Protein AF-0000000073450612 (afdb_homodimer)

Secondary structure (DSSP, 8-state):
--S-EEEESSTTSHHHHHHHHHHTTTSEEEEEESSHHHHHHHHHHHHHTT-TTTEEEEE--TT-HHHHHHHHHHGGGT----EEEE------BB-TTTS-HHHHHHHHIIIIIIHHHHHHHHGGGTTTSTT-EEEEE--GGGT---TTBHHHHHHHHHHHHHHHHHHHHHGGGT-EEEEEEE-SB--HIIIIIIHHTB-PPPTT-TTHHHHHHHHHHHHHHGGGPBPHHHHHHHHHHHHHSS----SEEEESTTHHHHHHHHHHS-HHHHHHHHHHHHH-/--S-EEEESSTTSHHHHHHHHHHTTTSEEEEEESSHHHHHHHHHHHHHTT-TTTEEEEE--TT-HHHHHHHHHHGGGT----EEEE------BB-TTTS-HHHHHHHHIIIIIIHHHHHHHHGGGTTTSTT-EEEEE--GGGT---TTBHHHHHHHHHHHHHHHHHHHHHGGGT-EEEEEEE-SB--HIIIIIIHHTB-PPPTT-TTHHHHHHHHHHHHHHGGGPBPHHHHHHHHHHHHHSS----SEEEESTTHHHHHHHHHHS-HHHHHHHHHHHHH-

Structure (mmCIF, N/CA/C/O backbone):
data_AF-0000000073450612-model_v1
#
loop_
_entity.id
_entity.type
_entity.pdbx_description
1 polymer 'Short-chain dehydrogenase/reductase YusZ'
#
loop_
_atom_site.group_PDB
_atom_site.id
_atom_site.type_symbol
_atom_site.label_atom_id
_atom_site.label_alt_id
_atom_site.label_comp_id
_atom_site.label_asym_id
_atom_site.label_entity_id
_atom_site.label_seq_id
_atom_site.pdbx_PDB_ins_code
_atom_site.Cartn_x
_atom_site.Cartn_y
_atom_site.Cartn_z
_atom_site.occupancy
_atom_site.B_iso_or_equiv
_atom_site.auth_seq_id
_atom_site.auth_comp_id
_atom_site.auth_asym_id
_atom_site.auth_atom_id
_atom_site.pdbx_PDB_model_num
ATOM 1 N N . MET A 1 1 ? 2.314 -35.438 -19.234 1 46.28 1 MET A N 1
ATOM 2 C CA . MET A 1 1 ? 2.051 -34 -19.172 1 46.28 1 MET A CA 1
ATOM 3 C C . MET A 1 1 ? 1.409 -33.625 -17.844 1 46.28 1 MET A C 1
ATOM 5 O O . MET A 1 1 ? 0.471 -34.281 -17.391 1 46.28 1 MET A O 1
ATOM 9 N N . ASN A 1 2 ? 2.217 -32.844 -16.922 1 62.16 2 ASN A N 1
ATOM 10 C CA . ASN A 1 2 ? 1.631 -32.531 -15.625 1 62.16 2 ASN A CA 1
ATOM 11 C C . ASN A 1 2 ? 0.274 -31.859 -15.773 1 62.16 2 ASN A C 1
ATOM 13 O O . ASN A 1 2 ? 0.103 -30.984 -16.625 1 62.16 2 ASN A O 1
ATOM 17 N N . ASN A 1 3 ? -0.625 -32.438 -15.172 1 85.25 3 ASN A N 1
ATOM 18 C CA . ASN A 1 3 ? -2.025 -32.094 -15.375 1 85.25 3 ASN A CA 1
ATOM 19 C C . ASN A 1 3 ? -2.369 -30.75 -14.734 1 85.25 3 ASN A C 1
ATOM 21 O O . ASN A 1 3 ? -3.307 -30.062 -15.164 1 85.25 3 ASN A O 1
ATOM 25 N N . LYS A 1 4 ? -1.431 -30.344 -13.867 1 94.69 4 LYS A N 1
ATOM 26 C CA . LYS A 1 4 ? -1.708 -29.047 -13.242 1 94.69 4 LYS A CA 1
ATOM 27 C C . LYS A 1 4 ? -0.955 -27.922 -13.945 1 94.69 4 LYS A C 1
ATOM 29 O O . LYS A 1 4 ? 0.182 -28.109 -14.383 1 94.69 4 LYS A O 1
ATOM 34 N N . ILE A 1 5 ? -1.526 -26.766 -14.047 1 97.44 5 ILE A N 1
ATOM 35 C CA . ILE A 1 5 ? -0.94 -25.656 -14.805 1 97.44 5 ILE A CA 1
ATOM 36 C C . ILE A 1 5 ? -0.618 -24.5 -13.859 1 97.44 5 ILE A C 1
ATOM 38 O O . ILE A 1 5 ? -1.45 -24.109 -13.031 1 97.44 5 ILE A O 1
ATOM 42 N N . ALA A 1 6 ? 0.611 -23.984 -13.977 1 98.56 6 ALA A N 1
ATOM 43 C CA . ALA A 1 6 ? 1.047 -22.828 -13.203 1 98.56 6 ALA A CA 1
ATOM 44 C C . ALA A 1 6 ? 1.492 -21.688 -14.109 1 98.56 6 ALA A C 1
ATOM 46 O O . ALA A 1 6 ? 2.115 -21.922 -15.148 1 98.56 6 ALA A O 1
ATOM 47 N N . ILE A 1 7 ? 1.146 -20.484 -13.75 1 98.81 7 ILE A N 1
ATOM 48 C CA . ILE A 1 7 ? 1.618 -19.281 -14.422 1 98.81 7 ILE A CA 1
ATOM 49 C C . ILE A 1 7 ? 2.623 -18.547 -13.539 1 98.81 7 ILE A C 1
ATOM 51 O O . ILE A 1 7 ? 2.395 -18.375 -12.336 1 98.81 7 ILE A O 1
ATOM 55 N N . VAL A 1 8 ? 3.727 -18.156 -14.078 1 98.88 8 VAL A N 1
ATOM 56 C CA . VAL A 1 8 ? 4.707 -17.344 -13.383 1 98.88 8 VAL A CA 1
ATOM 57 C C . VAL A 1 8 ? 4.957 -16.062 -14.172 1 98.88 8 VAL A C 1
ATOM 59 O O . VAL A 1 8 ? 5.422 -16.094 -15.312 1 98.88 8 VAL A O 1
ATOM 62 N N . THR A 1 9 ? 4.637 -14.938 -13.586 1 98.81 9 THR A N 1
ATOM 63 C CA . THR A 1 9 ? 4.949 -13.68 -14.25 1 98.81 9 THR A CA 1
ATOM 64 C C . THR A 1 9 ? 6.383 -13.25 -13.945 1 98.81 9 THR A C 1
ATOM 66 O O . THR A 1 9 ? 6.898 -13.523 -12.859 1 98.81 9 THR A O 1
ATOM 69 N N . GLY A 1 10 ? 6.965 -12.516 -14.883 1 97.12 10 GLY A N 1
ATOM 70 C CA . GLY A 1 10 ? 8.344 -12.102 -14.688 1 97.12 10 GLY A CA 1
ATOM 71 C C . GLY A 1 10 ? 9.297 -13.273 -14.508 1 97.12 10 GLY A C 1
ATOM 72 O O . GLY A 1 10 ? 10.07 -13.305 -13.547 1 97.12 10 GLY A O 1
ATOM 73 N N . ALA A 1 11 ? 9.32 -14.211 -15.438 1 97.81 11 ALA A N 1
ATOM 74 C CA . ALA A 1 11 ? 9.984 -15.5 -15.242 1 97.81 11 ALA A CA 1
ATOM 75 C C . ALA A 1 11 ? 11.375 -15.5 -15.867 1 97.81 11 ALA A C 1
ATOM 77 O O . ALA A 1 11 ? 11.969 -16.562 -16.094 1 97.81 11 ALA A O 1
ATOM 78 N N . THR A 1 12 ? 11.953 -14.305 -16.125 1 95.31 12 THR A N 1
ATOM 79 C CA . THR A 1 12 ? 13.188 -14.289 -16.906 1 95.31 12 THR A CA 1
ATOM 80 C C . THR A 1 12 ? 14.398 -14.062 -16 1 95.31 12 THR A C 1
ATOM 82 O O . THR A 1 12 ? 15.539 -14.117 -16.453 1 95.31 12 THR A O 1
ATOM 85 N N . SER A 1 13 ? 14.18 -13.742 -14.758 1 92.19 13 SER A N 1
ATOM 86 C CA . SER A 1 13 ? 15.297 -13.531 -13.852 1 92.19 13 SER A CA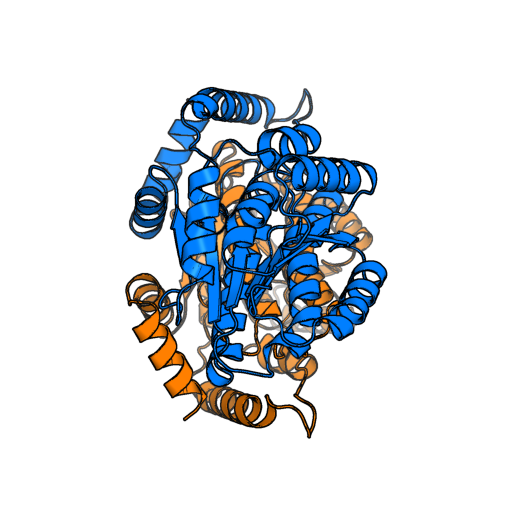 1
ATOM 87 C C . SER A 1 13 ? 14.875 -13.727 -12.398 1 92.19 13 SER A C 1
ATOM 89 O O . SER A 1 13 ? 13.695 -13.938 -12.109 1 92.19 13 SER A O 1
ATOM 91 N N . GLY A 1 14 ? 15.812 -13.891 -11.594 1 93.12 14 GLY A N 1
ATOM 92 C CA . GLY A 1 14 ? 15.586 -13.883 -10.164 1 93.12 14 GLY A CA 1
ATOM 93 C C . GLY A 1 14 ? 14.672 -15 -9.688 1 93.12 14 GLY A C 1
ATOM 94 O O . GLY A 1 14 ? 14.844 -16.156 -10.086 1 93.12 14 GLY A O 1
ATOM 95 N N . PHE A 1 15 ? 13.758 -14.633 -8.789 1 96 15 PHE A N 1
ATOM 96 C CA . PHE A 1 15 ? 12.844 -15.609 -8.203 1 96 15 PHE A CA 1
ATOM 97 C C . PHE A 1 15 ? 11.961 -16.234 -9.281 1 96 15 PHE A C 1
ATOM 99 O O . PHE A 1 15 ? 11.672 -17.422 -9.234 1 96 15 PHE A O 1
ATOM 106 N N . GLY A 1 16 ? 11.57 -15.383 -10.242 1 97.19 16 GLY A N 1
ATOM 107 C CA . GLY A 1 16 ? 10.664 -15.859 -11.281 1 97.19 16 GLY A CA 1
ATOM 108 C C . GLY A 1 16 ? 11.266 -16.953 -12.133 1 97.19 16 GLY A C 1
ATOM 109 O O . GLY A 1 16 ? 10.617 -17.969 -12.398 1 97.19 16 GLY A O 1
ATOM 110 N N . LEU A 1 17 ? 12.492 -16.734 -12.531 1 97 17 LEU A N 1
ATOM 111 C CA . LEU A 1 17 ? 13.18 -17.719 -13.344 1 97 17 LEU A CA 1
ATOM 112 C C . LEU A 1 17 ? 13.359 -19.031 -12.578 1 97 17 LEU A C 1
ATOM 114 O O . LEU A 1 17 ? 12.992 -20.094 -13.07 1 97 17 LEU A O 1
ATOM 118 N N . LEU A 1 18 ? 13.852 -18.938 -11.367 1 97.31 18 LEU A N 1
ATOM 119 C CA . LEU A 1 18 ? 14.117 -20.109 -10.547 1 97.31 18 LEU A CA 1
ATOM 120 C C . LEU A 1 18 ? 12.828 -20.859 -10.227 1 97.31 18 LEU A C 1
ATOM 122 O O . LEU A 1 18 ? 12.789 -22.094 -10.258 1 97.31 18 LEU A O 1
ATOM 126 N N . THR A 1 19 ? 11.789 -20.125 -9.961 1 98.5 19 THR A N 1
ATOM 127 C CA . THR A 1 19 ? 10.492 -20.719 -9.656 1 98.5 19 THR A CA 1
ATOM 128 C C . THR A 1 19 ? 9.93 -21.453 -10.875 1 98.5 19 THR A C 1
ATOM 130 O O . THR A 1 19 ? 9.469 -22.594 -10.758 1 98.5 19 THR A O 1
ATOM 133 N N . ALA A 1 20 ? 9.984 -20.781 -12.023 1 98.5 20 ALA A N 1
ATOM 134 C CA . ALA A 1 20 ? 9.461 -21.406 -13.242 1 98.5 20 ALA A CA 1
ATOM 135 C C . ALA A 1 20 ? 10.172 -22.719 -13.531 1 98.5 20 ALA A C 1
ATOM 137 O O . ALA A 1 20 ? 9.523 -23.734 -13.812 1 98.5 20 ALA A O 1
ATOM 138 N N . LEU A 1 21 ? 11.461 -22.75 -13.406 1 97.88 21 LEU A N 1
ATOM 139 C CA . LEU A 1 21 ? 12.25 -23.938 -13.703 1 97.88 21 LEU A CA 1
ATOM 140 C C . LEU A 1 21 ? 11.969 -25.047 -12.695 1 97.88 21 LEU A C 1
ATOM 142 O O . LEU A 1 21 ? 11.836 -26.219 -13.078 1 97.88 21 LEU A O 1
ATOM 146 N N . LYS A 1 22 ? 11.828 -24.703 -11.469 1 97.44 22 LYS A N 1
ATOM 147 C CA . LYS A 1 22 ? 11.602 -25.703 -10.43 1 97.44 22 LYS A CA 1
ATOM 148 C C . LYS A 1 22 ? 10.188 -26.266 -10.492 1 97.44 22 LYS A C 1
ATOM 150 O O . LYS A 1 22 ? 9.969 -27.453 -10.258 1 97.44 22 LYS A O 1
ATOM 155 N N . LEU A 1 23 ? 9.234 -25.422 -10.766 1 97.81 23 LEU A N 1
ATOM 156 C CA . LEU A 1 23 ? 7.832 -25.828 -10.836 1 97.81 23 LEU A CA 1
ATOM 157 C C . LEU A 1 23 ? 7.602 -26.797 -11.992 1 97.81 23 LEU A C 1
ATOM 159 O O . LEU A 1 23 ? 6.621 -27.547 -12 1 97.81 23 LEU A O 1
ATOM 163 N N . ALA A 1 24 ? 8.469 -26.781 -12.945 1 97.12 24 ALA A N 1
ATOM 164 C CA . ALA A 1 24 ? 8.312 -27.594 -14.156 1 97.12 24 ALA A CA 1
ATOM 165 C C . ALA A 1 24 ? 8.344 -29.078 -13.828 1 97.12 24 ALA A C 1
ATOM 167 O O . ALA A 1 24 ? 7.902 -29.906 -14.633 1 97.12 24 ALA A O 1
ATOM 168 N N . SER A 1 25 ? 8.789 -29.438 -12.672 1 95.44 25 SER A N 1
ATOM 169 C CA . SER A 1 25 ? 8.844 -30.828 -12.266 1 95.44 25 SER A CA 1
ATOM 170 C C . SER A 1 25 ? 7.473 -31.328 -11.812 1 95.44 25 SER A C 1
ATOM 172 O O . SER A 1 25 ? 7.211 -32.531 -11.812 1 95.44 25 SER A O 1
ATOM 174 N N . THR A 1 26 ? 6.566 -30.438 -11.453 1 95.81 26 THR A N 1
ATOM 175 C CA . THR A 1 26 ? 5.293 -30.859 -10.875 1 95.81 26 THR A CA 1
ATOM 176 C C . THR A 1 26 ? 4.125 -30.25 -11.641 1 95.81 26 THR A C 1
ATOM 178 O O . THR A 1 26 ? 2.982 -30.688 -11.5 1 95.81 26 THR A O 1
ATOM 181 N N . HIS A 1 27 ? 4.398 -29.188 -12.422 1 97.25 27 HIS A N 1
ATOM 182 C CA . HIS A 1 27 ? 3.363 -28.469 -13.172 1 97.25 27 HIS A CA 1
ATOM 183 C C . HIS A 1 27 ? 3.787 -28.234 -14.617 1 97.25 27 HIS A C 1
ATOM 185 O O . HIS A 1 27 ? 4.98 -28.234 -14.922 1 97.25 27 HIS A O 1
ATOM 191 N N . PHE A 1 28 ? 2.787 -28.172 -15.484 1 97.75 28 PHE A N 1
ATOM 192 C CA . PHE A 1 28 ? 3.049 -27.453 -16.719 1 97.75 28 PHE A CA 1
ATOM 193 C C . PHE A 1 28 ? 3.098 -25.938 -16.469 1 97.75 28 PHE A C 1
ATOM 195 O O . PHE A 1 28 ? 2.137 -25.359 -15.961 1 97.75 28 PHE A O 1
ATOM 202 N N . VAL A 1 29 ? 4.203 -25.312 -16.859 1 98.5 29 VAL A N 1
ATOM 203 C CA . VAL A 1 29 ? 4.426 -23.938 -16.453 1 98.5 29 VAL A CA 1
ATOM 204 C C . VAL A 1 29 ? 4.289 -23.016 -17.656 1 98.5 29 VAL A C 1
ATOM 206 O O . VAL A 1 29 ? 4.859 -23.281 -18.719 1 98.5 29 VAL A O 1
ATOM 209 N N . ILE A 1 30 ? 3.475 -22.031 -17.531 1 98.56 30 ILE A N 1
ATOM 210 C CA . ILE A 1 30 ? 3.475 -20.891 -18.453 1 98.56 30 ILE A CA 1
ATOM 211 C C . ILE A 1 30 ? 4.336 -19.766 -17.891 1 98.56 30 ILE A C 1
ATOM 213 O O . ILE A 1 30 ? 3.893 -19.031 -17.016 1 98.56 30 ILE A O 1
ATOM 217 N N . ALA A 1 31 ? 5.547 -19.656 -18.359 1 98.69 31 ALA A N 1
ATOM 218 C CA . ALA A 1 31 ? 6.508 -18.656 -17.922 1 98.69 31 ALA A CA 1
ATOM 219 C C . ALA A 1 31 ? 6.414 -17.406 -18.797 1 98.69 31 ALA A C 1
ATOM 221 O O . ALA A 1 31 ? 6.562 -17.469 -20.016 1 98.69 31 ALA A O 1
ATOM 222 N N . THR A 1 32 ? 6.203 -16.25 -18.156 1 98.62 32 THR A N 1
ATOM 223 C CA . THR A 1 32 ? 5.961 -15.055 -18.969 1 98.62 32 THR A CA 1
ATOM 224 C C . THR A 1 32 ? 7.188 -14.148 -18.984 1 98.62 32 THR A C 1
ATOM 226 O O . THR A 1 32 ? 7.934 -14.094 -18 1 98.62 32 THR A O 1
ATOM 229 N N . ALA A 1 33 ? 7.379 -13.516 -20.047 1 97.06 33 ALA A N 1
ATOM 230 C CA . ALA A 1 33 ? 8.484 -12.586 -20.297 1 97.06 33 ALA A CA 1
ATOM 231 C C . ALA A 1 33 ? 7.992 -11.328 -21 1 97.06 33 ALA A C 1
ATOM 233 O O . ALA A 1 33 ? 7.184 -11.391 -21.938 1 97.06 33 ALA A O 1
ATOM 234 N N . ARG A 1 34 ? 8.508 -10.242 -20.594 1 92.69 34 ARG A N 1
ATOM 235 C CA . ARG A 1 34 ? 8.109 -8.953 -21.141 1 92.69 34 ARG A CA 1
ATOM 236 C C . ARG A 1 34 ? 8.883 -8.641 -22.422 1 92.69 34 ARG A C 1
ATOM 238 O O . ARG A 1 34 ? 8.305 -8.156 -23.406 1 92.69 34 ARG A O 1
ATOM 245 N N . HIS A 1 35 ? 10.117 -8.977 -22.344 1 90.88 35 HIS A N 1
ATOM 246 C CA . HIS A 1 35 ? 11 -8.602 -23.438 1 90.88 35 HIS A CA 1
ATOM 247 C C . HIS A 1 35 ? 11.359 -9.812 -24.297 1 90.88 35 HIS A C 1
ATOM 249 O O . HIS A 1 35 ? 11.727 -10.867 -23.766 1 90.88 35 HIS A O 1
ATOM 255 N N . PRO A 1 36 ? 11.352 -9.641 -25.594 1 91.12 36 PRO A N 1
ATOM 256 C CA . PRO A 1 36 ? 11.633 -10.766 -26.484 1 91.12 36 PRO A CA 1
ATOM 257 C C . PRO A 1 36 ? 13.031 -11.352 -26.281 1 91.12 36 PRO A C 1
ATOM 259 O O . PRO A 1 36 ? 13.203 -12.57 -26.328 1 91.12 36 PRO A O 1
ATOM 262 N N . GLU A 1 37 ? 14 -10.461 -26.078 1 93.06 37 GLU A N 1
ATOM 263 C CA . GLU A 1 37 ? 15.359 -10.945 -25.891 1 93.06 37 GLU A CA 1
ATOM 264 C C . GLU A 1 37 ? 15.477 -11.836 -24.656 1 93.06 37 GLU A C 1
ATOM 266 O O . GLU A 1 37 ? 16.172 -12.859 -24.688 1 93.06 37 GLU A O 1
ATOM 271 N N . LYS A 1 38 ? 14.867 -11.453 -23.625 1 93.06 38 LYS A N 1
ATOM 272 C CA . LYS A 1 38 ? 14.898 -12.234 -22.406 1 93.06 38 LYS A CA 1
ATOM 273 C C . LYS A 1 38 ? 14.086 -13.523 -22.547 1 93.06 38 LYS A C 1
ATOM 275 O O . LYS A 1 38 ? 14.438 -14.547 -21.969 1 93.06 38 LYS A O 1
ATOM 280 N N . ALA A 1 39 ? 13.039 -13.43 -23.344 1 95.81 39 ALA A N 1
ATOM 281 C CA . ALA A 1 39 ? 12.242 -14.617 -23.625 1 95.81 39 ALA A CA 1
ATOM 282 C C . ALA A 1 39 ? 13.086 -15.68 -24.328 1 95.81 39 ALA A C 1
ATOM 284 O O . ALA A 1 39 ? 12.992 -16.875 -24 1 95.81 39 ALA A O 1
ATOM 285 N N . GLU A 1 40 ? 13.875 -15.242 -25.25 1 96.25 40 GLU A N 1
ATOM 286 C CA . GLU A 1 40 ? 14.727 -16.172 -25.969 1 96.25 40 GLU A CA 1
ATOM 287 C C . GLU A 1 40 ? 15.758 -16.812 -25.062 1 96.25 40 GLU A C 1
ATOM 289 O O . GLU A 1 40 ? 16.031 -18.016 -25.156 1 96.25 40 GLU A O 1
ATOM 294 N N . ALA A 1 41 ? 16.328 -15.992 -24.188 1 95.19 41 ALA A N 1
ATOM 295 C CA . ALA A 1 41 ? 17.266 -16.531 -23.219 1 95.19 41 ALA A CA 1
ATOM 296 C C . ALA A 1 41 ? 16.609 -17.594 -22.344 1 95.19 41 ALA A C 1
ATOM 298 O O . ALA A 1 41 ? 17.234 -18.609 -22 1 95.19 41 ALA A O 1
ATOM 299 N N . LEU A 1 42 ? 15.398 -17.359 -21.969 1 96.56 42 LEU A N 1
ATOM 300 C CA . LEU A 1 42 ? 14.633 -18.328 -21.172 1 96.56 42 LEU A CA 1
ATOM 301 C C . LEU A 1 42 ? 14.383 -19.609 -21.969 1 96.56 42 LEU A C 1
ATOM 303 O O . LEU A 1 42 ? 14.547 -20.703 -21.438 1 96.56 42 LEU A O 1
ATOM 307 N N . ARG A 1 43 ? 14.031 -19.516 -23.219 1 97.25 43 ARG A N 1
ATOM 308 C CA . ARG A 1 43 ? 13.812 -20.688 -24.062 1 97.25 43 ARG A CA 1
ATOM 309 C C . ARG A 1 43 ? 15.078 -21.516 -24.188 1 97.25 43 ARG A C 1
ATOM 311 O O . ARG A 1 43 ? 15.023 -22.75 -24.172 1 97.25 43 ARG A O 1
ATOM 318 N N . ASN A 1 44 ? 16.172 -20.812 -24.328 1 96.81 44 ASN A N 1
ATOM 319 C CA . ASN A 1 44 ? 17.453 -21.516 -24.422 1 96.81 44 ASN A CA 1
ATOM 320 C C . ASN A 1 44 ? 17.75 -22.297 -23.156 1 96.81 44 ASN A C 1
ATOM 322 O O . ASN A 1 44 ? 18.219 -23.438 -23.219 1 96.81 44 ASN A O 1
ATOM 326 N N . ARG A 1 45 ? 17.469 -21.656 -22.047 1 96.25 45 ARG A N 1
ATOM 327 C CA . ARG A 1 45 ? 17.688 -22.312 -20.781 1 96.25 45 ARG A CA 1
ATOM 328 C C . ARG A 1 45 ? 16.797 -23.547 -20.641 1 96.25 45 ARG A C 1
ATOM 330 O O . ARG A 1 45 ? 17.25 -24.594 -20.141 1 96.25 45 ARG A O 1
ATOM 337 N N . ILE A 1 46 ? 15.594 -23.484 -21.031 1 97.19 46 ILE A N 1
ATOM 338 C CA . ILE A 1 46 ? 14.617 -24.578 -21.016 1 97.19 46 ILE A CA 1
ATOM 339 C C . ILE A 1 46 ? 15.109 -25.719 -21.891 1 97.19 46 ILE A C 1
ATOM 341 O O . ILE A 1 46 ? 15.039 -26.891 -21.5 1 97.19 46 ILE A O 1
ATOM 345 N N . ALA A 1 47 ? 15.617 -25.375 -23.031 1 97.19 47 ALA A N 1
ATOM 346 C CA . ALA A 1 47 ? 16.141 -26.375 -23.969 1 97.19 47 ALA A CA 1
ATOM 347 C C . ALA A 1 47 ? 17.359 -27.078 -23.391 1 97.19 47 ALA A C 1
ATOM 349 O O . ALA A 1 47 ? 17.5 -28.297 -23.516 1 97.19 47 ALA A O 1
ATOM 350 N N . GLU A 1 48 ? 18.219 -26.25 -22.812 1 97.31 48 GLU A N 1
ATOM 351 C CA . GLU A 1 48 ? 19.406 -26.812 -22.203 1 97.31 48 GLU A CA 1
ATOM 352 C C . GLU A 1 48 ? 19.062 -27.844 -21.141 1 97.31 48 GLU A C 1
ATOM 354 O O . GLU A 1 48 ? 19.781 -28.828 -20.953 1 97.31 48 GLU A O 1
ATOM 359 N N . LEU A 1 49 ? 17.938 -27.625 -20.453 1 96.62 49 LEU A N 1
ATOM 360 C CA . LEU A 1 49 ? 17.516 -28.5 -19.359 1 96.62 49 LEU A CA 1
ATOM 361 C C . LEU A 1 49 ? 16.609 -29.609 -19.875 1 96.62 49 LEU A C 1
ATOM 363 O O . LEU A 1 49 ? 16.188 -30.484 -19.109 1 96.62 49 LEU A O 1
ATOM 367 N N . SER A 1 50 ? 16.219 -29.625 -21.156 1 96.88 50 SER A N 1
ATOM 368 C CA . SER A 1 50 ? 15.383 -30.609 -21.828 1 96.88 50 SER A CA 1
ATOM 369 C C . SER A 1 50 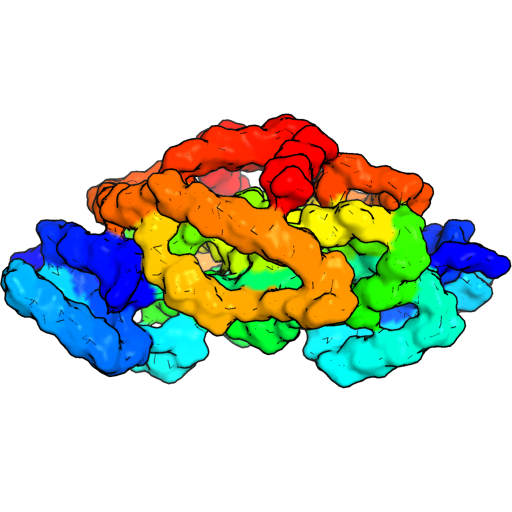? 14.023 -30.719 -21.141 1 96.88 50 SER A C 1
ATOM 371 O O . SER A 1 50 ? 13.547 -31.828 -20.875 1 96.88 50 SER A O 1
ATOM 373 N N . ILE A 1 51 ? 13.422 -29.562 -20.812 1 96.12 51 ILE A N 1
ATOM 374 C CA . ILE A 1 51 ? 12.125 -29.562 -20.141 1 96.12 51 ILE A CA 1
ATOM 375 C C . ILE A 1 51 ? 11.109 -28.797 -20.984 1 96.12 51 ILE A C 1
ATOM 377 O O . ILE A 1 51 ? 10.203 -28.156 -20.438 1 96.12 51 ILE A O 1
ATOM 381 N N . GLU A 1 52 ? 11.25 -28.734 -22.266 1 94.81 52 GLU A N 1
ATOM 382 C CA . GLU A 1 52 ? 10.375 -28.016 -23.188 1 94.81 52 GLU A CA 1
ATOM 383 C C . GLU A 1 52 ? 8.945 -28.531 -23.125 1 94.81 52 GLU A C 1
ATOM 385 O O . GLU A 1 52 ? 8 -27.812 -23.453 1 94.81 52 GLU A O 1
ATOM 390 N N . SER A 1 53 ? 8.828 -29.734 -22.703 1 95.38 53 SER A N 1
ATOM 391 C CA . SER A 1 53 ? 7.504 -30.344 -22.625 1 95.38 53 SER A CA 1
ATOM 392 C C . SER A 1 53 ? 6.742 -29.875 -21.391 1 95.38 53 SER A C 1
ATOM 394 O O . SER A 1 53 ? 5.527 -30.047 -21.297 1 95.38 53 SER A O 1
ATOM 396 N N . SER A 1 54 ? 7.484 -29.219 -20.469 1 96.75 54 SER A N 1
ATOM 397 C CA . SER A 1 54 ? 6.871 -28.875 -19.203 1 96.75 54 SER A CA 1
ATOM 398 C C . SER A 1 54 ? 6.758 -27.359 -19.031 1 96.75 54 SER A C 1
ATOM 400 O O . SER A 1 54 ? 6.16 -26.875 -18.062 1 96.75 54 SER A O 1
ATOM 402 N N . ILE A 1 55 ? 7.312 -26.578 -19.953 1 97.62 55 ILE A N 1
ATOM 403 C CA . ILE A 1 55 ? 7.297 -25.125 -19.797 1 97.62 55 ILE A CA 1
ATOM 404 C C . ILE A 1 55 ? 7.035 -24.469 -21.141 1 97.62 55 ILE A C 1
ATOM 406 O O . ILE A 1 55 ? 7.688 -24.797 -22.141 1 97.62 55 ILE A O 1
ATOM 410 N N . ALA A 1 56 ? 6.109 -23.594 -21.203 1 97.19 56 ALA A N 1
ATOM 411 C CA . ALA A 1 56 ? 5.879 -22.703 -22.328 1 97.19 56 ALA A CA 1
ATOM 412 C C . ALA A 1 56 ? 6.227 -21.266 -21.984 1 97.19 56 ALA A C 1
ATOM 414 O O . ALA A 1 56 ? 5.957 -20.812 -20.859 1 97.19 56 ALA A O 1
ATOM 415 N N . VAL A 1 57 ? 6.832 -20.562 -22.922 1 98.12 57 VAL A N 1
ATOM 416 C CA . VAL A 1 57 ? 7.156 -19.156 -22.719 1 98.12 57 VAL A CA 1
ATOM 417 C C . VAL A 1 57 ? 6.105 -18.281 -23.406 1 98.12 57 VAL A C 1
ATOM 419 O O . VAL A 1 57 ? 5.809 -18.469 -24.578 1 98.12 57 VAL A O 1
ATOM 422 N N . ALA A 1 58 ? 5.484 -17.391 -22.656 1 98 58 ALA A N 1
ATOM 423 C CA . ALA A 1 58 ? 4.465 -16.5 -23.188 1 98 58 ALA A CA 1
ATOM 424 C C . ALA A 1 58 ? 4.871 -15.039 -23 1 98 58 ALA A C 1
ATOM 426 O O . ALA A 1 58 ? 5.562 -14.695 -22.031 1 98 58 ALA A O 1
ATOM 427 N N . GLU A 1 59 ? 4.469 -14.18 -23.906 1 97.56 59 GLU A N 1
ATOM 428 C CA . GLU A 1 59 ? 4.711 -12.75 -23.797 1 97.56 59 GLU A CA 1
ATOM 429 C C . GLU A 1 59 ? 3.691 -12.086 -22.859 1 97.56 59 GLU A C 1
ATOM 431 O O . GLU A 1 59 ? 2.484 -12.289 -23.016 1 97.56 59 GLU A O 1
ATOM 436 N N . LEU A 1 60 ? 4.219 -11.312 -21.922 1 98.62 60 LEU A N 1
ATOM 437 C CA . LEU A 1 60 ? 3.326 -10.578 -21.047 1 98.62 60 LEU A CA 1
ATOM 438 C C . LEU A 1 60 ? 4.031 -9.359 -20.438 1 98.62 60 LEU A C 1
ATOM 440 O O . LEU A 1 60 ? 5.066 -9.5 -19.781 1 98.62 60 LEU A O 1
ATOM 444 N N . ASP A 1 61 ? 3.543 -8.219 -20.75 1 98.56 61 ASP A N 1
ATOM 445 C CA . ASP A 1 61 ? 3.84 -6.988 -20.031 1 98.56 61 ASP A CA 1
ATOM 446 C C . ASP A 1 61 ? 2.713 -6.641 -19.062 1 98.56 61 ASP A C 1
ATOM 448 O O . ASP A 1 61 ? 1.64 -6.199 -19.484 1 98.56 61 ASP A O 1
ATOM 452 N N . VAL A 1 62 ? 3.016 -6.785 -17.781 1 98.69 62 VAL A N 1
ATOM 453 C CA . VAL A 1 62 ? 1.957 -6.668 -16.781 1 98.69 62 VAL A CA 1
ATOM 454 C C . VAL A 1 62 ? 1.494 -5.215 -16.688 1 98.69 62 VAL A C 1
ATOM 456 O O . VAL A 1 62 ? 0.479 -4.922 -16.047 1 98.69 62 VAL A O 1
ATOM 459 N N . THR A 1 63 ? 2.197 -4.25 -17.297 1 98.19 63 THR A N 1
ATOM 460 C CA . THR A 1 63 ? 1.822 -2.842 -17.234 1 98.19 63 THR A CA 1
ATOM 461 C C . THR A 1 63 ? 1.02 -2.441 -18.469 1 98.19 63 THR A C 1
ATOM 463 O O . THR A 1 63 ? 0.638 -1.277 -18.609 1 98.19 63 THR A O 1
ATOM 466 N N . ASN A 1 64 ? 0.855 -3.367 -19.359 1 98.5 64 ASN A N 1
ATOM 467 C CA . ASN A 1 64 ? 0.2 -3.074 -20.641 1 98.5 64 ASN A CA 1
ATOM 468 C C . ASN A 1 64 ? -1.129 -3.814 -20.766 1 98.5 64 ASN A C 1
ATOM 470 O O . ASN A 1 64 ? -1.152 -5.043 -20.859 1 98.5 64 ASN A O 1
ATOM 474 N N . GLU A 1 65 ? -2.184 -3.076 -20.859 1 97.38 65 GLU A N 1
ATOM 475 C CA . GLU A 1 65 ? -3.533 -3.635 -20.859 1 97.38 65 GLU A CA 1
ATOM 476 C C . GLU A 1 65 ? -3.74 -4.566 -22.047 1 97.38 65 GLU A C 1
ATOM 478 O O . GLU A 1 65 ? -4.367 -5.621 -21.922 1 97.38 65 GLU A O 1
ATOM 483 N N . GLN A 1 66 ? -3.291 -4.203 -23.172 1 97.88 66 GLN A N 1
ATOM 484 C CA . GLN A 1 66 ? -3.438 -5.039 -24.359 1 97.88 66 GLN A CA 1
ATOM 485 C C . GLN A 1 66 ? -2.652 -6.34 -24.203 1 97.88 66 GLN A C 1
ATOM 487 O O . GLN A 1 66 ? -3.119 -7.402 -24.625 1 97.88 66 GLN A O 1
ATOM 492 N N . SER A 1 67 ? -1.444 -6.227 -23.688 1 98.5 67 SER A N 1
ATOM 493 C CA . SER A 1 67 ? -0.637 -7.414 -23.438 1 98.5 67 SER A CA 1
ATOM 494 C C . SER A 1 67 ? -1.354 -8.383 -22.5 1 98.5 67 SER A C 1
ATOM 496 O O . SER A 1 67 ? -1.376 -9.594 -22.75 1 98.5 67 SER A O 1
ATOM 498 N N . ILE A 1 68 ? -2.01 -7.883 -21.5 1 98.62 68 ILE A N 1
ATOM 499 C CA . ILE A 1 68 ? -2.713 -8.688 -20.5 1 98.62 68 ILE A CA 1
ATOM 500 C C . ILE A 1 68 ? -3.941 -9.336 -21.141 1 98.62 68 ILE A C 1
ATOM 502 O O . ILE A 1 68 ? -4.219 -10.516 -20.906 1 98.62 68 ILE A O 1
ATOM 506 N N . SER A 1 69 ? -4.625 -8.578 -21.922 1 97.81 69 SER A N 1
ATOM 507 C CA . SER A 1 69 ? -5.797 -9.109 -22.625 1 97.81 69 SER A CA 1
ATOM 508 C C . SER A 1 69 ? -5.414 -10.242 -23.562 1 97.81 69 SER A C 1
ATOM 510 O O . SER A 1 69 ? -6.07 -11.281 -23.594 1 97.81 69 SER A O 1
ATOM 512 N N . SER A 1 70 ? -4.387 -10.023 -24.359 1 98.19 70 SER A N 1
ATOM 513 C CA . SER A 1 70 ? -3.902 -11.055 -25.266 1 98.19 70 SER A CA 1
ATOM 514 C C . SER A 1 70 ? -3.471 -12.305 -24.516 1 98.19 70 SER A C 1
ATOM 516 O O . SER A 1 70 ? -3.748 -13.43 -24.953 1 98.19 70 SER A O 1
ATOM 518 N N . PHE A 1 71 ? -2.82 -12.102 -23.422 1 98.44 71 PHE A N 1
ATOM 519 C CA . PHE A 1 71 ? -2.381 -13.219 -22.578 1 98.44 71 PHE A CA 1
ATOM 520 C C . PHE A 1 71 ? -3.576 -14.008 -22.062 1 98.44 71 PHE A C 1
ATOM 522 O O . PHE A 1 71 ? -3.574 -15.242 -22.109 1 98.44 71 PHE A O 1
ATOM 529 N N . SER A 1 72 ? -4.562 -13.281 -21.547 1 97.94 72 SER A N 1
ATOM 530 C CA . SER A 1 72 ? -5.781 -13.93 -21.062 1 97.94 72 SER A CA 1
ATOM 531 C C . SER A 1 72 ? -6.426 -14.781 -22.156 1 97.94 72 SER A C 1
ATOM 533 O O . SER A 1 72 ? -6.875 -15.898 -21.891 1 97.94 72 SER A O 1
ATOM 535 N N . GLU A 1 73 ? -6.465 -14.281 -23.344 1 97.56 73 GLU A N 1
ATOM 536 C CA . GLU A 1 73 ? -7.035 -15.016 -24.469 1 97.56 73 GLU A CA 1
ATOM 537 C C . GLU A 1 73 ? -6.23 -16.281 -24.766 1 97.56 73 GLU A C 1
ATOM 539 O O . GLU A 1 73 ? -6.805 -17.328 -25.094 1 97.56 73 GLU A O 1
ATOM 544 N N . GLU A 1 74 ? -4.98 -16.172 -24.672 1 97.12 74 GLU A N 1
ATOM 545 C CA . GLU A 1 74 ? -4.102 -17.312 -24.922 1 97.12 74 GLU A CA 1
ATOM 546 C C . GLU A 1 74 ? -4.336 -18.438 -23.906 1 97.12 74 GLU A C 1
ATOM 548 O O . GLU A 1 74 ? -4.117 -19.609 -24.219 1 97.12 74 GLU A O 1
ATOM 553 N N . LEU A 1 75 ? -4.82 -18.094 -22.719 1 96.94 75 LEU A N 1
ATOM 554 C CA . LEU A 1 75 ? -5.008 -19.078 -21.641 1 96.94 75 LEU A CA 1
ATOM 555 C C . LEU A 1 75 ? -6.156 -20.031 -21.969 1 96.94 75 LEU A C 1
ATOM 557 O O . LEU A 1 75 ? -6.258 -21.109 -21.391 1 96.94 75 LEU A O 1
ATOM 561 N N . LYS A 1 76 ? -7.031 -19.609 -22.906 1 95.25 76 LYS A N 1
ATOM 562 C CA . LYS A 1 76 ? -8.172 -20.438 -23.297 1 95.25 76 LYS A CA 1
ATOM 563 C C . LYS A 1 76 ? -7.719 -21.812 -23.75 1 95.25 76 LYS A C 1
ATOM 565 O O . LYS A 1 76 ? -8.406 -22.812 -23.516 1 95.25 76 LYS A O 1
ATOM 570 N N . GLN A 1 77 ? -6.605 -21.891 -24.328 1 94.75 77 GLN A N 1
ATOM 571 C CA . GLN A 1 77 ? -6.125 -23.141 -24.891 1 94.75 77 GLN A CA 1
ATOM 572 C C . GLN A 1 77 ? -5.691 -24.109 -23.781 1 94.75 77 GLN A C 1
ATOM 574 O O . GLN A 1 77 ? -5.625 -25.328 -24 1 94.75 77 GLN A O 1
ATOM 579 N N . TYR A 1 78 ? -5.312 -23.594 -22.641 1 92.81 78 TYR A N 1
ATOM 580 C CA . TYR A 1 78 ? -4.828 -24.438 -21.547 1 92.81 78 TYR A CA 1
ATOM 581 C C . TYR A 1 78 ? -5.977 -24.875 -20.641 1 92.81 78 TYR A C 1
ATOM 583 O O . TYR A 1 78 ? -5.887 -25.891 -19.969 1 92.81 78 TYR A O 1
ATOM 591 N N . GLY A 1 79 ? -7.086 -24 -20.578 1 88.75 79 GLY A N 1
ATOM 592 C CA . GLY A 1 79 ? -8.227 -24.312 -19.734 1 88.75 79 GLY A CA 1
ATOM 593 C C . GLY A 1 79 ? -8.031 -23.891 -18.281 1 88.75 79 GLY A C 1
ATOM 594 O O . GLY A 1 79 ? -7.695 -22.734 -18.016 1 88.75 79 GLY A O 1
ATOM 595 N N . GLN A 1 80 ? -8.023 -24.922 -17.422 1 93.38 80 GLN A N 1
ATOM 596 C CA . GLN A 1 80 ? -8.008 -24.641 -15.984 1 93.38 80 GLN A CA 1
ATOM 597 C C . GLN A 1 80 ? -6.594 -24.312 -15.508 1 93.38 80 GLN A C 1
ATOM 599 O O . GLN A 1 80 ? -5.641 -25.016 -15.844 1 93.38 80 GLN A O 1
ATOM 604 N N . ILE A 1 81 ? -6.492 -23.219 -14.758 1 96.94 81 ILE A N 1
ATOM 605 C CA . ILE A 1 81 ? -5.23 -22.812 -14.156 1 96.94 81 ILE A CA 1
ATOM 606 C C . ILE A 1 81 ? -5.23 -23.156 -12.664 1 96.94 81 ILE A C 1
ATOM 608 O O . ILE A 1 81 ? -6.168 -22.812 -11.945 1 96.94 81 ILE A O 1
ATOM 612 N N . ASP A 1 82 ? -4.176 -23.75 -12.188 1 97.5 82 ASP A N 1
ATOM 613 C CA . ASP A 1 82 ? -4.133 -24.234 -10.812 1 97.5 82 ASP A CA 1
ATOM 614 C C . ASP A 1 82 ? -3.377 -23.266 -9.906 1 97.5 82 ASP A C 1
ATOM 616 O O . ASP A 1 82 ? -3.688 -23.156 -8.719 1 97.5 82 ASP A O 1
ATOM 620 N N . VAL A 1 83 ? -2.338 -22.625 -10.477 1 98.44 83 VAL A N 1
ATOM 621 C CA . VAL A 1 83 ? -1.501 -21.75 -9.656 1 98.44 83 VAL A CA 1
ATOM 622 C C . VAL A 1 83 ? -1.114 -20.516 -10.453 1 98.44 83 VAL A C 1
ATOM 624 O O . VAL A 1 83 ? -0.721 -20.609 -11.617 1 98.44 83 VAL A O 1
ATOM 627 N N . LEU A 1 84 ? -1.303 -19.375 -9.914 1 98.81 84 LEU A N 1
ATOM 628 C CA . LEU A 1 84 ? -0.787 -18.109 -10.43 1 98.81 84 LEU A CA 1
ATOM 629 C C . LEU A 1 84 ? 0.252 -17.516 -9.477 1 98.81 84 LEU A C 1
ATOM 631 O O . LEU A 1 84 ? -0.046 -17.25 -8.312 1 98.81 84 LEU A O 1
ATOM 635 N N . ILE A 1 85 ? 1.458 -17.406 -9.938 1 98.94 85 ILE A N 1
ATOM 636 C CA . ILE A 1 85 ? 2.521 -16.734 -9.203 1 98.94 85 ILE A CA 1
ATOM 637 C C . ILE A 1 85 ? 2.746 -15.336 -9.773 1 98.94 85 ILE A C 1
ATOM 639 O O . ILE A 1 85 ? 3.377 -15.18 -10.82 1 98.94 85 ILE A O 1
ATOM 643 N N . ASN A 1 86 ? 2.217 -14.367 -9.094 1 98.88 86 ASN A N 1
ATOM 644 C CA . ASN A 1 86 ? 2.527 -12.984 -9.438 1 98.88 86 ASN A CA 1
ATOM 645 C C . ASN A 1 86 ? 3.895 -12.57 -8.898 1 98.88 86 ASN A C 1
ATOM 647 O O . ASN A 1 86 ? 4.008 -12.117 -7.762 1 98.88 86 ASN A O 1
ATOM 651 N N . ASN A 1 87 ? 4.867 -12.594 -9.758 1 98.25 87 ASN A N 1
ATOM 652 C CA . ASN A 1 87 ? 6.254 -12.367 -9.367 1 98.25 87 ASN A CA 1
ATOM 653 C C . ASN A 1 87 ? 6.82 -11.109 -10.016 1 98.25 87 ASN A C 1
ATOM 655 O O . ASN A 1 87 ? 7.762 -10.508 -9.492 1 98.25 87 ASN A O 1
ATOM 659 N N . ALA A 1 88 ? 6.238 -10.727 -11.195 1 97.44 88 ALA A N 1
ATOM 660 C CA . ALA A 1 88 ? 6.742 -9.539 -11.875 1 97.44 88 ALA A CA 1
ATOM 661 C C . ALA A 1 88 ? 6.785 -8.344 -10.93 1 97.44 88 ALA A C 1
ATOM 663 O O . ALA A 1 88 ? 5.824 -8.086 -10.203 1 97.44 88 ALA A O 1
ATOM 664 N N . GLY A 1 89 ? 7.871 -7.691 -10.922 1 95.62 89 GLY A N 1
ATOM 665 C CA . GLY A 1 89 ? 8.047 -6.543 -10.047 1 95.62 89 GLY A CA 1
ATOM 666 C C . GLY A 1 89 ? 9.266 -5.707 -10.391 1 95.62 89 GLY A C 1
ATOM 667 O O . GLY A 1 89 ? 10.086 -6.117 -11.219 1 95.62 89 GLY A O 1
ATOM 668 N N . THR A 1 90 ? 9.297 -4.555 -9.867 1 95.38 90 THR A N 1
ATOM 669 C CA . THR A 1 90 ? 10.422 -3.631 -10.016 1 95.38 90 THR A CA 1
ATOM 670 C C . THR A 1 90 ? 10.602 -2.805 -8.742 1 95.38 90 THR A C 1
ATOM 672 O O . THR A 1 90 ? 9.781 -2.861 -7.832 1 95.38 90 THR A O 1
ATOM 675 N N . ALA A 1 91 ? 11.781 -2.186 -8.648 1 95.38 91 ALA A N 1
ATOM 676 C CA . ALA A 1 91 ? 12.078 -1.358 -7.48 1 95.38 91 ALA A CA 1
ATOM 677 C C . ALA A 1 91 ? 12.656 -0.01 -7.898 1 95.38 91 ALA A C 1
ATOM 679 O O . ALA A 1 91 ? 13.617 0.049 -8.672 1 95.38 91 ALA A O 1
ATOM 680 N N . TYR A 1 92 ? 12.016 1.049 -7.469 1 95.31 92 TYR A N 1
ATOM 681 C CA . TYR A 1 92 ? 12.516 2.412 -7.598 1 95.31 92 TYR A CA 1
ATOM 682 C C . TYR A 1 92 ? 13 2.945 -6.258 1 95.31 92 TYR A C 1
ATOM 684 O O . TYR A 1 92 ? 12.273 2.91 -5.266 1 95.31 92 TYR A O 1
ATOM 692 N N . GLY A 1 93 ? 14.289 3.418 -6.219 1 93.56 93 GLY A N 1
ATOM 693 C CA . GLY A 1 93 ? 14.883 3.938 -4.996 1 93.56 93 GLY A CA 1
ATOM 694 C C . GLY A 1 93 ? 15.094 5.438 -5.023 1 93.56 93 GLY A C 1
ATOM 695 O O . GLY A 1 93 ? 15.344 6.016 -6.082 1 93.56 93 GLY A O 1
ATOM 696 N N . GLY A 1 94 ? 15.047 6.055 -3.898 1 94.94 94 GLY A N 1
ATOM 697 C CA . GLY A 1 94 ? 15.242 7.48 -3.691 1 94.94 94 GLY A CA 1
ATOM 698 C C . GLY A 1 94 ? 14.5 8.016 -2.484 1 94.94 94 GLY A C 1
ATOM 699 O O . GLY A 1 94 ? 13.539 7.398 -2.014 1 94.94 94 GLY A O 1
ATOM 700 N N . PHE A 1 95 ? 14.992 9.117 -1.996 1 96.62 95 PHE A N 1
ATOM 701 C CA . PHE A 1 95 ? 14.281 9.758 -0.896 1 96.62 95 PHE A CA 1
ATOM 702 C C . PHE A 1 95 ? 12.961 10.344 -1.373 1 96.62 95 PHE A C 1
ATOM 704 O O . PHE A 1 95 ? 12.875 10.875 -2.482 1 96.62 95 PHE A O 1
ATOM 711 N N . ALA A 1 96 ? 11.961 10.297 -0.542 1 97.31 96 ALA A N 1
ATOM 712 C CA . ALA A 1 96 ? 10.594 10.672 -0.905 1 97.31 96 ALA A CA 1
ATOM 713 C C . ALA A 1 96 ? 10.555 12.078 -1.492 1 97.31 96 ALA A C 1
ATOM 715 O O . ALA A 1 96 ? 9.875 12.32 -2.494 1 97.31 96 ALA A O 1
ATOM 716 N N . GLU A 1 97 ? 11.281 12.977 -0.897 1 96 97 GLU A N 1
ATOM 717 C CA . GLU A 1 97 ? 11.273 14.375 -1.333 1 96 97 GLU A CA 1
ATOM 718 C C . GLU A 1 97 ? 11.875 14.516 -2.73 1 96 97 GLU A C 1
ATOM 720 O O . GLU A 1 97 ? 11.492 15.414 -3.484 1 96 97 GLU A O 1
ATOM 725 N N . GLU A 1 98 ? 12.703 13.57 -3.119 1 95.88 98 GLU A N 1
ATOM 726 C CA . GLU A 1 98 ? 13.5 13.773 -4.324 1 95.88 98 GLU A CA 1
ATOM 727 C C . GLU A 1 98 ? 13.117 12.789 -5.422 1 95.88 98 GLU A C 1
ATOM 729 O O . GLU A 1 98 ? 13.445 12.992 -6.59 1 95.88 98 GLU A O 1
ATOM 734 N N . LEU A 1 99 ? 12.5 11.734 -5.051 1 96.38 99 LEU A N 1
ATOM 735 C CA . LEU A 1 99 ? 12.008 10.781 -6.047 1 96.38 99 LEU A CA 1
ATOM 736 C C . LEU A 1 99 ? 10.797 11.344 -6.785 1 96.38 99 LEU A C 1
ATOM 738 O O . LEU A 1 99 ? 9.852 11.828 -6.156 1 96.38 99 LEU A O 1
ATOM 742 N N . SER A 1 100 ? 10.773 11.32 -8.086 1 96.81 100 SER A N 1
ATOM 743 C CA . SER A 1 100 ? 9.711 11.938 -8.867 1 96.81 100 SER A CA 1
ATOM 744 C C . SER A 1 100 ? 8.391 11.18 -8.703 1 96.81 100 SER A C 1
ATOM 746 O O . SER A 1 100 ? 8.391 9.977 -8.438 1 96.81 100 SER A O 1
ATOM 748 N N . LEU A 1 101 ? 7.297 11.875 -8.859 1 97.81 101 LEU A N 1
ATOM 749 C CA . LEU A 1 101 ? 5.996 11.219 -8.836 1 97.81 101 LEU A CA 1
ATOM 750 C C . LEU A 1 101 ? 5.867 10.219 -9.977 1 97.81 101 LEU A C 1
ATOM 752 O O . LEU A 1 101 ? 5.199 9.188 -9.836 1 97.81 101 LEU A O 1
ATOM 756 N N . GLY A 1 102 ? 6.516 10.578 -11.086 1 97.88 102 GLY A N 1
ATOM 757 C CA . GLY A 1 102 ? 6.559 9.633 -12.195 1 97.88 102 GLY A CA 1
ATOM 758 C C . GLY A 1 102 ? 7.168 8.297 -11.82 1 97.88 102 GLY A C 1
ATOM 759 O O . GLY A 1 102 ? 6.656 7.242 -12.203 1 97.88 102 GLY A O 1
ATOM 760 N N . ASP A 1 103 ? 8.234 8.312 -11.039 1 97.62 103 ASP A N 1
ATOM 761 C CA . ASP A 1 103 ? 8.867 7.078 -10.586 1 97.62 103 ASP A CA 1
ATOM 762 C C . ASP A 1 103 ? 7.957 6.305 -9.633 1 97.62 103 ASP A C 1
ATOM 764 O O . ASP A 1 103 ? 7.898 5.078 -9.688 1 97.62 103 ASP A O 1
ATOM 768 N N . TYR A 1 104 ? 7.246 7.047 -8.781 1 98.44 104 TYR A N 1
ATOM 769 C CA . TYR A 1 104 ? 6.246 6.395 -7.949 1 98.44 104 TYR A CA 1
ATOM 770 C C . TYR A 1 104 ? 5.215 5.664 -8.805 1 98.44 104 TYR A C 1
ATOM 772 O O . TYR A 1 104 ? 4.898 4.5 -8.547 1 98.44 104 TYR A O 1
ATOM 780 N N . ARG A 1 105 ? 4.719 6.355 -9.766 1 98.44 105 ARG A N 1
ATOM 781 C CA . ARG A 1 105 ? 3.68 5.773 -10.609 1 98.44 105 ARG A CA 1
ATOM 782 C C . ARG A 1 105 ? 4.199 4.539 -11.344 1 98.44 105 ARG A C 1
ATOM 784 O O . ARG A 1 105 ? 3.494 3.531 -11.445 1 98.44 105 ARG A O 1
ATOM 791 N N . LYS A 1 106 ? 5.422 4.582 -11.852 1 97.88 106 LYS A N 1
ATOM 792 C CA . LYS A 1 106 ? 6.016 3.424 -12.516 1 97.88 106 LYS A CA 1
ATOM 793 C C . LYS A 1 106 ? 6.141 2.242 -11.562 1 97.88 106 LYS A C 1
ATOM 795 O O . LYS A 1 106 ? 5.887 1.097 -11.938 1 97.88 106 LYS A O 1
ATOM 800 N N . GLN A 1 107 ? 6.574 2.523 -10.328 1 98.31 107 GLN A N 1
ATOM 801 C CA . GLN A 1 107 ? 6.648 1.504 -9.289 1 98.31 107 GLN A CA 1
ATOM 802 C C . GLN A 1 107 ? 5.309 0.795 -9.117 1 98.31 107 GLN A C 1
ATOM 804 O O . GLN A 1 107 ? 5.246 -0.437 -9.117 1 98.31 107 GLN A O 1
ATOM 809 N N . TYR A 1 108 ? 4.246 1.571 -9.055 1 98.81 108 TYR A N 1
ATOM 810 C CA . TYR A 1 108 ? 2.922 1.027 -8.781 1 98.81 108 TYR A CA 1
ATOM 811 C C . TYR A 1 108 ? 2.348 0.345 -10.016 1 98.81 108 TYR A C 1
ATOM 813 O O . TYR A 1 108 ? 1.606 -0.634 -9.906 1 98.81 108 TYR A O 1
ATOM 821 N N . ASP A 1 109 ? 2.684 0.869 -11.203 1 98.56 109 ASP A N 1
ATOM 822 C CA . ASP A 1 109 ? 2.193 0.273 -12.445 1 98.56 109 ASP A CA 1
ATOM 823 C C . ASP A 1 109 ? 2.564 -1.206 -12.523 1 98.56 109 ASP A C 1
ATOM 825 O O . ASP A 1 109 ? 1.749 -2.033 -12.938 1 98.56 109 ASP A O 1
ATOM 829 N N . THR A 1 110 ? 3.709 -1.479 -12.094 1 98.19 110 THR A N 1
ATOM 830 C CA . THR A 1 110 ? 4.191 -2.854 -12.172 1 98.19 110 THR A CA 1
ATOM 831 C C . THR A 1 110 ? 3.783 -3.643 -10.938 1 98.19 110 THR A C 1
ATOM 833 O O . THR A 1 110 ? 3.092 -4.66 -11.039 1 98.19 110 THR A O 1
ATOM 836 N N . ASN A 1 111 ? 4.105 -3.15 -9.773 1 98.62 111 ASN A N 1
ATOM 837 C CA . ASN A 1 111 ? 4.051 -3.947 -8.547 1 98.62 111 ASN A CA 1
ATOM 838 C C . ASN A 1 111 ? 2.613 -4.125 -8.062 1 98.62 111 ASN A C 1
ATOM 840 O O . ASN A 1 111 ? 2.301 -5.105 -7.387 1 98.62 111 ASN A O 1
ATOM 844 N N . VAL A 1 112 ? 1.786 -3.117 -8.367 1 98.94 112 VAL A N 1
ATOM 845 C CA . VAL A 1 112 ? 0.449 -3.152 -7.789 1 98.94 112 VAL A CA 1
ATOM 846 C C . VAL A 1 112 ? -0.592 -3.33 -8.891 1 98.94 112 VAL A C 1
ATOM 848 O O . VAL A 1 112 ? -1.235 -4.379 -8.984 1 98.94 112 VAL A O 1
ATOM 851 N N . PHE A 1 113 ? -0.647 -2.365 -9.805 1 98.88 113 PHE A N 1
ATOM 852 C CA . PHE A 1 113 ? -1.695 -2.408 -10.82 1 98.88 113 PHE A CA 1
ATOM 853 C C . PHE A 1 113 ? -1.49 -3.586 -11.758 1 98.88 113 PHE A C 1
ATOM 855 O O . PHE A 1 113 ? -2.457 -4.223 -12.188 1 98.88 113 PHE A O 1
ATOM 862 N N . GLY A 1 114 ? -0.211 -3.848 -12.133 1 98.88 114 GLY A N 1
ATOM 863 C CA . GLY A 1 114 ? 0.073 -5.023 -12.938 1 98.88 114 GLY A CA 1
ATOM 864 C C . GLY A 1 114 ? -0.356 -6.32 -12.273 1 98.88 114 GLY A C 1
ATOM 865 O O . GLY A 1 114 ? -0.973 -7.176 -12.914 1 98.88 114 GLY A O 1
ATOM 866 N N . LEU A 1 115 ? -0.051 -6.48 -11.008 1 98.88 115 LEU A N 1
ATOM 867 C CA . LEU A 1 115 ? -0.429 -7.656 -10.227 1 98.88 115 LEU A CA 1
ATOM 868 C C . LEU A 1 115 ? -1.946 -7.805 -10.172 1 98.88 115 LEU A C 1
ATOM 870 O O . LEU A 1 115 ? -2.475 -8.898 -10.398 1 98.88 115 LEU A O 1
ATOM 874 N N . VAL A 1 116 ? -2.666 -6.715 -9.922 1 98.88 116 VAL A N 1
ATOM 875 C CA . VAL A 1 116 ? -4.125 -6.719 -9.859 1 98.88 116 VAL A CA 1
ATOM 876 C C . VAL A 1 116 ? -4.695 -7.121 -11.219 1 98.88 116 VAL A C 1
ATOM 878 O O . VAL A 1 116 ? -5.574 -7.984 -11.297 1 98.88 116 VAL A O 1
ATOM 881 N N . ALA A 1 117 ? -4.176 -6.535 -12.266 1 98.81 117 ALA A N 1
ATOM 882 C CA . ALA A 1 117 ? -4.703 -6.742 -13.609 1 98.81 117 ALA A CA 1
ATOM 883 C C . ALA A 1 117 ? -4.508 -8.188 -14.055 1 98.81 117 ALA A C 1
ATOM 885 O O . ALA A 1 117 ? -5.422 -8.797 -14.617 1 98.81 117 ALA A O 1
ATOM 886 N N . VAL A 1 118 ? -3.354 -8.734 -13.805 1 98.88 118 VAL A N 1
ATOM 887 C CA . VAL A 1 118 ? -3.08 -10.109 -14.195 1 98.88 118 VAL A CA 1
ATOM 888 C C . VAL A 1 118 ? -3.965 -11.055 -13.383 1 98.88 118 VAL A C 1
ATOM 890 O O . VAL A 1 118 ? -4.531 -12.008 -13.93 1 98.88 118 VAL A O 1
ATOM 893 N N . THR A 1 119 ? -4.082 -10.805 -12.062 1 98.81 119 THR A N 1
ATOM 894 C CA . THR A 1 119 ? -4.949 -11.617 -11.211 1 98.81 119 THR A CA 1
ATOM 895 C C . THR A 1 119 ? -6.367 -11.664 -11.773 1 98.81 119 THR A C 1
ATOM 897 O O . THR A 1 119 ? -6.949 -12.742 -11.914 1 98.81 119 THR A O 1
ATOM 900 N N . LYS A 1 120 ? -6.867 -10.5 -12.141 1 97.88 120 LYS A N 1
ATOM 901 C CA . LYS A 1 120 ? -8.219 -10.398 -12.695 1 97.88 120 LYS A CA 1
ATOM 902 C C . LYS A 1 120 ? -8.344 -11.188 -13.992 1 97.88 120 LYS A C 1
ATOM 904 O O . LYS A 1 120 ? -9.352 -11.859 -14.227 1 97.88 120 LYS A O 1
ATOM 909 N N . ALA A 1 121 ? -7.363 -11.125 -14.812 1 97.94 121 ALA A N 1
ATOM 910 C CA . ALA A 1 121 ? -7.387 -11.75 -16.141 1 97.94 121 ALA A CA 1
ATOM 911 C C . ALA A 1 121 ? -7.336 -13.273 -16.031 1 97.94 121 ALA A C 1
ATOM 913 O O . ALA A 1 121 ? -7.859 -13.977 -16.891 1 97.94 121 ALA A O 1
ATOM 914 N N . VAL A 1 122 ? -6.734 -13.812 -14.961 1 98 122 VAL A N 1
ATOM 915 C CA . VAL A 1 122 ? -6.492 -15.242 -14.844 1 98 122 VAL A CA 1
ATOM 916 C C . VAL A 1 122 ? -7.605 -15.891 -14.023 1 98 122 VAL A C 1
ATOM 918 O O . VAL A 1 122 ? -7.91 -17.062 -14.195 1 98 122 VAL A O 1
ATOM 921 N N . LEU A 1 123 ? -8.281 -15.133 -13.18 1 97.25 123 LEU A N 1
ATOM 922 C CA . LEU A 1 123 ? -9.227 -15.625 -12.18 1 97.25 123 LEU A CA 1
ATOM 923 C C . LEU A 1 123 ? -10.328 -16.453 -12.836 1 97.25 123 LEU A C 1
ATOM 925 O O . LEU A 1 123 ? -10.711 -17.5 -12.32 1 97.25 123 LEU A O 1
ATOM 929 N N . PRO A 1 124 ? -10.844 -16.031 -14.023 1 94.19 124 PRO A N 1
ATOM 930 C CA . PRO A 1 124 ? -11.906 -16.828 -14.641 1 94.19 124 PRO A CA 1
ATOM 931 C C . PRO A 1 124 ? -11.469 -18.266 -14.938 1 94.19 124 PRO A C 1
ATOM 933 O O . PRO A 1 124 ? -12.297 -19.172 -14.961 1 94.19 124 PRO A O 1
ATOM 936 N N . TYR A 1 125 ? -10.211 -18.516 -15.094 1 95.75 125 TYR A N 1
ATOM 937 C CA . TYR A 1 125 ? -9.672 -19.828 -15.406 1 95.75 125 TYR A CA 1
ATOM 938 C C . TYR A 1 125 ? -9.352 -20.609 -14.133 1 95.75 125 TYR A C 1
ATOM 940 O O . TYR A 1 125 ? -8.984 -21.781 -14.188 1 95.75 125 TYR A O 1
ATOM 948 N N . MET A 1 126 ? -9.508 -19.922 -12.969 1 96.44 126 MET A N 1
ATOM 949 C CA . MET A 1 126 ? -9.18 -20.547 -11.695 1 96.44 126 MET A CA 1
ATOM 950 C C . MET A 1 126 ? -10.445 -20.938 -10.93 1 96.44 126 MET A C 1
ATOM 952 O O . MET A 1 126 ? -10.398 -21.781 -10.031 1 96.44 126 MET A O 1
ATOM 956 N N . LYS A 1 127 ? -11.539 -20.344 -11.18 1 90 127 LYS A N 1
ATOM 957 C CA . LYS A 1 127 ? -12.773 -20.531 -10.43 1 90 127 LYS A CA 1
ATOM 958 C C . LYS A 1 127 ? -13.516 -21.766 -10.891 1 90 127 LYS A C 1
ATOM 960 O O . LYS A 1 127 ? -14.531 -22.156 -10.305 1 90 127 LYS A O 1
ATOM 965 N N . LYS A 1 128 ? -13.008 -22.469 -11.805 1 78.81 128 LYS A N 1
ATOM 966 C CA . LYS A 1 128 ? -13.695 -23.641 -12.359 1 78.81 128 LYS A CA 1
ATOM 967 C C . LYS A 1 128 ? -13.508 -24.859 -11.461 1 78.81 128 LYS A C 1
ATOM 969 O O . LYS A 1 128 ? -14.219 -25.859 -11.609 1 78.81 128 LYS A O 1
ATOM 974 N N . HIS A 1 129 ? -12.625 -24.812 -10.516 1 79.12 129 HIS A N 1
ATOM 975 C CA . HIS A 1 129 ? -12.438 -25.891 -9.555 1 79.12 129 HIS A CA 1
ATOM 976 C C . HIS A 1 129 ? -11.891 -25.375 -8.234 1 79.12 129 HIS A C 1
ATOM 978 O O . HIS A 1 129 ? -11.32 -24.281 -8.18 1 79.12 129 HIS A O 1
ATOM 984 N N . SER A 1 130 ? -12.039 -26.172 -7.246 1 85.44 130 SER A N 1
ATOM 985 C CA . SER A 1 130 ? -11.5 -25.828 -5.938 1 85.44 130 SER A CA 1
ATOM 986 C C . SER A 1 130 ? -10.031 -26.219 -5.828 1 85.44 130 SER A C 1
ATOM 988 O O . SER A 1 130 ? -9.555 -27.094 -6.559 1 85.44 130 SER A O 1
ATOM 990 N N . GLY A 1 131 ? -9.273 -25.375 -5.105 1 92.88 131 GLY A N 1
ATOM 991 C CA . GLY A 1 131 ? -7.91 -25.766 -4.793 1 92.88 131 GLY A CA 1
ATOM 992 C C . GLY A 1 131 ? -6.871 -24.891 -5.48 1 92.88 131 GLY A C 1
ATOM 993 O O . GLY A 1 131 ? -5.672 -25.047 -5.234 1 92.88 131 GLY A O 1
ATOM 994 N N . ALA A 1 132 ? -7.34 -24 -6.406 1 97 132 ALA A N 1
ATOM 995 C CA . ALA A 1 132 ? -6.398 -23.109 -7.074 1 97 132 ALA A CA 1
ATOM 996 C C . ALA A 1 132 ? -5.715 -22.188 -6.074 1 97 132 ALA A C 1
ATOM 998 O O . ALA A 1 132 ? -6.207 -22 -4.961 1 97 132 ALA A O 1
ATOM 999 N N . LYS A 1 133 ? -4.5 -21.703 -6.438 1 98.19 133 LYS A N 1
ATOM 1000 C CA . LYS A 1 133 ? -3.721 -20.844 -5.547 1 98.19 133 LYS A CA 1
ATOM 1001 C C . LYS A 1 133 ? -3.174 -19.625 -6.285 1 98.19 133 LYS A C 1
ATOM 1003 O O . LYS A 1 133 ? -2.754 -19.734 -7.438 1 98.19 133 LYS A O 1
ATOM 1008 N N . ILE A 1 134 ? -3.283 -18.562 -5.652 1 98.75 134 ILE A N 1
ATOM 1009 C CA . ILE A 1 134 ? -2.594 -17.344 -6.078 1 98.75 134 ILE A CA 1
ATOM 1010 C C . ILE A 1 134 ? -1.495 -17 -5.078 1 98.75 134 ILE A C 1
ATOM 1012 O O . ILE A 1 134 ? -1.762 -16.844 -3.883 1 98.75 134 ILE A O 1
ATOM 1016 N N . ILE A 1 135 ? -0.277 -16.938 -5.539 1 98.94 135 ILE A N 1
ATOM 1017 C CA . ILE A 1 135 ? 0.864 -16.562 -4.711 1 98.94 135 ILE A CA 1
ATOM 1018 C C . ILE A 1 135 ? 1.434 -15.234 -5.195 1 98.94 135 ILE A C 1
ATOM 1020 O O . ILE A 1 135 ? 1.949 -15.141 -6.312 1 98.94 135 ILE A O 1
ATOM 1024 N N . ASN A 1 136 ? 1.281 -14.203 -4.418 1 98.88 136 ASN A N 1
ATOM 1025 C CA . ASN A 1 136 ? 1.822 -12.875 -4.715 1 98.88 136 ASN A CA 1
ATOM 1026 C C . ASN A 1 136 ? 3.186 -12.672 -4.059 1 98.88 136 ASN A C 1
ATOM 1028 O O . ASN A 1 136 ? 3.354 -12.938 -2.867 1 98.88 136 ASN A O 1
ATOM 1032 N N . LEU A 1 137 ? 4.148 -12.227 -4.809 1 98.38 137 LEU A N 1
ATOM 1033 C CA . LEU A 1 137 ? 5.473 -11.953 -4.258 1 98.38 137 LEU A CA 1
ATOM 1034 C C . LEU A 1 137 ? 5.539 -10.539 -3.688 1 98.38 137 LEU A C 1
ATOM 1036 O O . LEU A 1 137 ? 5.527 -9.562 -4.438 1 98.38 137 LEU A O 1
ATOM 1040 N N . SER A 1 138 ? 5.562 -10.469 -2.432 1 97.94 138 SER A N 1
ATOM 1041 C CA . SER A 1 138 ? 5.809 -9.227 -1.709 1 97.94 138 SER A CA 1
ATOM 1042 C C . SER A 1 138 ? 7.27 -9.109 -1.288 1 97.94 138 SER A C 1
ATOM 1044 O O . SER A 1 138 ? 8.172 -9.352 -2.092 1 97.94 138 SER A O 1
ATOM 1046 N N . SER A 1 139 ? 7.566 -8.695 -0.122 1 96.44 139 SER A N 1
ATOM 1047 C CA . SER A 1 139 ? 8.883 -8.461 0.469 1 96.44 139 SER A CA 1
ATOM 1048 C C . SER A 1 139 ? 8.773 -8.18 1.964 1 96.44 139 SER A C 1
ATOM 1050 O O . SER A 1 139 ? 7.68 -7.918 2.475 1 96.44 139 SER A O 1
ATOM 1052 N N . ILE A 1 140 ? 9.898 -8.344 2.639 1 96.31 140 ILE A N 1
ATOM 1053 C CA . ILE A 1 140 ? 9.938 -7.82 3.998 1 96.31 140 ILE A CA 1
ATOM 1054 C C . ILE A 1 140 ? 9.531 -6.348 3.992 1 96.31 140 ILE A C 1
ATOM 1056 O O . ILE A 1 140 ? 8.93 -5.855 4.953 1 96.31 140 ILE A O 1
ATOM 1060 N N . SER A 1 141 ? 9.727 -5.66 2.891 1 96.44 141 SER A N 1
ATOM 1061 C CA . SER A 1 141 ? 9.383 -4.25 2.736 1 96.44 141 SER A CA 1
ATOM 1062 C C . SER A 1 141 ? 7.875 -4.055 2.65 1 96.44 141 SER A C 1
ATOM 1064 O O . SER A 1 141 ? 7.387 -2.922 2.691 1 96.44 141 SER A O 1
ATOM 1066 N N . GLY A 1 142 ? 7.121 -5.105 2.531 1 98.19 142 GLY A N 1
ATOM 1067 C CA . GLY A 1 142 ? 5.672 -5.031 2.631 1 98.19 142 GLY A CA 1
ATOM 1068 C C . GLY A 1 142 ? 5.176 -4.949 4.062 1 98.19 142 GLY A C 1
ATOM 1069 O O . GLY A 1 142 ? 3.984 -4.742 4.301 1 98.19 142 GLY A O 1
ATOM 1070 N N . ARG A 1 143 ? 6.156 -5.102 5.02 1 97.5 143 ARG A N 1
ATOM 1071 C CA . ARG A 1 143 ? 5.832 -5.102 6.441 1 97.5 143 ARG A CA 1
ATOM 1072 C C . ARG A 1 143 ? 6.625 -4.031 7.184 1 97.5 143 ARG A C 1
ATOM 1074 O O . ARG A 1 143 ? 6.16 -3.492 8.188 1 97.5 143 ARG A O 1
ATOM 1081 N N . ILE A 1 144 ? 7.836 -3.832 6.691 1 97.44 144 ILE A N 1
ATOM 1082 C CA . ILE A 1 144 ? 8.766 -2.871 7.27 1 97.44 144 ILE A CA 1
ATOM 1083 C C . ILE A 1 144 ? 9.305 -1.948 6.18 1 97.44 144 ILE A C 1
ATOM 1085 O O . ILE A 1 144 ? 9.766 -2.414 5.137 1 97.44 144 ILE A O 1
ATOM 1089 N N . ALA A 1 145 ? 9.211 -0.678 6.418 1 97.12 145 ALA A N 1
ATOM 1090 C CA . ALA A 1 145 ? 9.734 0.253 5.422 1 97.12 145 ALA A CA 1
ATOM 1091 C C . ALA A 1 145 ? 11.062 0.854 5.871 1 97.12 145 ALA A C 1
ATOM 1093 O O . ALA A 1 145 ? 11.344 0.914 7.07 1 97.12 145 ALA A O 1
ATOM 1094 N N . PHE A 1 146 ? 11.844 1.299 4.914 1 94.38 146 PHE A N 1
ATOM 1095 C CA . PHE A 1 146 ? 13.172 1.853 5.164 1 94.38 146 PHE A CA 1
ATOM 1096 C C . PHE A 1 146 ? 13.367 3.148 4.391 1 94.38 146 PHE A C 1
ATOM 1098 O O . PHE A 1 146 ? 12.695 3.389 3.387 1 94.38 146 PHE A O 1
ATOM 1105 N N . PRO A 1 147 ? 14.305 3.977 4.82 1 95.56 147 PRO A N 1
ATOM 1106 C CA . PRO A 1 147 ? 14.586 5.207 4.074 1 95.56 147 PRO A CA 1
ATOM 1107 C C . PRO A 1 147 ? 15.125 4.938 2.672 1 95.56 147 PRO A C 1
ATOM 1109 O O . PRO A 1 147 ? 15.859 3.969 2.465 1 95.56 147 PRO A O 1
ATOM 1112 N N . ALA A 1 148 ? 14.742 5.789 1.737 1 94.25 148 ALA A N 1
ATOM 1113 C CA . ALA A 1 148 ? 15.188 5.762 0.346 1 94.25 148 ALA A CA 1
ATOM 1114 C C . ALA A 1 148 ? 14.453 4.684 -0.444 1 94.25 148 ALA A C 1
ATOM 1116 O O . ALA A 1 148 ? 14.742 4.457 -1.621 1 94.25 148 ALA A O 1
ATOM 1117 N N . PHE A 1 149 ? 13.453 4.039 0.208 1 94.31 149 PHE A N 1
ATOM 1118 C CA . PHE A 1 149 ? 12.703 2.969 -0.441 1 94.31 149 PHE A CA 1
ATOM 1119 C C . PHE A 1 149 ? 11.203 3.211 -0.326 1 94.31 149 PHE A C 1
ATOM 1121 O O . PHE A 1 149 ? 10.414 2.264 -0.325 1 94.31 149 PHE A O 1
ATOM 1128 N N . SER A 1 150 ? 10.844 4.41 -0.209 1 98.06 150 SER A N 1
ATOM 1129 C C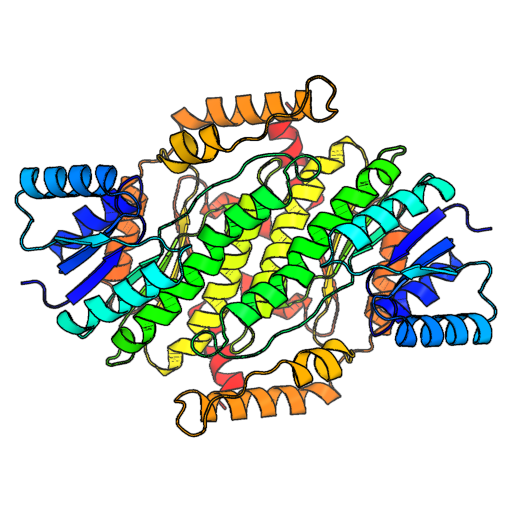A . SER A 1 150 ? 9.453 4.711 0.1 1 98.06 150 SER A CA 1
ATOM 1130 C C . SER A 1 150 ? 8.516 4.199 -0.993 1 98.06 150 SER A C 1
ATOM 1132 O O . SER A 1 150 ? 7.445 3.668 -0.701 1 98.06 150 SER A O 1
ATOM 1134 N N . ALA A 1 151 ? 8.945 4.355 -2.311 1 98.19 151 ALA A N 1
ATOM 1135 C CA . ALA A 1 151 ? 8.094 3.895 -3.402 1 98.19 151 ALA A CA 1
ATOM 1136 C C . ALA A 1 151 ? 7.945 2.375 -3.381 1 98.19 151 ALA A C 1
ATOM 1138 O O . ALA A 1 151 ? 6.832 1.853 -3.492 1 98.19 151 ALA A O 1
ATOM 1139 N N . TYR A 1 152 ? 9.047 1.669 -3.205 1 97.38 152 TYR A N 1
ATOM 1140 C CA . TYR A 1 152 ? 9.055 0.211 -3.191 1 97.38 152 TYR A CA 1
ATOM 1141 C C . TYR A 1 152 ? 8.289 -0.324 -1.983 1 97.38 152 TYR A C 1
ATOM 1143 O O . TYR A 1 152 ? 7.391 -1.156 -2.127 1 97.38 152 TYR A O 1
ATOM 1151 N N . ALA A 1 153 ? 8.648 0.191 -0.782 1 98.19 153 ALA A N 1
ATOM 1152 C CA . ALA A 1 153 ? 7.992 -0.262 0.442 1 98.19 153 ALA A CA 1
ATOM 1153 C C . ALA A 1 153 ? 6.492 0.014 0.396 1 98.19 153 ALA A C 1
ATOM 1155 O O . ALA A 1 153 ? 5.684 -0.846 0.754 1 98.19 153 ALA A O 1
ATOM 1156 N N . SER A 1 154 ? 6.133 1.209 -0.024 1 98.88 154 SER A N 1
ATOM 1157 C CA . SER A 1 154 ? 4.727 1.568 -0.155 1 98.88 154 SER A CA 1
ATOM 1158 C C . SER A 1 154 ? 3.994 0.608 -1.087 1 98.88 154 SER A C 1
ATOM 1160 O O . SER A 1 154 ? 2.898 0.141 -0.769 1 98.88 154 SER A O 1
ATOM 1162 N N . SER A 1 155 ? 4.555 0.264 -2.215 1 98.75 155 SER A N 1
ATOM 1163 C CA . SER A 1 155 ? 3.936 -0.637 -3.182 1 98.75 155 SER A CA 1
ATOM 1164 C C . SER A 1 155 ? 3.789 -2.045 -2.611 1 98.75 155 SER A C 1
ATOM 1166 O O . SER A 1 155 ? 2.787 -2.719 -2.855 1 98.75 155 SER A O 1
ATOM 1168 N N . LYS A 1 156 ? 4.805 -2.49 -1.908 1 98.81 156 LYS A N 1
ATOM 1169 C CA . LYS A 1 156 ? 4.742 -3.842 -1.359 1 98.81 156 LYS A CA 1
ATOM 1170 C C . LYS A 1 156 ? 3.775 -3.912 -0.18 1 98.81 156 LYS A C 1
ATOM 1172 O O . LYS A 1 156 ? 3.117 -4.934 0.031 1 98.81 156 LYS A O 1
ATOM 1177 N N . HIS A 1 157 ? 3.613 -2.814 0.567 1 98.88 157 HIS A N 1
ATOM 1178 C CA . HIS A 1 157 ? 2.516 -2.734 1.524 1 98.88 157 HIS A CA 1
ATOM 1179 C C . HIS A 1 157 ? 1.165 -2.85 0.826 1 98.88 157 HIS A C 1
ATOM 1181 O O . HIS A 1 157 ? 0.261 -3.527 1.321 1 98.88 157 HIS A O 1
ATOM 1187 N N . ALA A 1 158 ? 1.055 -2.143 -0.28 1 98.94 158 ALA A N 1
ATOM 1188 C CA . ALA A 1 158 ? -0.185 -2.201 -1.051 1 98.94 158 ALA A CA 1
ATOM 1189 C C . ALA A 1 158 ? -0.512 -3.635 -1.457 1 98.94 158 ALA A C 1
ATOM 1191 O O . ALA A 1 158 ? -1.669 -4.059 -1.391 1 98.94 158 ALA A O 1
ATOM 1192 N N . VAL A 1 159 ? 0.497 -4.406 -1.863 1 98.94 159 VAL A N 1
ATOM 1193 C CA . VAL A 1 159 ? 0.328 -5.801 -2.26 1 98.94 159 VAL A CA 1
ATOM 1194 C C . VAL A 1 159 ? -0.201 -6.613 -1.079 1 98.94 159 VAL A C 1
ATOM 1196 O O . VAL A 1 159 ? -1.071 -7.473 -1.248 1 98.94 159 VAL A O 1
ATOM 1199 N N . GLU A 1 160 ? 0.291 -6.328 0.139 1 98.88 160 GLU A N 1
ATOM 1200 C CA . GLU A 1 160 ? -0.182 -7.012 1.34 1 98.88 160 GLU A CA 1
ATOM 1201 C C . GLU A 1 160 ? -1.674 -6.781 1.557 1 98.88 160 GLU A C 1
ATOM 1203 O O . GLU A 1 160 ? -2.428 -7.727 1.787 1 98.88 160 GLU A O 1
ATOM 1208 N N . GLY A 1 161 ? -2.062 -5.504 1.504 1 98.81 161 GLY A N 1
ATOM 1209 C CA . GLY A 1 161 ? -3.463 -5.172 1.704 1 98.81 161 GLY A CA 1
ATOM 1210 C C . GLY A 1 161 ? -4.375 -5.777 0.655 1 98.81 161 GLY A C 1
ATOM 1211 O O . GLY A 1 161 ? -5.426 -6.336 0.986 1 98.81 161 GLY A O 1
ATOM 1212 N N . PHE A 1 162 ? -3.951 -5.746 -0.602 1 98.94 162 PHE A N 1
ATOM 1213 C CA . PHE A 1 162 ? -4.723 -6.332 -1.692 1 98.94 162 PHE A CA 1
ATOM 1214 C C . PHE A 1 162 ? -4.891 -7.832 -1.489 1 98.94 162 PHE A C 1
ATOM 1216 O O . PHE A 1 162 ? -5.996 -8.359 -1.622 1 98.94 162 PHE A O 1
ATOM 1223 N N . SER A 1 163 ? -3.799 -8.477 -1.152 1 98.94 163 SER A N 1
ATOM 1224 C CA . SER A 1 163 ? -3.783 -9.93 -1.035 1 98.94 163 SER A CA 1
ATOM 1225 C C . SER A 1 163 ? -4.699 -10.406 0.087 1 98.94 163 SER A C 1
ATOM 1227 O O . SER A 1 163 ? -5.355 -11.445 -0.036 1 98.94 163 SER A O 1
ATOM 1229 N N . GLU A 1 164 ? -4.711 -9.656 1.191 1 98.75 164 GLU A N 1
ATOM 1230 C CA . GLU A 1 164 ? -5.59 -10.039 2.293 1 98.75 164 GLU A CA 1
ATOM 1231 C C . GLU A 1 164 ? -7.059 -9.938 1.891 1 98.75 164 GLU A C 1
ATOM 1233 O O . GLU A 1 164 ? -7.848 -10.844 2.172 1 98.75 164 GLU A O 1
ATOM 1238 N N . SER A 1 165 ? -7.441 -8.82 1.24 1 98.5 165 SER A N 1
ATOM 1239 C CA . SER A 1 165 ? -8.812 -8.688 0.751 1 98.5 165 SER A CA 1
ATOM 1240 C C . SER A 1 165 ? -9.148 -9.805 -0.237 1 98.5 165 SER A C 1
ATOM 1242 O O . SER A 1 165 ? -10.211 -10.422 -0.137 1 98.5 165 SER A O 1
ATOM 1244 N N . LEU A 1 166 ? -8.227 -10.062 -1.131 1 98.69 166 LEU A N 1
ATOM 1245 C CA . LEU A 1 166 ? -8.438 -11.062 -2.168 1 98.69 166 LEU A CA 1
ATOM 1246 C C . LEU A 1 166 ? -8.641 -12.445 -1.554 1 98.69 166 LEU A C 1
ATOM 1248 O O . LEU A 1 166 ? -9.523 -13.195 -1.974 1 98.69 166 LEU A O 1
ATOM 1252 N N . ARG A 1 167 ? -7.816 -12.797 -0.576 1 98.56 167 ARG A N 1
ATOM 1253 C CA .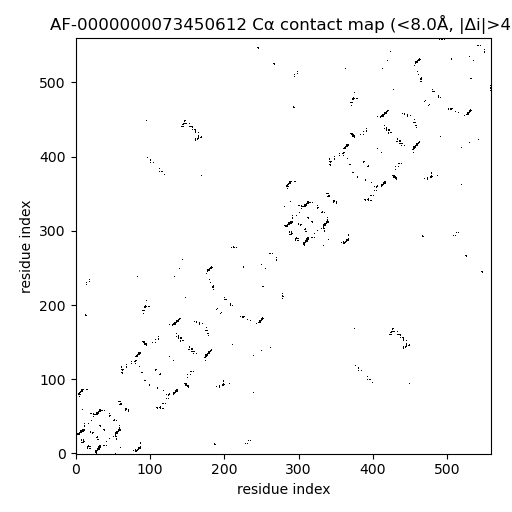 ARG A 1 167 ? -7.918 -14.07 0.125 1 98.56 167 ARG A CA 1
ATOM 1254 C C . ARG A 1 167 ? -9.312 -14.258 0.724 1 98.56 167 ARG A C 1
ATOM 1256 O O . ARG A 1 167 ? -9.93 -15.312 0.556 1 98.56 167 ARG A O 1
ATOM 1263 N N . LEU A 1 168 ? -9.75 -13.242 1.367 1 97.81 168 LEU A N 1
ATOM 1264 C CA . LEU A 1 168 ? -11.055 -13.32 2.018 1 97.81 168 LEU A CA 1
ATOM 1265 C C . LEU A 1 168 ? -12.172 -13.391 0.984 1 97.81 168 LEU A C 1
ATOM 1267 O O . LEU A 1 168 ? -13.195 -14.039 1.214 1 97.81 168 LEU A O 1
ATOM 1271 N N . GLU A 1 169 ? -12.008 -12.773 -0.164 1 96.94 169 GLU A N 1
ATOM 1272 C CA . GLU A 1 169 ? -13.016 -12.758 -1.217 1 96.94 169 GLU A CA 1
ATOM 1273 C C . GLU A 1 169 ? -13.117 -14.117 -1.905 1 96.94 169 GLU A C 1
ATOM 1275 O O . GLU A 1 169 ? -14.203 -14.539 -2.301 1 96.94 169 GLU A O 1
ATOM 1280 N N . LEU A 1 170 ? -11.992 -14.812 -2.023 1 96.75 170 LEU A N 1
ATOM 1281 C CA . LEU A 1 170 ? -11.953 -15.992 -2.891 1 96.75 170 LEU A CA 1
ATOM 1282 C C . LEU A 1 170 ? -12.109 -17.266 -2.078 1 96.75 170 LEU A C 1
ATOM 1284 O O . LEU A 1 170 ? -12.375 -18.344 -2.639 1 96.75 170 LEU A O 1
ATOM 1288 N N . ARG A 1 171 ? -12.023 -17.125 -0.774 1 93.75 171 ARG A N 1
ATOM 1289 C CA . ARG A 1 171 ? -12.078 -18.297 0.099 1 93.75 171 ARG A CA 1
ATOM 1290 C C . ARG A 1 171 ? -13.367 -19.078 -0.124 1 93.75 171 ARG A C 1
ATOM 1292 O O . ARG A 1 171 ? -13.344 -20.312 -0.19 1 93.75 171 ARG A O 1
ATOM 1299 N N . PRO A 1 172 ? -14.469 -18.422 -0.333 1 90.44 172 PRO A N 1
ATOM 1300 C CA . PRO A 1 172 ? -15.711 -19.172 -0.547 1 90.44 172 PRO A CA 1
ATOM 1301 C C . PRO A 1 172 ? -15.695 -19.984 -1.837 1 90.44 172 PRO A C 1
ATOM 1303 O O . PRO A 1 172 ? -16.5 -20.906 -1.997 1 90.44 172 PRO A O 1
ATOM 1306 N N . PHE A 1 173 ? -14.82 -19.625 -2.746 1 91.94 173 PHE A N 1
ATOM 1307 C CA . PHE A 1 173 ? -14.75 -20.344 -4.02 1 91.94 173 PHE A CA 1
ATOM 1308 C C . PHE A 1 173 ? -13.664 -21.406 -3.982 1 91.94 173 PHE A C 1
ATOM 1310 O O . PHE A 1 173 ? -13.359 -22.031 -5.004 1 91.94 173 PHE A O 1
ATOM 1317 N N . GLY A 1 174 ? -13.031 -21.562 -2.801 1 94.06 174 GLY A N 1
ATOM 1318 C CA . GLY A 1 174 ? -12.008 -22.578 -2.635 1 94.06 174 GLY A CA 1
ATOM 1319 C C . GLY A 1 174 ? -10.672 -22.188 -3.223 1 94.06 174 GLY A C 1
ATOM 1320 O O . GLY A 1 174 ? -9.82 -23.047 -3.475 1 94.06 174 GLY A O 1
ATOM 1321 N N . ILE A 1 175 ? -10.484 -20.969 -3.553 1 96.81 175 ILE A N 1
ATOM 1322 C CA . ILE A 1 175 ? -9.211 -20.469 -4.062 1 96.81 175 ILE A CA 1
ATOM 1323 C C . ILE A 1 175 ? -8.391 -19.875 -2.922 1 96.81 175 ILE A C 1
ATOM 1325 O O . ILE A 1 175 ? -8.906 -19.078 -2.125 1 96.81 175 ILE A O 1
ATOM 1329 N N . ASN A 1 176 ? -7.129 -20.297 -2.812 1 97.44 176 ASN A N 1
ATOM 1330 C CA . ASN A 1 176 ? -6.227 -19.812 -1.776 1 97.44 176 ASN A CA 1
ATOM 1331 C C . ASN A 1 176 ? -5.344 -18.672 -2.291 1 97.44 176 ASN A C 1
ATOM 1333 O O . ASN A 1 176 ? -4.906 -18.703 -3.443 1 97.44 176 ASN A O 1
ATOM 1337 N N . VAL A 1 177 ? -5.137 -17.688 -1.454 1 98.62 177 VAL A N 1
ATOM 1338 C CA . VAL A 1 177 ? -4.207 -16.609 -1.755 1 98.62 177 VAL A CA 1
ATOM 1339 C C . VAL A 1 177 ? -3.139 -16.531 -0.667 1 98.62 177 VAL A C 1
ATOM 1341 O O . VAL A 1 177 ? -3.445 -16.625 0.523 1 98.62 177 VAL A O 1
ATOM 1344 N N . ALA A 1 178 ? -1.891 -16.406 -1.07 1 98.69 178 ALA A N 1
ATOM 1345 C CA . ALA A 1 178 ? -0.792 -16.219 -0.127 1 98.69 178 ALA A CA 1
ATOM 1346 C C . ALA A 1 178 ? 0.177 -15.141 -0.623 1 98.69 178 ALA A C 1
ATOM 1348 O O . ALA A 1 178 ? 0.194 -14.82 -1.812 1 98.69 178 ALA A O 1
ATOM 1349 N N . VAL A 1 179 ? 0.863 -14.617 0.327 1 98.75 179 VAL A N 1
ATOM 1350 C CA . VAL A 1 179 ? 1.938 -13.672 0.039 1 98.75 179 VAL A CA 1
ATOM 1351 C C . VAL A 1 179 ? 3.268 -14.234 0.539 1 98.75 179 VAL A C 1
ATOM 1353 O O . VAL A 1 179 ? 3.363 -14.703 1.678 1 98.75 179 VAL A O 1
ATOM 1356 N N . VAL A 1 180 ? 4.254 -14.281 -0.326 1 98.75 180 VAL A N 1
ATOM 1357 C CA . VAL A 1 180 ? 5.617 -14.617 0.075 1 98.75 180 VAL A CA 1
ATOM 1358 C C . VAL A 1 180 ? 6.406 -13.336 0.337 1 98.75 180 VAL A C 1
ATOM 1360 O O . VAL A 1 180 ? 6.387 -12.414 -0.477 1 98.75 180 VAL A O 1
ATOM 1363 N N . GLN A 1 181 ? 7.043 -13.281 1.476 1 98.31 181 GLN A N 1
ATOM 1364 C CA . GLN A 1 181 ? 7.742 -12.078 1.922 1 98.31 181 GLN A CA 1
ATOM 1365 C C . GLN A 1 181 ? 9.234 -12.336 2.094 1 98.31 181 GLN A C 1
ATOM 1367 O O . GLN A 1 181 ? 9.719 -12.508 3.215 1 98.31 181 GLN A O 1
ATOM 1372 N N . PRO A 1 182 ? 9.969 -12.242 0.984 1 97 182 PRO A N 1
ATOM 1373 C CA . PRO A 1 182 ? 11.414 -12.469 1.083 1 97 182 PRO A CA 1
ATOM 1374 C C . PRO A 1 182 ? 12.148 -11.297 1.739 1 97 182 PRO A C 1
ATOM 1376 O O . PRO A 1 182 ? 11.75 -10.148 1.582 1 97 182 PRO A O 1
ATOM 1379 N N . GLY A 1 183 ? 13.188 -11.609 2.412 1 92.69 183 GLY A N 1
ATOM 1380 C CA . GLY A 1 183 ? 14.156 -10.609 2.838 1 92.69 183 GLY A CA 1
ATOM 1381 C C . GLY A 1 183 ? 15.164 -10.258 1.762 1 92.69 183 GLY A C 1
ATOM 1382 O O . GLY A 1 183 ? 14.812 -10.172 0.583 1 92.69 183 GLY A O 1
ATOM 1383 N N . SER A 1 184 ? 16.359 -10 2.229 1 82.06 184 SER A N 1
ATOM 1384 C CA . SER A 1 184 ? 17.406 -9.641 1.279 1 82.06 184 SER A CA 1
ATOM 1385 C C . SER A 1 184 ? 18.047 -10.883 0.661 1 82.06 184 SER A C 1
ATOM 1387 O O . SER A 1 184 ? 18.656 -11.695 1.362 1 82.06 184 SER A O 1
ATOM 1389 N N . TYR A 1 185 ? 17.781 -11.031 -0.554 1 78.06 185 TYR A N 1
ATOM 1390 C CA . TYR A 1 185 ? 18.344 -12.117 -1.345 1 78.06 185 TYR A CA 1
ATOM 1391 C C . TYR A 1 185 ? 19.094 -11.586 -2.551 1 78.06 185 TYR A C 1
ATOM 1393 O O . TYR A 1 185 ? 18.844 -10.469 -3.01 1 78.06 185 TYR A O 1
ATOM 1401 N N . GLN A 1 186 ? 20.031 -12.273 -2.918 1 72 186 GLN A N 1
ATOM 1402 C CA . GLN A 1 186 ? 20.75 -11.922 -4.133 1 72 186 GLN A CA 1
ATOM 1403 C C . GLN A 1 186 ? 19.891 -12.141 -5.371 1 72 186 GLN A C 1
ATOM 1405 O O . GLN A 1 186 ? 19.75 -13.266 -5.848 1 72 186 GLN A O 1
ATOM 1410 N N . THR A 1 187 ? 19.234 -11.039 -5.734 1 74.56 187 THR A N 1
ATOM 1411 C CA . THR A 1 187 ? 18.406 -11.133 -6.926 1 74.56 187 THR A CA 1
ATOM 1412 C C . THR A 1 187 ? 18.75 -10.039 -7.926 1 74.56 187 THR A C 1
ATOM 1414 O O . THR A 1 187 ? 19.406 -9.055 -7.574 1 74.56 187 THR A O 1
ATOM 1417 N N . ALA A 1 188 ? 18.266 -10.25 -9.07 1 70.94 188 ALA A N 1
ATOM 1418 C CA . ALA A 1 188 ? 18.469 -9.289 -10.148 1 70.94 188 ALA A CA 1
ATOM 1419 C C . ALA A 1 188 ? 17.797 -7.957 -9.828 1 70.94 188 ALA A C 1
ATOM 1421 O O . ALA A 1 188 ? 18.234 -6.902 -10.305 1 70.94 188 ALA A O 1
ATOM 1422 N N . ILE A 1 189 ? 16.766 -7.988 -8.984 1 72.62 189 ILE A N 1
ATOM 1423 C CA . ILE A 1 189 ? 16.016 -6.773 -8.719 1 72.62 189 ILE A CA 1
ATOM 1424 C C . ILE A 1 189 ? 16.922 -5.73 -8.07 1 72.62 189 ILE A C 1
ATOM 1426 O O . ILE A 1 189 ? 16.844 -4.543 -8.398 1 72.62 189 ILE A O 1
ATOM 1430 N N . TRP A 1 190 ? 17.766 -6.121 -7.262 1 70.69 190 TRP A N 1
ATOM 1431 C CA . TRP A 1 190 ? 18.656 -5.188 -6.57 1 70.69 190 TRP A CA 1
ATOM 1432 C C . TRP A 1 190 ? 19.812 -4.77 -7.469 1 70.69 190 TRP A C 1
ATOM 1434 O O . TRP A 1 190 ? 20.281 -3.635 -7.391 1 70.69 190 TRP A O 1
ATOM 1444 N N . GLU A 1 191 ? 20.125 -5.773 -8.328 1 71.56 191 GLU A N 1
ATOM 1445 C CA . GLU A 1 191 ? 21.281 -5.52 -9.172 1 71.56 191 GLU A CA 1
ATOM 1446 C C . GLU A 1 191 ? 20.875 -4.793 -10.453 1 71.56 191 GLU A C 1
ATOM 1448 O O . GLU A 1 191 ? 21.656 -4.008 -11 1 71.56 191 GLU A O 1
ATOM 1453 N N . THR A 1 192 ? 19.688 -5.109 -10.867 1 70.94 192 THR A N 1
ATOM 1454 C CA . THR A 1 192 ? 19.312 -4.551 -12.164 1 70.94 192 THR A CA 1
ATOM 1455 C C . THR A 1 192 ? 18.281 -3.439 -11.992 1 70.94 192 THR A C 1
ATOM 1457 O O . THR A 1 192 ? 18.594 -2.26 -12.164 1 70.94 192 THR A O 1
ATOM 1460 N N . SER A 1 193 ? 17.219 -3.814 -11.406 1 73.25 193 SER A N 1
ATOM 1461 C CA . SER A 1 193 ? 16.125 -2.842 -11.359 1 73.25 193 SER A CA 1
ATOM 1462 C C . SER A 1 193 ? 16.453 -1.695 -10.414 1 73.25 193 SER A C 1
ATOM 1464 O O . SER A 1 193 ? 16.422 -0.528 -10.805 1 73.25 193 SER A O 1
ATOM 1466 N N . PHE A 1 194 ? 16.875 -2.109 -9.25 1 74 194 PHE A N 1
ATOM 1467 C CA . PHE A 1 194 ? 17.125 -1.083 -8.242 1 74 194 PHE A CA 1
ATOM 1468 C C . PHE A 1 194 ? 18.328 -0.222 -8.633 1 74 194 PHE A C 1
ATOM 1470 O O . PHE A 1 194 ? 18.25 1.008 -8.617 1 74 194 PHE A O 1
ATOM 1477 N N . ALA A 1 195 ? 19.375 -0.853 -9.039 1 75.56 195 ALA A N 1
ATOM 1478 C CA . ALA A 1 195 ? 20.578 -0.12 -9.414 1 75.56 195 ALA A CA 1
ATOM 1479 C C . ALA A 1 195 ? 20.297 0.848 -10.562 1 75.56 195 ALA A C 1
ATOM 1481 O O . ALA A 1 195 ? 20.812 1.97 -10.57 1 75.56 195 ALA A O 1
ATOM 1482 N N . ALA A 1 196 ? 19.422 0.393 -11.383 1 81.06 196 ALA A N 1
ATOM 1483 C CA . ALA A 1 196 ? 19.141 1.193 -12.578 1 81.06 196 ALA A CA 1
ATOM 1484 C C . ALA A 1 196 ? 18.125 2.291 -12.281 1 81.06 196 ALA A C 1
ATOM 1486 O O . ALA A 1 196 ? 18.031 3.273 -13.016 1 81.06 196 ALA A O 1
ATOM 1487 N N . GLN A 1 197 ? 17.453 2.154 -11.195 1 88.94 197 GLN A N 1
ATOM 1488 C CA . GLN A 1 197 ? 16.328 3.053 -10.961 1 88.94 197 GLN A CA 1
ATOM 1489 C C . GLN A 1 197 ? 16.469 3.793 -9.633 1 88.94 197 GLN A C 1
ATOM 1491 O O . GLN A 1 197 ? 15.484 4.215 -9.031 1 88.94 197 GLN A O 1
ATOM 1496 N N . VAL A 1 198 ? 17.688 3.85 -9.18 1 89.12 198 VAL A N 1
ATOM 1497 C CA . VAL A 1 198 ? 17.969 4.625 -7.973 1 89.12 198 VAL A CA 1
ATOM 1498 C C . VAL A 1 198 ? 18.156 6.094 -8.336 1 89.12 198 VAL A C 1
ATOM 1500 O O . VAL A 1 198 ? 18.922 6.418 -9.25 1 89.12 198 VAL A O 1
ATOM 1503 N N . THR A 1 199 ? 17.438 6.945 -7.66 1 91.25 199 THR A N 1
ATOM 1504 C CA . THR A 1 199 ? 17.656 8.383 -7.762 1 91.25 199 THR A CA 1
ATOM 1505 C C . THR A 1 199 ? 18.578 8.875 -6.641 1 91.25 199 THR A C 1
ATOM 1507 O O . THR A 1 199 ? 18.125 9.07 -5.508 1 91.25 199 THR A O 1
ATOM 1510 N N . ALA A 1 200 ? 19.797 9.078 -6.977 1 89.94 200 ALA A N 1
ATOM 1511 C CA . ALA A 1 200 ? 20.75 9.609 -6.004 1 89.94 200 ALA A CA 1
ATOM 1512 C C . ALA A 1 200 ? 20.484 11.086 -5.723 1 89.94 200 ALA A C 1
ATOM 1514 O O . ALA A 1 200 ? 20.062 11.828 -6.613 1 89.94 200 ALA A O 1
ATOM 1515 N N . PRO A 1 201 ? 20.734 11.453 -4.516 1 92.56 201 PRO A N 1
ATOM 1516 C CA . PRO A 1 201 ? 20.578 12.883 -4.215 1 92.56 201 PRO A CA 1
ATOM 1517 C C . PRO A 1 201 ? 21.531 13.758 -5.008 1 92.56 201 PRO A C 1
ATOM 1519 O O . PRO A 1 201 ? 22.641 13.328 -5.34 1 92.56 201 PRO A O 1
ATOM 1522 N N . ASP A 1 202 ? 21 14.945 -5.215 1 87.56 202 ASP A N 1
ATOM 1523 C CA . ASP A 1 202 ? 21.875 15.922 -5.852 1 87.56 202 ASP A CA 1
ATOM 1524 C C . ASP A 1 202 ? 23.047 16.281 -4.945 1 87.56 202 ASP A C 1
ATOM 1526 O O . ASP A 1 202 ? 23.031 15.977 -3.752 1 87.56 202 ASP A O 1
ATOM 1530 N N . ALA A 1 203 ? 24.094 16.969 -5.551 1 88.12 203 ALA A N 1
ATOM 1531 C CA . ALA A 1 203 ? 25.312 17.344 -4.816 1 88.12 203 ALA A CA 1
ATOM 1532 C C . ALA A 1 203 ? 24.969 18.25 -3.635 1 88.12 203 ALA A C 1
ATOM 1534 O O . ALA A 1 203 ? 25.625 18.172 -2.586 1 88.12 203 ALA A O 1
ATOM 1535 N N . GLU A 1 204 ? 23.891 18.984 -3.789 1 91.75 204 GLU A N 1
ATOM 1536 C CA . GLU A 1 204 ? 23.562 19.953 -2.746 1 91.75 204 GLU A CA 1
ATOM 1537 C C . GLU A 1 204 ? 22.422 19.438 -1.859 1 91.75 204 GLU A C 1
ATOM 1539 O O . GLU A 1 204 ? 21.953 20.156 -0.979 1 91.75 204 GLU A O 1
ATOM 1544 N N . SER A 1 205 ? 22.109 18.234 -2.07 1 93.19 205 SER A N 1
ATOM 1545 C CA . SER A 1 205 ? 20.984 17.672 -1.327 1 93.19 205 SER A CA 1
ATOM 1546 C C . SER A 1 205 ? 21.344 17.453 0.139 1 93.19 205 SER A C 1
ATOM 1548 O O . SER A 1 205 ? 22.453 17.016 0.452 1 93.19 205 SER A O 1
ATOM 1550 N N . GLN A 1 206 ? 20.406 17.703 0.967 1 91.94 206 GLN A N 1
ATOM 1551 C CA . GLN A 1 206 ? 20.594 17.469 2.395 1 91.94 206 GLN A CA 1
ATOM 1552 C C . GLN A 1 206 ? 20.594 15.969 2.699 1 91.94 206 GLN A C 1
ATOM 1554 O O . GLN A 1 206 ? 20.969 15.562 3.803 1 91.94 206 GLN A O 1
ATOM 1559 N N . TYR A 1 207 ? 20.234 15.156 1.702 1 94.19 207 TYR A N 1
ATOM 1560 C CA . TYR A 1 207 ? 20.141 13.719 1.909 1 94.19 207 TYR A CA 1
ATOM 1561 C C . TYR A 1 207 ? 21.422 13.016 1.481 1 94.19 207 TYR A C 1
ATOM 1563 O O . TYR A 1 207 ? 21.531 11.789 1.565 1 94.19 207 TYR A O 1
ATOM 1571 N N . LYS A 1 208 ? 22.375 13.742 1.001 1 93.88 208 LYS A N 1
ATOM 1572 C CA . LYS A 1 208 ? 23.562 13.172 0.376 1 93.88 208 LYS A CA 1
ATOM 1573 C C . LYS A 1 208 ? 24.281 12.211 1.327 1 93.88 208 LYS A C 1
ATOM 1575 O O . LYS A 1 208 ? 24.516 11.055 0.983 1 93.88 208 LYS A O 1
ATOM 1580 N N . THR A 1 209 ? 24.562 12.703 2.506 1 92.31 209 THR A N 1
ATOM 1581 C CA . THR A 1 209 ? 25.281 11.883 3.475 1 92.31 209 THR A CA 1
ATOM 1582 C C . THR A 1 209 ? 24.453 10.672 3.879 1 92.31 209 THR A C 1
ATOM 1584 O O . THR A 1 209 ? 24.984 9.562 4.012 1 92.31 209 THR A O 1
ATOM 1587 N N . TYR A 1 210 ? 23.234 10.93 4.098 1 92.94 210 TYR A N 1
ATOM 1588 C CA . TYR A 1 210 ? 22.312 9.852 4.445 1 92.94 210 TYR A CA 1
ATOM 1589 C C . TYR A 1 210 ? 22.312 8.773 3.365 1 92.94 210 TYR A C 1
ATOM 1591 O O . TYR A 1 210 ? 22.375 7.578 3.668 1 92.94 210 TYR A O 1
ATOM 1599 N N . PHE A 1 211 ? 22.25 9.188 2.158 1 91.88 211 PHE A N 1
ATOM 1600 C CA . PHE A 1 211 ? 22.25 8.281 1.015 1 91.88 211 PHE A CA 1
ATOM 1601 C C . PHE A 1 211 ? 23.531 7.477 0.952 1 91.88 211 PHE A C 1
ATOM 1603 O O . PHE A 1 211 ? 23.516 6.27 0.691 1 91.88 211 PHE A O 1
ATOM 1610 N N . GLU A 1 212 ? 24.625 8.094 1.185 1 92.06 212 GLU A N 1
ATOM 1611 C CA . GLU A 1 212 ? 25.922 7.434 1.157 1 92.06 212 GLU A CA 1
ATOM 1612 C C . GLU A 1 212 ? 26 6.344 2.223 1 92.06 212 GLU A C 1
ATOM 1614 O O . GLU A 1 212 ? 26.531 5.258 1.967 1 92.06 212 GLU A O 1
ATOM 1619 N N . ARG A 1 213 ? 25.5 6.652 3.318 1 91.75 213 ARG A N 1
ATOM 1620 C CA . ARG A 1 213 ? 25.547 5.691 4.414 1 91.75 213 ARG A CA 1
ATOM 1621 C C . ARG A 1 213 ? 24.641 4.492 4.129 1 91.75 213 ARG A C 1
ATOM 1623 O O . ARG A 1 213 ? 25.031 3.35 4.387 1 91.75 213 ARG A O 1
ATOM 1630 N N . ILE A 1 214 ? 23.469 4.77 3.629 1 89.5 214 ILE A N 1
ATOM 1631 C CA . ILE A 1 214 ? 22.547 3.703 3.275 1 89.5 214 ILE A CA 1
ATOM 1632 C C . ILE A 1 214 ? 23.156 2.824 2.186 1 89.5 214 ILE A C 1
ATOM 1634 O O . ILE A 1 214 ? 23.078 1.595 2.26 1 89.5 214 ILE A O 1
ATOM 1638 N N . SER A 1 215 ? 23.75 3.469 1.202 1 87.75 215 SER A N 1
ATOM 1639 C CA . SER A 1 215 ? 24.375 2.74 0.105 1 87.75 215 SER A CA 1
ATOM 1640 C C . SER A 1 215 ? 25.5 1.845 0.61 1 87.75 215 SER A C 1
ATOM 1642 O O . SER A 1 215 ? 25.641 0.702 0.168 1 87.75 215 SER A O 1
ATOM 1644 N N . ALA A 1 216 ? 26.25 2.379 1.516 1 88.25 216 ALA A N 1
ATOM 1645 C CA . ALA A 1 216 ? 27.344 1.61 2.102 1 88.25 216 ALA A CA 1
ATOM 1646 C C . ALA A 1 216 ? 26.812 0.414 2.889 1 88.25 216 ALA A C 1
ATOM 1648 O O . ALA A 1 216 ? 27.391 -0.677 2.832 1 88.25 216 ALA A O 1
ATOM 1649 N N . TYR A 1 217 ? 25.781 0.674 3.553 1 86.94 217 TYR A N 1
ATOM 1650 C CA . TYR A 1 217 ? 25.156 -0.398 4.328 1 86.94 217 TYR A CA 1
ATOM 1651 C C . TYR A 1 217 ? 24.672 -1.515 3.418 1 86.94 217 TYR A C 1
ATOM 1653 O O . TYR A 1 217 ? 24.891 -2.695 3.693 1 86.94 217 TYR A O 1
ATOM 1661 N N . ILE A 1 218 ? 23.953 -1.167 2.357 1 83.94 218 ILE A N 1
ATOM 1662 C CA . ILE A 1 218 ? 23.406 -2.135 1.407 1 83.94 218 ILE A CA 1
ATOM 1663 C C . ILE A 1 218 ? 24.547 -2.926 0.772 1 83.94 218 ILE A C 1
ATOM 1665 O O . ILE A 1 218 ? 24.469 -4.152 0.657 1 83.94 218 ILE A O 1
ATOM 1669 N N . ALA A 1 219 ? 25.578 -2.254 0.412 1 84.38 219 ALA A N 1
ATOM 1670 C CA . ALA A 1 219 ? 26.734 -2.902 -0.204 1 84.38 219 ALA A CA 1
ATOM 1671 C C . ALA A 1 219 ? 27.391 -3.891 0.757 1 84.38 219 ALA A C 1
ATOM 1673 O O . ALA A 1 219 ? 27.766 -4.996 0.359 1 84.38 219 ALA A O 1
ATOM 1674 N N . ALA A 1 220 ? 27.438 -3.523 1.949 1 84.19 220 ALA A N 1
ATOM 1675 C CA . ALA A 1 220 ? 28.078 -4.359 2.957 1 84.19 220 ALA A CA 1
ATOM 1676 C C . ALA A 1 220 ? 27.219 -5.582 3.283 1 84.19 220 ALA A C 1
ATOM 1678 O O . ALA A 1 220 ? 27.75 -6.637 3.648 1 84.19 220 ALA A O 1
ATOM 1679 N N . SER A 1 221 ? 25.984 -5.434 3.102 1 83 221 SER A N 1
ATOM 1680 C CA . SER A 1 221 ? 25.062 -6.488 3.494 1 83 221 SER A CA 1
ATOM 1681 C C . SER A 1 221 ? 24.922 -7.535 2.393 1 83 221 SER A C 1
ATOM 1683 O O . SER A 1 221 ? 24.391 -8.625 2.629 1 83 221 SER A O 1
ATOM 1685 N N . ARG A 1 222 ? 25.344 -7.27 1.22 1 81.62 222 ARG A N 1
ATOM 1686 C CA . ARG A 1 222 ? 25.188 -8.148 0.065 1 81.62 222 ARG A CA 1
ATOM 1687 C C . ARG A 1 222 ? 25.781 -9.523 0.335 1 81.62 222 ARG A C 1
ATOM 1689 O O . ARG A 1 222 ? 25.266 -10.539 -0.152 1 81.62 222 ARG A O 1
ATOM 1696 N N . LYS A 1 223 ? 26.906 -9.617 1.148 1 80.5 223 LYS A N 1
ATOM 1697 C CA . LYS A 1 223 ? 27.594 -10.867 1.447 1 80.5 223 LYS A CA 1
ATOM 1698 C C . LYS A 1 223 ? 26.719 -11.797 2.277 1 80.5 223 LYS A C 1
ATOM 1700 O O . LYS A 1 223 ? 26.953 -13 2.34 1 80.5 223 LYS A O 1
ATOM 1705 N N . HIS A 1 224 ? 25.625 -11.148 2.816 1 80.56 224 HIS A N 1
ATOM 1706 C CA . HIS A 1 224 ? 24.781 -11.922 3.717 1 80.56 224 HIS A CA 1
ATOM 1707 C C . HIS A 1 224 ? 23.438 -12.273 3.059 1 80.56 224 HIS A C 1
ATOM 1709 O O . HIS A 1 224 ? 22.562 -12.859 3.695 1 80.56 224 HIS A O 1
ATOM 1715 N N . TYR A 1 225 ? 23.422 -11.898 1.778 1 85.38 225 TYR A N 1
ATOM 1716 C CA . TYR A 1 225 ? 22.172 -12.188 1.076 1 85.38 225 TYR A CA 1
ATOM 1717 C C . TYR A 1 225 ? 21.969 -13.688 0.945 1 85.38 225 TYR A C 1
ATOM 1719 O O . TYR A 1 225 ? 22.922 -14.445 0.759 1 85.38 225 TYR A O 1
ATOM 1727 N N . GLY A 1 226 ? 20.719 -14.109 1.119 1 87.44 226 GLY A N 1
ATOM 1728 C CA . GLY A 1 226 ? 20.391 -15.523 1.038 1 87.44 226 GLY A CA 1
ATOM 1729 C C . GLY A 1 226 ? 20.422 -16.062 -0.38 1 87.44 226 GLY A C 1
ATOM 1730 O O . GLY A 1 226 ? 20.656 -15.312 -1.33 1 87.44 226 GLY A O 1
ATOM 1731 N N . ASN A 1 227 ? 20.266 -17.375 -0.453 1 91.62 227 ASN A N 1
ATOM 1732 C CA . ASN A 1 227 ? 20.156 -18.047 -1.739 1 91.62 227 ASN A CA 1
ATOM 1733 C C . ASN A 1 227 ? 18.766 -17.938 -2.324 1 91.62 227 ASN A C 1
ATOM 1735 O O . ASN A 1 227 ? 17.797 -18.453 -1.752 1 91.62 227 ASN A O 1
ATOM 1739 N N . PRO A 1 228 ? 18.594 -17.312 -3.477 1 93.5 228 PRO A N 1
ATOM 1740 C CA . PRO A 1 228 ? 17.266 -17.125 -4.074 1 93.5 228 PRO A CA 1
ATOM 1741 C C . PRO A 1 228 ? 16.531 -18.438 -4.312 1 93.5 228 PRO A C 1
ATOM 1743 O O . PRO A 1 228 ? 15.305 -18.453 -4.387 1 93.5 228 PRO A O 1
ATOM 1746 N N . ASP A 1 229 ? 17.266 -19.516 -4.348 1 95.62 229 ASP A N 1
ATOM 1747 C CA . ASP A 1 229 ? 16.641 -20.828 -4.523 1 95.62 229 ASP A CA 1
ATOM 1748 C C . ASP A 1 229 ? 15.711 -21.156 -3.365 1 95.62 229 ASP A C 1
ATOM 1750 O O . ASP A 1 229 ? 14.711 -21.859 -3.547 1 95.62 229 ASP A O 1
ATOM 1754 N N . ASP A 1 230 ? 16.031 -20.609 -2.223 1 96.81 230 ASP A N 1
ATOM 1755 C CA . ASP A 1 230 ? 15.188 -20.844 -1.053 1 96.81 230 ASP A CA 1
ATOM 1756 C C . ASP A 1 230 ? 13.781 -20.312 -1.278 1 96.81 230 ASP A C 1
ATOM 1758 O O . ASP A 1 230 ? 12.797 -20.953 -0.901 1 96.81 230 ASP A O 1
ATOM 1762 N N . VAL A 1 231 ? 13.688 -19.188 -1.896 1 97.62 231 VAL A N 1
ATOM 1763 C CA . VAL A 1 231 ? 12.391 -18.562 -2.162 1 97.62 231 VAL A CA 1
ATOM 1764 C C . VAL A 1 231 ? 11.633 -19.375 -3.203 1 97.62 231 VAL A C 1
ATOM 1766 O O . VAL A 1 231 ? 10.438 -19.656 -3.039 1 97.62 231 VAL A O 1
ATOM 1769 N N . ALA A 1 232 ? 12.328 -19.797 -4.238 1 98.12 232 ALA A N 1
ATOM 1770 C CA . ALA A 1 232 ? 11.703 -20.609 -5.277 1 98.12 232 ALA A CA 1
ATOM 1771 C C . ALA A 1 232 ? 11.18 -21.922 -4.695 1 98.12 232 ALA A C 1
ATOM 1773 O O . ALA A 1 232 ? 10.078 -22.359 -5.039 1 98.12 232 ALA A O 1
ATOM 1774 N N . GLU A 1 233 ? 11.938 -22.5 -3.811 1 98.31 233 GLU A N 1
ATOM 1775 C CA . GLU A 1 233 ? 11.539 -23.75 -3.172 1 98.31 233 GLU A CA 1
ATOM 1776 C C . GLU A 1 233 ? 10.281 -23.562 -2.328 1 98.31 233 GLU A C 1
ATOM 1778 O O . GLU A 1 233 ? 9.391 -24.406 -2.332 1 98.31 233 GLU A O 1
ATOM 1783 N N . LEU A 1 234 ? 10.266 -22.484 -1.605 1 98.5 234 LEU A N 1
ATOM 1784 C CA . LEU A 1 234 ? 9.078 -22.203 -0.808 1 98.5 234 LEU A CA 1
ATOM 1785 C C . LEU A 1 234 ? 7.844 -22.047 -1.696 1 98.5 234 LEU A C 1
ATOM 1787 O O . LEU A 1 234 ? 6.789 -22.609 -1.401 1 98.5 234 LEU A O 1
ATOM 1791 N N . ILE A 1 235 ? 7.977 -21.312 -2.777 1 98.69 235 ILE A N 1
ATOM 1792 C CA . ILE A 1 235 ? 6.855 -21.094 -3.686 1 98.69 235 ILE A CA 1
ATOM 1793 C C . ILE A 1 235 ? 6.371 -22.422 -4.242 1 98.69 235 ILE A C 1
ATOM 1795 O O . ILE A 1 235 ? 5.168 -22.688 -4.293 1 98.69 235 ILE A O 1
ATOM 1799 N N . CYS A 1 236 ? 7.293 -23.328 -4.625 1 98.44 236 CYS A N 1
ATOM 1800 C CA . CYS A 1 236 ? 6.934 -24.625 -5.16 1 98.44 236 CYS A CA 1
ATOM 1801 C C . CYS A 1 236 ? 6.219 -25.469 -4.109 1 98.44 236 CYS A C 1
ATOM 1803 O O . CYS A 1 236 ? 5.25 -26.172 -4.422 1 98.44 236 CYS A O 1
ATOM 1805 N N . ARG A 1 237 ? 6.711 -25.406 -2.889 1 98.38 237 ARG A N 1
ATOM 1806 C CA . ARG A 1 237 ? 6.059 -26.125 -1.804 1 98.38 237 ARG A CA 1
ATOM 1807 C C . ARG A 1 237 ? 4.633 -25.641 -1.592 1 98.38 237 ARG A C 1
ATOM 1809 O O . ARG A 1 237 ? 3.717 -26.438 -1.402 1 98.38 237 ARG A O 1
ATOM 1816 N N . LEU A 1 238 ? 4.441 -24.344 -1.607 1 98.44 238 LEU A N 1
ATOM 1817 C CA . LEU A 1 238 ? 3.111 -23.766 -1.442 1 98.44 238 LEU A CA 1
ATOM 1818 C C . LEU A 1 238 ? 2.199 -24.172 -2.598 1 98.44 238 LEU A C 1
ATOM 1820 O O . LEU A 1 238 ? 1.026 -24.484 -2.389 1 98.44 238 LEU A O 1
ATOM 1824 N N . ALA A 1 239 ? 2.75 -24.141 -3.82 1 97.69 239 ALA A N 1
ATOM 1825 C CA . ALA A 1 239 ? 1.991 -24.5 -5.012 1 97.69 239 ALA A CA 1
ATOM 1826 C C . ALA A 1 239 ? 1.507 -25.953 -4.93 1 97.69 239 ALA A C 1
ATOM 1828 O O . ALA A 1 239 ? 0.445 -26.281 -5.461 1 97.69 239 ALA A O 1
ATOM 1829 N N . ALA A 1 240 ? 2.229 -26.797 -4.254 1 95.62 240 ALA A N 1
ATOM 1830 C CA . ALA A 1 240 ? 1.941 -28.219 -4.203 1 95.62 240 ALA A CA 1
ATOM 1831 C C . ALA A 1 240 ? 0.985 -28.547 -3.062 1 95.62 240 ALA A C 1
ATOM 1833 O O . ALA A 1 240 ? 0.392 -29.625 -3.033 1 95.62 240 ALA A O 1
ATOM 1834 N N . LYS A 1 241 ? 0.841 -27.688 -2.123 1 95.69 241 LYS A N 1
ATOM 1835 C CA . LYS A 1 241 ? -0.018 -27.938 -0.97 1 95.69 241 LYS A CA 1
ATOM 1836 C C . LYS A 1 241 ? -1.485 -28.016 -1.383 1 95.69 241 LYS A C 1
ATOM 1838 O O . LYS A 1 241 ? -1.901 -27.344 -2.33 1 95.69 241 LYS A O 1
ATOM 1843 N N . LYS A 1 242 ? -2.219 -28.797 -0.699 1 93 242 LYS A N 1
ATOM 1844 C CA . LYS A 1 242 ? -3.654 -28.875 -0.949 1 93 242 LYS A CA 1
ATOM 1845 C C . LYS A 1 242 ? -4.355 -27.578 -0.527 1 93 242 LYS A C 1
ATOM 1847 O O . LYS A 1 242 ? -5.23 -27.078 -1.24 1 93 242 LYS A O 1
ATOM 1852 N N . ARG A 1 243 ? -3.92 -27.062 0.619 1 93.56 243 ARG A N 1
ATOM 1853 C CA . ARG A 1 243 ? -4.48 -25.828 1.162 1 93.56 243 ARG A CA 1
ATOM 1854 C C . ARG A 1 243 ? -3.393 -24.953 1.778 1 93.56 243 ARG A C 1
ATOM 1856 O O . ARG A 1 243 ? -2.453 -25.469 2.391 1 93.56 243 ARG A O 1
ATOM 1863 N N . LEU A 1 244 ? -3.508 -23.672 1.589 1 96.88 244 LEU A N 1
ATOM 1864 C CA . LEU A 1 244 ? -2.615 -22.734 2.252 1 96.88 244 LEU A CA 1
ATOM 1865 C C . LEU A 1 244 ? -3.232 -22.219 3.547 1 96.88 244 LEU A C 1
ATOM 1867 O O . LEU A 1 244 ? -4.207 -21.469 3.518 1 96.88 244 LEU A O 1
ATOM 1871 N N . ASN A 1 245 ? -2.646 -22.484 4.66 1 94.25 245 ASN A N 1
ATOM 1872 C CA . ASN A 1 245 ? -3.242 -22.188 5.961 1 94.25 245 ASN A CA 1
ATOM 1873 C C . ASN A 1 245 ? -2.932 -20.766 6.418 1 94.25 245 ASN A C 1
ATOM 1875 O O . ASN A 1 245 ? -3.594 -20.234 7.312 1 94.25 245 ASN A O 1
ATOM 1879 N N . ARG A 1 246 ? -1.933 -20.188 5.84 1 97.06 246 ARG A N 1
ATOM 1880 C CA . ARG A 1 246 ? -1.55 -18.828 6.184 1 97.06 246 ARG A CA 1
ATOM 1881 C C . ARG A 1 246 ? -1.666 -17.906 4.977 1 97.06 246 ARG A C 1
ATOM 1883 O O . ARG A 1 246 ? -1.669 -18.375 3.834 1 97.06 246 ARG A O 1
ATOM 1890 N N . LEU A 1 247 ? -1.766 -16.656 5.297 1 98.31 247 LEU A N 1
ATOM 1891 C CA . LEU A 1 247 ? -1.734 -15.664 4.234 1 98.31 247 LEU A CA 1
ATOM 1892 C C . LEU A 1 247 ? -0.301 -15.258 3.91 1 98.31 247 LEU A C 1
ATOM 1894 O O . LEU A 1 247 ? 0.053 -15.086 2.742 1 98.31 247 LEU A O 1
ATOM 1898 N N . ARG A 1 248 ? 0.516 -15.102 4.918 1 98.25 248 ARG A N 1
ATOM 1899 C CA . ARG A 1 248 ? 1.847 -14.523 4.773 1 98.25 248 ARG A CA 1
ATOM 1900 C C . ARG A 1 248 ? 2.93 -15.555 5.086 1 98.25 248 ARG A C 1
ATOM 1902 O O . ARG A 1 248 ? 2.854 -16.25 6.094 1 98.25 248 ARG A O 1
ATOM 1909 N N . TYR A 1 249 ? 3.924 -15.609 4.242 1 98.5 249 TYR A N 1
ATOM 1910 C CA . TYR A 1 249 ? 5.047 -16.531 4.395 1 98.5 249 TYR A CA 1
ATOM 1911 C C . TYR A 1 249 ? 6.375 -15.781 4.312 1 98.5 249 TYR A C 1
ATOM 1913 O O . TYR A 1 249 ? 6.973 -15.68 3.236 1 98.5 249 TYR A O 1
ATOM 1921 N N . PRO A 1 250 ? 6.84 -15.25 5.461 1 97.81 250 PRO A N 1
ATOM 1922 C CA . PRO A 1 250 ? 8.164 -14.625 5.48 1 97.81 250 PRO A CA 1
ATOM 1923 C C . PRO A 1 250 ? 9.297 -15.625 5.285 1 97.81 250 PRO A C 1
ATOM 1925 O O . PRO A 1 250 ? 9.219 -16.75 5.777 1 97.81 250 PRO A O 1
ATOM 1928 N N . ILE A 1 251 ? 10.297 -15.227 4.562 1 97.5 251 ILE A N 1
ATOM 1929 C CA . ILE A 1 251 ? 11.406 -16.141 4.316 1 97.5 251 ILE A CA 1
ATOM 1930 C C . ILE A 1 251 ? 12.711 -15.344 4.23 1 97.5 251 ILE A C 1
ATOM 1932 O O . ILE A 1 251 ? 12.742 -14.234 3.693 1 97.5 251 ILE A O 1
ATOM 1936 N N . GLY A 1 252 ? 13.742 -15.922 4.715 1 94.75 252 GLY A N 1
ATOM 1937 C CA . GLY A 1 252 ? 15.07 -15.32 4.758 1 94.75 252 GLY A CA 1
ATOM 1938 C C . GLY A 1 252 ? 15.633 -15.234 6.164 1 94.75 252 GLY A C 1
ATOM 1939 O O . GLY A 1 252 ? 14.891 -15.234 7.141 1 94.75 252 GLY A O 1
ATOM 1940 N N . ARG A 1 253 ? 16.969 -15.062 6.262 1 90.69 253 ARG A N 1
ATOM 1941 C CA . ARG A 1 253 ? 17.641 -14.969 7.555 1 90.69 253 ARG A CA 1
ATOM 1942 C C . ARG A 1 253 ? 17.203 -13.719 8.312 1 90.69 253 ARG A C 1
ATOM 1944 O O . ARG A 1 253 ? 17.328 -12.609 7.797 1 90.69 253 ARG A O 1
ATOM 1951 N N . GLY A 1 254 ? 16.594 -13.906 9.414 1 92.06 254 GLY A N 1
ATOM 1952 C CA . GLY A 1 254 ? 16.266 -12.812 10.312 1 92.06 254 GLY A CA 1
ATOM 1953 C C . GLY A 1 254 ? 14.961 -12.125 9.953 1 92.06 254 GLY A C 1
ATOM 1954 O O . GLY A 1 254 ? 14.539 -11.188 10.633 1 92.06 254 GLY A O 1
ATOM 1955 N N . VAL A 1 255 ? 14.312 -12.555 8.906 1 94.75 255 VAL A N 1
ATOM 1956 C CA . VAL A 1 255 ? 13.125 -11.867 8.414 1 94.75 255 VAL A CA 1
ATOM 1957 C C . VAL A 1 255 ? 11.992 -11.984 9.43 1 94.75 255 VAL A C 1
ATOM 1959 O O . VAL A 1 255 ? 11.398 -10.977 9.82 1 94.75 255 VAL A O 1
ATOM 1962 N N . ARG A 1 256 ? 11.742 -13.203 9.914 1 95.62 256 ARG A N 1
ATOM 1963 C CA . ARG A 1 256 ? 10.672 -13.422 10.875 1 95.62 256 ARG A CA 1
ATOM 1964 C C . ARG A 1 256 ? 10.922 -12.641 12.164 1 95.62 256 ARG A C 1
ATOM 1966 O O . ARG A 1 256 ? 10.008 -12.023 12.711 1 95.62 256 ARG A O 1
ATOM 1973 N N . LEU A 1 257 ? 12.156 -12.688 12.594 1 95.44 257 LEU A N 1
ATOM 1974 C CA . LEU A 1 257 ? 12.516 -11.969 13.812 1 95.44 257 LEU A CA 1
ATOM 1975 C C . LEU A 1 257 ? 12.375 -10.469 13.625 1 95.44 257 LEU A C 1
ATOM 1977 O O . LEU A 1 257 ? 11.875 -9.773 14.516 1 95.44 257 LEU A O 1
ATOM 1981 N N . SER A 1 258 ? 12.844 -9.953 12.484 1 95.75 258 SER A N 1
ATOM 1982 C CA . SER A 1 258 ? 12.742 -8.523 12.211 1 95.75 258 SER A CA 1
ATOM 1983 C C . SER A 1 258 ? 11.289 -8.062 12.203 1 95.75 258 SER A C 1
ATOM 1985 O O . SER A 1 258 ? 10.969 -7.012 12.758 1 95.75 258 SER A O 1
ATOM 1987 N N . ILE A 1 259 ? 10.43 -8.859 11.578 1 96.5 259 ILE A N 1
ATOM 1988 C CA . ILE A 1 259 ? 9.016 -8.516 11.523 1 96.5 259 ILE A CA 1
ATOM 1989 C C . ILE A 1 259 ? 8.422 -8.539 12.93 1 96.5 259 ILE A C 1
ATOM 1991 O O . ILE A 1 259 ? 7.66 -7.645 13.305 1 96.5 259 ILE A O 1
ATOM 1995 N N . LEU A 1 260 ? 8.797 -9.57 13.734 1 95.44 260 LEU A N 1
ATOM 1996 C CA . LEU A 1 260 ? 8.305 -9.68 15.102 1 95.44 260 LEU A CA 1
ATOM 1997 C C . LEU A 1 260 ? 8.742 -8.477 15.938 1 95.44 260 LEU A C 1
ATOM 1999 O O . LEU A 1 260 ? 7.926 -7.879 16.641 1 95.44 260 LEU A O 1
ATOM 2003 N N . LEU A 1 261 ? 10.016 -8.117 15.859 1 96 261 LEU A N 1
ATOM 2004 C CA . LEU A 1 261 ? 10.539 -6.992 16.625 1 96 261 LEU A CA 1
ATOM 2005 C C . LEU A 1 261 ? 9.875 -5.688 16.203 1 96 261 LEU A C 1
ATOM 2007 O O . LEU A 1 261 ? 9.57 -4.844 17.047 1 96 261 LEU A O 1
ATOM 2011 N N . HIS A 1 262 ? 9.656 -5.562 14.883 1 96.81 262 HIS A N 1
ATOM 2012 C CA . HIS A 1 262 ? 8.984 -4.379 14.367 1 96.81 262 HIS A CA 1
ATOM 2013 C C . HIS A 1 262 ? 7.582 -4.238 14.953 1 96.81 262 HIS A C 1
ATOM 2015 O O . HIS A 1 262 ? 7.117 -3.123 15.195 1 96.81 262 HIS A O 1
ATOM 2021 N N . GLN A 1 263 ? 6.934 -5.355 15.219 1 93.12 263 GLN A N 1
ATOM 2022 C CA . GLN A 1 263 ? 5.555 -5.371 15.695 1 93.12 263 GLN A CA 1
ATOM 2023 C C . GLN A 1 263 ? 5.492 -5.121 17.203 1 93.12 263 GLN A C 1
ATOM 2025 O O . GLN A 1 263 ? 4.52 -4.551 17.703 1 93.12 263 GLN A O 1
ATOM 2030 N N . ILE A 1 264 ? 6.539 -5.516 17.938 1 93.12 264 ILE A N 1
ATOM 2031 C CA . ILE A 1 264 ? 6.359 -5.559 19.391 1 93.12 264 ILE A CA 1
ATOM 2032 C C . ILE A 1 264 ? 7.129 -4.41 20.031 1 93.12 264 ILE A C 1
ATOM 2034 O O . ILE A 1 264 ? 6.762 -3.943 21.125 1 93.12 264 ILE A O 1
ATOM 2038 N N . LEU A 1 265 ? 8.234 -3.988 19.438 1 95.38 265 LEU A N 1
ATOM 2039 C CA . LEU A 1 265 ? 9.039 -2.934 20.047 1 95.38 265 LEU A CA 1
ATOM 2040 C C . LEU A 1 265 ? 8.32 -1.59 19.969 1 95.38 265 LEU A C 1
ATOM 2042 O O . LEU A 1 265 ? 7.691 -1.273 18.953 1 95.38 265 LEU A O 1
ATOM 2046 N N . PRO A 1 266 ? 8.438 -0.832 21.078 1 95.88 266 PRO A N 1
ATOM 2047 C CA . PRO A 1 266 ? 7.992 0.555 20.938 1 95.88 266 PRO A CA 1
ATOM 2048 C C . PRO A 1 266 ? 8.648 1.267 19.75 1 95.88 266 PRO A C 1
ATOM 2050 O O . PRO A 1 266 ? 9.844 1.063 19.5 1 95.88 266 PRO A O 1
ATOM 2053 N N . TRP A 1 267 ? 7.887 2.049 19.047 1 96.88 267 TRP A N 1
ATOM 2054 C CA . TRP A 1 267 ? 8.367 2.697 17.844 1 96.88 267 TRP A CA 1
ATOM 2055 C C . TRP A 1 267 ? 9.672 3.439 18.094 1 96.88 267 TRP A C 1
ATOM 2057 O O . TRP A 1 267 ? 10.602 3.379 17.281 1 96.88 267 TRP A O 1
ATOM 2067 N N . ARG A 1 268 ? 9.781 4.164 19.234 1 94.88 268 ARG A N 1
ATOM 2068 C CA . ARG A 1 268 ? 10.969 4.965 19.531 1 94.88 268 ARG A CA 1
ATOM 2069 C C . ARG A 1 268 ? 12.219 4.098 19.531 1 94.88 268 ARG A C 1
ATOM 2071 O O . ARG A 1 268 ? 13.281 4.535 19.094 1 94.88 268 ARG A O 1
ATOM 2078 N N . ILE A 1 269 ? 12.031 2.861 20.062 1 96.69 269 ILE A N 1
ATOM 2079 C CA . ILE A 1 269 ? 13.164 1.946 20.141 1 96.69 269 ILE A CA 1
ATOM 2080 C C . ILE A 1 269 ? 13.508 1.442 18.734 1 96.69 269 ILE A C 1
ATOM 2082 O O . ILE A 1 269 ? 14.68 1.438 18.344 1 96.69 269 ILE A O 1
ATOM 2086 N N . TRP A 1 270 ? 12.477 1.074 17.969 1 96.69 270 TRP A N 1
ATOM 2087 C CA . TRP A 1 270 ? 12.68 0.602 16.609 1 96.69 270 TRP A CA 1
ATOM 2088 C C . TRP A 1 270 ? 13.312 1.687 15.75 1 96.69 270 TRP A C 1
ATOM 2090 O O . TRP A 1 270 ? 14.305 1.438 15.055 1 96.69 270 TRP A O 1
ATOM 2100 N N . GLU A 1 271 ? 12.766 2.875 15.852 1 96.56 271 GLU A N 1
ATOM 2101 C CA . GLU A 1 271 ? 13.234 4.016 15.07 1 96.56 271 GLU A CA 1
ATOM 2102 C C . GLU A 1 271 ? 14.695 4.332 15.367 1 96.56 271 GLU A C 1
ATOM 2104 O O . GLU A 1 271 ? 15.492 4.547 14.453 1 96.56 271 GLU A O 1
ATOM 2109 N N . ARG A 1 272 ? 15.055 4.348 16.609 1 94.62 272 ARG A N 1
ATOM 2110 C CA . ARG A 1 272 ? 16.438 4.621 17.016 1 94.62 272 ARG A CA 1
ATOM 2111 C C . ARG A 1 272 ? 17.375 3.543 16.5 1 94.62 272 ARG A C 1
ATOM 2113 O O . ARG A 1 272 ? 18.484 3.85 16.031 1 94.62 272 ARG A O 1
ATOM 2120 N N . ALA A 1 273 ? 16.969 2.316 16.641 1 94.88 273 ALA A N 1
ATOM 2121 C CA . ALA A 1 273 ? 17.797 1.202 16.188 1 94.88 273 ALA A CA 1
ATOM 2122 C C . ALA A 1 273 ? 18.047 1.283 14.688 1 94.88 273 ALA A C 1
ATOM 2124 O O . ALA A 1 273 ? 19.172 1.092 14.227 1 94.88 273 ALA A O 1
ATOM 2125 N N . VAL A 1 274 ? 17 1.594 13.922 1 93.5 274 VAL A N 1
ATOM 2126 C CA . VAL A 1 274 ? 17.125 1.658 12.469 1 93.5 274 VAL A CA 1
ATOM 2127 C C . VAL A 1 274 ? 18.031 2.822 12.07 1 93.5 274 VAL A C 1
ATOM 2129 O O . VAL A 1 274 ? 18.938 2.654 11.258 1 93.5 274 VAL A O 1
ATOM 2132 N N . ILE A 1 275 ? 17.781 3.973 12.648 1 92.5 275 ILE A N 1
ATOM 2133 C CA . ILE A 1 275 ? 18.547 5.168 12.305 1 92.5 275 ILE A CA 1
ATOM 2134 C C . ILE A 1 275 ? 20 4.984 12.711 1 92.5 275 ILE A C 1
ATOM 2136 O O . ILE A 1 275 ? 20.906 5.352 11.961 1 92.5 275 ILE A O 1
ATOM 2140 N N . LYS A 1 276 ? 20.219 4.383 13.852 1 91.44 276 LYS A N 1
ATOM 2141 C CA . LYS A 1 276 ? 21.578 4.141 14.305 1 91.44 276 LYS A CA 1
ATOM 2142 C C . LYS A 1 276 ? 22.312 3.191 13.359 1 91.44 276 LYS A C 1
ATOM 2144 O O . LYS A 1 276 ? 23.5 3.387 13.055 1 91.44 276 LYS A O 1
ATOM 2149 N N . LYS A 1 277 ? 21.625 2.242 12.938 1 87.62 277 LYS A N 1
ATOM 2150 C CA . LYS A 1 277 ? 22.219 1.248 12.039 1 87.62 277 LYS A CA 1
ATOM 2151 C C . LYS A 1 277 ? 22.547 1.859 10.688 1 87.62 277 LYS A C 1
ATOM 2153 O O . LYS A 1 277 ? 23.562 1.517 10.078 1 87.62 277 LYS A O 1
ATOM 2158 N N . LEU A 1 278 ? 21.719 2.803 10.219 1 85.75 278 LEU A N 1
ATOM 2159 C CA . LEU A 1 278 ? 21.875 3.33 8.867 1 85.75 278 LEU A CA 1
ATOM 2160 C C . LEU A 1 278 ? 22.75 4.574 8.867 1 85.75 278 LEU A C 1
ATOM 2162 O O . LEU A 1 278 ? 23.359 4.91 7.852 1 85.75 278 LEU A O 1
ATOM 2166 N N . LEU A 1 279 ? 22.797 5.344 9.953 1 79.19 279 LEU A N 1
ATOM 2167 C CA . LEU A 1 279 ? 23.562 6.59 10 1 79.19 279 LEU A CA 1
ATOM 2168 C C . LEU A 1 279 ? 24.875 6.398 10.734 1 79.19 279 LEU A C 1
ATOM 2170 O O . LEU A 1 279 ? 25.672 7.332 10.844 1 79.19 279 LEU A O 1
ATOM 2174 N N . LYS A 1 280 ? 25.156 5.27 11.203 1 69.81 280 LYS A N 1
ATOM 2175 C CA . LYS A 1 280 ? 26.5 5.031 11.75 1 69.81 280 LYS A CA 1
ATOM 2176 C C . LYS A 1 280 ? 27.531 4.879 10.641 1 69.81 280 LYS A C 1
ATOM 2178 O O . LYS A 1 280 ? 27.266 4.23 9.625 1 69.81 280 LYS A O 1
ATOM 2183 N N . MET B 1 1 ? -2.336 36.5 16.641 1 48.22 1 MET B N 1
ATOM 2184 C CA . MET B 1 1 ? -2.328 35.656 15.445 1 48.22 1 MET B CA 1
ATOM 2185 C C . MET B 1 1 ? -1.474 34.438 15.664 1 48.22 1 MET B C 1
ATOM 2187 O O . MET B 1 1 ? -0.408 34.5 16.281 1 48.22 1 MET B O 1
ATOM 2191 N N . ASN B 1 2 ? -2.17 33.156 15.664 1 62.41 2 ASN B N 1
ATOM 2192 C CA . ASN B 1 2 ? -1.382 31.953 15.938 1 62.41 2 ASN B CA 1
ATOM 2193 C C . ASN B 1 2 ? -0.168 31.859 15.023 1 62.41 2 ASN B C 1
ATOM 2195 O O . ASN B 1 2 ? -0.28 32.062 13.812 1 62.41 2 ASN B O 1
ATOM 2199 N N . ASN B 1 3 ? 0.9 31.781 15.617 1 84.88 3 ASN B N 1
ATOM 2200 C CA . ASN B 1 3 ? 2.17 31.891 14.914 1 84.88 3 ASN B CA 1
ATOM 2201 C C . ASN B 1 3 ? 2.512 30.594 14.172 1 84.88 3 ASN B C 1
ATOM 2203 O O . ASN B 1 3 ? 3.281 30.609 13.211 1 84.88 3 ASN B O 1
ATOM 2207 N N . LYS B 1 4 ? 1.76 29.578 14.555 1 94.56 4 LYS B N 1
ATOM 2208 C CA . LYS B 1 4 ? 2.033 28.312 13.867 1 94.56 4 LYS B CA 1
ATOM 2209 C C . LYS B 1 4 ? 1.037 28.078 12.734 1 94.56 4 LYS B C 1
ATOM 2211 O O . LYS B 1 4 ? -0.143 28.406 12.859 1 94.56 4 LYS B O 1
ATOM 2216 N N . ILE B 1 5 ? 1.462 27.5 11.664 1 97.38 5 ILE B N 1
ATOM 2217 C CA . ILE B 1 5 ? 0.625 27.328 10.484 1 97.38 5 ILE B CA 1
ATOM 2218 C C . ILE B 1 5 ? 0.392 25.844 10.227 1 97.38 5 ILE B C 1
ATOM 2220 O O . ILE B 1 5 ? 1.334 25.047 10.25 1 97.38 5 ILE B O 1
ATOM 2224 N N . ALA B 1 6 ? -0.881 25.484 9.992 1 98.5 6 ALA B N 1
ATOM 2225 C CA . ALA B 1 6 ? -1.259 24.109 9.664 1 98.5 6 ALA B CA 1
ATOM 2226 C C . ALA B 1 6 ? -1.995 24.047 8.328 1 98.5 6 ALA B C 1
ATOM 2228 O O . ALA B 1 6 ? -2.789 24.938 8.008 1 98.5 6 ALA B O 1
ATOM 2229 N N . ILE B 1 7 ? -1.701 23.047 7.555 1 98.81 7 ILE B N 1
ATOM 2230 C CA . ILE B 1 7 ? -2.422 22.766 6.316 1 98.81 7 ILE B CA 1
ATOM 2231 C C . ILE B 1 7 ? -3.289 21.516 6.5 1 98.81 7 ILE B C 1
ATOM 2233 O O . ILE B 1 7 ? -2.836 20.516 7.051 1 98.81 7 ILE B O 1
ATOM 2237 N N . VAL B 1 8 ? -4.512 21.594 6.102 1 98.88 8 VAL B N 1
ATOM 2238 C CA . VAL B 1 8 ? -5.406 20.438 6.09 1 98.88 8 VAL B CA 1
ATOM 2239 C C . VAL B 1 8 ? -5.941 20.203 4.68 1 98.88 8 VAL B C 1
ATOM 2241 O O . VAL B 1 8 ? -6.621 21.078 4.121 1 98.88 8 VAL B O 1
ATOM 2244 N N . THR B 1 9 ? -5.621 19.078 4.109 1 98.81 9 THR B N 1
ATOM 2245 C CA . THR B 1 9 ? -6.188 18.766 2.805 1 98.81 9 THR B CA 1
ATOM 2246 C C . THR B 1 9 ? -7.562 18.125 2.953 1 98.81 9 THR B C 1
ATOM 2248 O O . THR B 1 9 ? -7.812 17.406 3.922 1 98.81 9 THR B O 1
ATOM 2251 N N . GLY B 1 10 ? -8.398 18.344 1.943 1 97.06 10 GLY B N 1
ATOM 2252 C CA . GLY B 1 10 ? -9.742 17.797 2.029 1 97.06 10 GLY B CA 1
ATOM 2253 C C . GLY B 1 10 ? -10.516 18.281 3.238 1 97.06 10 GLY B C 1
ATOM 2254 O O . GLY B 1 10 ? -11.062 17.484 4 1 97.06 10 GLY B O 1
ATOM 2255 N N . ALA B 1 11 ? -10.633 19.594 3.414 1 97.75 11 ALA B N 1
ATOM 2256 C CA . ALA B 1 11 ? -11.109 20.188 4.66 1 97.75 11 ALA B CA 1
ATOM 2257 C C . ALA B 1 11 ? -12.594 20.531 4.574 1 97.75 11 ALA B C 1
ATOM 2259 O O . ALA B 1 11 ? -13.109 21.312 5.383 1 97.75 11 ALA B O 1
ATOM 2260 N N . THR B 1 12 ? -13.336 19.938 3.619 1 95.19 12 THR B N 1
ATOM 2261 C CA . THR B 1 12 ? -14.695 20.391 3.396 1 95.19 12 THR B CA 1
ATOM 2262 C C . THR B 1 12 ? -15.703 19.438 4.016 1 95.19 12 THR B C 1
ATOM 2264 O O . THR B 1 12 ? -16.906 19.703 4.023 1 95.19 12 THR B O 1
ATOM 2267 N N . SER B 1 13 ? -15.266 18.297 4.469 1 92.06 13 SER B N 1
ATOM 2268 C CA . SER B 1 13 ? -16.188 17.344 5.086 1 92.06 13 SER B CA 1
ATOM 2269 C C . SER B 1 13 ? -15.461 16.406 6.031 1 92.06 13 SER B C 1
ATOM 2271 O O . SER B 1 13 ? -14.234 16.422 6.117 1 92.06 13 SER B O 1
ATOM 2273 N N . GLY B 1 14 ? -16.188 15.797 6.836 1 93 14 GLY B N 1
ATOM 2274 C CA . GLY B 1 14 ? -15.68 14.703 7.648 1 93 14 GLY B CA 1
ATOM 2275 C C . GLY B 1 14 ? -14.578 15.133 8.602 1 93 14 GLY B C 1
ATOM 2276 O O . GLY B 1 14 ? -14.711 16.141 9.289 1 93 14 GLY B O 1
ATOM 2277 N N . PHE B 1 15 ? -13.539 14.312 8.664 1 95.94 15 PHE B N 1
ATOM 2278 C CA . PHE B 1 15 ? -12.43 14.562 9.57 1 95.94 15 PHE B CA 1
ATOM 2279 C C . PHE B 1 15 ? -11.727 15.867 9.227 1 95.94 15 PHE B C 1
ATOM 2281 O O . PHE B 1 15 ? -11.312 16.609 10.117 1 95.94 15 PHE B O 1
ATOM 2288 N N . GLY B 1 16 ? -11.633 16.125 7.902 1 97.19 16 GLY B N 1
ATOM 2289 C CA . GLY B 1 16 ? -10.922 17.312 7.457 1 97.19 16 GLY B CA 1
ATOM 2290 C C . GLY B 1 16 ? -11.57 18.594 7.918 1 97.19 16 GLY B C 1
ATOM 2291 O O . GLY B 1 16 ? -10.891 19.5 8.406 1 97.19 16 GLY B O 1
ATOM 2292 N N . LEU B 1 17 ? -12.867 18.641 7.766 1 97 17 LEU B N 1
ATOM 2293 C CA . LEU B 1 17 ? -13.609 19.828 8.188 1 97 17 LEU B CA 1
ATOM 2294 C C . LEU B 1 17 ? -13.484 20.031 9.695 1 97 17 LEU B C 1
ATOM 2296 O O . LEU B 1 17 ? -13.133 21.125 10.148 1 97 17 LEU B O 1
ATOM 2300 N N . LEU B 1 18 ? -13.727 18.984 10.453 1 97.31 18 LEU B N 1
ATOM 2301 C CA . LEU B 1 18 ? -13.695 19.062 11.914 1 97.31 18 LEU B CA 1
ATOM 2302 C C . LEU B 1 18 ? -12.297 19.422 12.406 1 97.31 18 LEU B C 1
ATOM 2304 O O . LEU B 1 18 ? -12.148 20.219 13.336 1 97.31 18 LEU B O 1
ATOM 2308 N N . THR B 1 19 ? -11.305 18.859 11.781 1 98.5 19 THR B N 1
ATOM 2309 C CA . THR B 1 19 ? -9.914 19.125 12.148 1 98.5 19 THR B CA 1
ATOM 2310 C C . THR B 1 19 ? -9.555 20.578 11.875 1 98.5 19 THR B C 1
ATOM 2312 O O . THR B 1 19 ? -8.961 21.25 12.719 1 98.5 19 THR B O 1
ATOM 2315 N N . ALA B 1 20 ? -9.914 21.047 10.68 1 98.5 20 ALA B N 1
ATOM 2316 C CA . ALA B 1 20 ? -9.602 22.422 10.312 1 98.5 20 ALA B CA 1
ATOM 2317 C C . ALA B 1 20 ? -10.219 23.406 11.305 1 98.5 20 ALA B C 1
ATOM 2319 O O . ALA B 1 20 ? -9.539 24.328 11.781 1 98.5 20 ALA B O 1
ATOM 2320 N N . LEU B 1 21 ? -11.438 23.188 11.68 1 97.88 21 LEU B N 1
ATOM 2321 C CA . LEU B 1 21 ? -12.148 24.094 12.586 1 97.88 21 LEU B CA 1
ATOM 2322 C C . LEU B 1 21 ? -11.555 24.031 13.984 1 97.88 21 LEU B C 1
ATOM 2324 O O . LEU B 1 21 ? -11.383 25.078 14.633 1 97.88 21 LEU B O 1
ATOM 2328 N N . LYS B 1 22 ? -11.188 22.891 14.43 1 97.44 22 LYS B N 1
ATOM 2329 C CA . LYS B 1 22 ? -10.656 22.734 15.773 1 97.44 22 LYS B CA 1
ATOM 2330 C C . LYS B 1 22 ? -9.227 23.266 15.867 1 97.44 22 LYS B C 1
ATOM 2332 O O . LYS B 1 22 ? -8.844 23.859 16.875 1 97.44 22 LYS B O 1
ATOM 2337 N N . LEU B 1 23 ? -8.445 23.062 14.859 1 97.75 23 LEU B N 1
ATOM 2338 C CA . LEU B 1 23 ? -7.059 23.5 14.82 1 97.75 23 LEU B CA 1
ATOM 2339 C C . LEU B 1 23 ? -6.977 25.031 14.82 1 97.75 23 LEU B C 1
ATOM 2341 O O . LEU B 1 23 ? -5.949 25.594 15.195 1 97.75 23 LEU B O 1
ATOM 2345 N N . ALA B 1 24 ? -8.016 25.672 14.43 1 97.19 24 ALA B N 1
ATOM 2346 C CA . ALA B 1 24 ? -8.039 27.125 14.289 1 97.19 24 ALA B CA 1
ATOM 2347 C C . ALA B 1 24 ? -7.852 27.812 15.633 1 97.19 24 ALA B C 1
ATOM 2349 O O . ALA B 1 24 ? -7.496 28.984 15.695 1 97.19 24 ALA B O 1
ATOM 2350 N N . SER B 1 25 ? -8.016 27.094 16.703 1 95.5 25 SER B N 1
ATOM 2351 C CA . SER B 1 25 ? -7.84 27.656 18.031 1 95.5 25 SER B CA 1
ATOM 2352 C C . SER B 1 25 ? -6.363 27.75 18.406 1 95.5 25 SER B C 1
ATOM 2354 O O . SER B 1 25 ? -5.984 28.531 19.281 1 95.5 25 SER B O 1
ATOM 2356 N N . THR B 1 26 ? -5.496 27.016 17.734 1 95.81 26 THR B N 1
ATOM 2357 C CA . THR B 1 26 ? -4.098 26.953 18.141 1 95.81 26 THR B CA 1
ATOM 2358 C C . THR B 1 26 ? -3.182 27.281 16.969 1 95.81 26 THR B C 1
ATOM 2360 O O . THR B 1 26 ? -2 27.578 17.156 1 95.81 26 THR B O 1
ATOM 2363 N N . HIS B 1 27 ? -3.725 27.172 15.734 1 97.25 27 HIS B N 1
ATOM 2364 C CA . HIS B 1 27 ? -2.947 27.406 14.523 1 97.25 27 HIS B CA 1
ATOM 2365 C C . HIS B 1 27 ? -3.684 28.344 13.562 1 97.25 27 HIS B C 1
ATOM 2367 O O . HIS B 1 27 ? -4.91 28.453 13.633 1 97.25 27 HIS B O 1
ATOM 2373 N N . PHE B 1 28 ? -2.898 29.062 12.773 1 97.81 28 PHE B N 1
ATOM 2374 C CA . PHE B 1 28 ? -3.482 29.547 11.531 1 97.81 28 PHE B CA 1
ATOM 2375 C C . PHE B 1 28 ? -3.627 28.406 10.531 1 97.81 28 PHE B C 1
ATOM 2377 O O . PHE B 1 28 ? -2.643 27.734 10.188 1 97.81 28 PHE B O 1
ATOM 2384 N N . VAL B 1 29 ? -4.844 28.172 10.047 1 98.5 29 VAL B N 1
ATOM 2385 C CA . VAL B 1 29 ? -5.113 26.969 9.266 1 98.5 29 VAL B CA 1
ATOM 2386 C C . VAL B 1 29 ? -5.324 27.344 7.801 1 98.5 29 VAL B C 1
ATOM 2388 O O . VAL B 1 29 ? -6.074 28.281 7.488 1 98.5 29 VAL B O 1
ATOM 2391 N N . ILE B 1 30 ? -4.598 26.719 6.945 1 98.62 30 ILE B N 1
ATOM 2392 C CA . ILE B 1 30 ? -4.902 26.719 5.52 1 98.62 30 ILE B CA 1
ATOM 2393 C C . ILE B 1 30 ? -5.734 25.484 5.172 1 98.62 30 ILE B C 1
ATOM 2395 O O . ILE B 1 30 ? -5.199 24.391 5.02 1 98.62 30 ILE B O 1
ATOM 2399 N N . ALA B 1 31 ? -7.02 25.656 5.055 1 98.69 31 ALA B N 1
ATOM 2400 C CA . ALA B 1 31 ? -7.965 24.594 4.734 1 98.69 31 ALA B CA 1
ATOM 2401 C C . ALA B 1 31 ? -8.18 24.484 3.229 1 98.69 31 ALA B C 1
ATOM 2403 O O . ALA B 1 31 ? -8.562 25.453 2.576 1 98.69 31 ALA B O 1
ATOM 2404 N N . THR B 1 32 ? -7.969 23.281 2.689 1 98.62 32 THR B N 1
ATOM 2405 C CA . THR B 1 32 ? -8.016 23.172 1.234 1 98.62 32 THR B CA 1
ATOM 2406 C C . THR B 1 32 ? -9.305 22.5 0.782 1 98.62 32 THR B C 1
ATOM 2408 O O . THR B 1 32 ? -9.836 21.625 1.483 1 98.62 32 THR B O 1
ATOM 2411 N N . ALA B 1 33 ? -9.773 22.906 -0.318 1 96.94 33 ALA B N 1
ATOM 2412 C CA . ALA B 1 33 ? -11 22.406 -0.949 1 96.94 33 ALA B CA 1
ATOM 2413 C C . ALA B 1 33 ? -10.789 22.188 -2.447 1 96.94 33 ALA B C 1
ATOM 2415 O O . ALA B 1 33 ? -10.188 23.031 -3.121 1 96.94 33 ALA B O 1
ATOM 2416 N N . ARG B 1 34 ? -11.32 21.141 -2.93 1 92.56 34 ARG B N 1
ATOM 2417 C CA . ARG B 1 34 ? -11.18 20.797 -4.34 1 92.56 34 ARG B CA 1
ATOM 2418 C C . ARG B 1 34 ? -12.227 21.516 -5.188 1 92.56 34 ARG B C 1
ATOM 2420 O O . ARG B 1 34 ? -11.914 22.016 -6.27 1 92.56 34 ARG B O 1
ATOM 2427 N N . HIS B 1 35 ? -13.375 21.562 -4.617 1 90.62 35 HIS B N 1
ATOM 2428 C CA . HIS B 1 35 ? -14.492 22.078 -5.383 1 90.62 35 HIS B CA 1
ATOM 2429 C C . HIS B 1 35 ? -14.898 23.469 -4.887 1 90.62 35 HIS B C 1
ATOM 2431 O O . HIS B 1 35 ? -15.039 23.688 -3.68 1 90.62 35 HIS B O 1
ATOM 2437 N N . PRO B 1 36 ? -15.188 24.344 -5.801 1 91 36 PRO B N 1
ATOM 2438 C CA . PRO B 1 36 ? -15.523 25.719 -5.406 1 91 36 PRO B CA 1
ATOM 2439 C C . PRO B 1 36 ? -16.781 25.781 -4.531 1 91 36 PRO B C 1
ATOM 2441 O O . PRO B 1 36 ? -16.828 26.562 -3.582 1 91 36 PRO B O 1
ATOM 2444 N N . GLU B 1 37 ? -17.766 24.984 -4.902 1 92.62 37 GLU B N 1
ATOM 2445 C CA . GLU B 1 37 ? -19.016 25.016 -4.137 1 92.62 37 GLU B CA 1
ATOM 2446 C C . GLU B 1 37 ? -18.781 24.609 -2.686 1 92.62 37 GLU B C 1
ATOM 2448 O O . GLU B 1 37 ? -19.344 25.203 -1.77 1 92.62 37 GLU B O 1
ATOM 2453 N N . LYS B 1 38 ? -18.016 23.641 -2.484 1 92.69 38 LYS B N 1
ATOM 2454 C CA . LYS B 1 38 ? -17.719 23.188 -1.13 1 92.69 38 LYS B CA 1
ATOM 2455 C C . LYS B 1 38 ? -16.828 24.188 -0.397 1 92.69 38 LYS B C 1
ATOM 2457 O O . LYS B 1 38 ? -16.938 24.344 0.819 1 92.69 38 LYS B O 1
ATOM 2462 N N . ALA B 1 39 ? -15.969 24.828 -1.165 1 95.62 39 ALA B N 1
ATOM 2463 C CA . ALA B 1 39 ? -15.141 25.891 -0.586 1 95.62 39 ALA B CA 1
ATOM 2464 C C . ALA B 1 39 ? -16 27.016 -0.009 1 95.62 39 ALA B C 1
ATOM 2466 O O . ALA B 1 39 ? -15.719 27.516 1.078 1 95.62 39 ALA B O 1
ATOM 2467 N N . GLU B 1 40 ? -17 27.344 -0.738 1 96 40 GLU B N 1
ATOM 2468 C CA . GLU B 1 40 ? -17.891 28.406 -0.282 1 96 40 GLU B CA 1
ATOM 2469 C C . GLU B 1 40 ? -18.641 28 0.986 1 96 40 GLU B C 1
ATOM 2471 O O . GLU B 1 40 ? -18.797 28.812 1.902 1 96 40 GLU B O 1
ATOM 2476 N N . ALA B 1 41 ? -19.094 26.766 0.985 1 94.94 41 ALA B N 1
ATOM 2477 C CA . ALA B 1 41 ? -19.75 26.25 2.186 1 94.94 41 ALA B CA 1
ATOM 2478 C C . ALA B 1 41 ? -18.828 26.312 3.391 1 94.94 41 ALA B C 1
ATOM 2480 O O . ALA B 1 41 ? -19.25 26.625 4.504 1 94.94 41 ALA B O 1
ATOM 2481 N N . LEU B 1 42 ? -17.594 26.016 3.188 1 96.44 42 LEU B N 1
ATOM 2482 C CA . LEU B 1 42 ? -16.578 26.078 4.242 1 96.44 42 LEU B CA 1
ATOM 2483 C C . LEU B 1 42 ? -16.375 27.516 4.703 1 96.44 42 LEU B C 1
ATOM 2485 O O . LEU B 1 42 ? -16.312 27.781 5.902 1 96.44 42 LEU B O 1
ATOM 2489 N N . ARG B 1 43 ? -16.312 28.469 3.812 1 97.19 43 ARG B N 1
ATOM 2490 C CA . ARG B 1 43 ? -16.156 29.875 4.156 1 97.19 43 ARG B CA 1
ATOM 2491 C C . ARG B 1 43 ? -17.328 30.375 4.988 1 97.19 43 ARG B C 1
ATOM 2493 O O . ARG B 1 43 ? -17.156 31.141 5.938 1 97.19 43 ARG B O 1
ATOM 2500 N N . ASN B 1 44 ? -18.5 29.906 4.59 1 96.75 44 ASN B N 1
ATOM 2501 C CA . ASN B 1 44 ? -19.688 30.297 5.34 1 96.75 44 ASN B CA 1
ATOM 2502 C C . ASN B 1 44 ? -19.641 29.781 6.773 1 96.75 44 ASN B C 1
ATOM 2504 O O . ASN B 1 44 ? -20 30.484 7.711 1 96.75 44 ASN B O 1
ATOM 2508 N N . ARG B 1 45 ? -19.203 28.547 6.875 1 96.19 45 ARG B N 1
ATOM 2509 C CA . ARG B 1 45 ? -19.078 27.969 8.203 1 96.19 45 ARG B CA 1
ATOM 2510 C C . ARG B 1 45 ? -18.062 28.734 9.055 1 96.19 45 ARG B C 1
ATOM 2512 O O . ARG B 1 45 ? -18.281 28.953 10.242 1 96.19 45 ARG B O 1
ATOM 2519 N N . ILE B 1 46 ? -16.969 29.109 8.508 1 97.12 46 ILE B N 1
ATOM 2520 C CA . ILE B 1 46 ? -15.906 29.875 9.156 1 97.12 46 ILE B CA 1
ATOM 2521 C C . ILE B 1 46 ? -16.453 31.219 9.625 1 97.12 46 ILE B C 1
ATOM 2523 O O . ILE B 1 46 ? -16.188 31.656 10.742 1 97.12 46 ILE B O 1
ATOM 2527 N N . ALA B 1 47 ? -17.234 31.828 8.766 1 97.19 47 ALA B N 1
ATOM 2528 C CA . ALA B 1 47 ? -17.828 33.125 9.086 1 97.19 47 ALA B CA 1
ATOM 2529 C C . ALA B 1 47 ? -18.828 33 10.242 1 97.19 47 ALA B C 1
ATOM 2531 O O . ALA B 1 47 ? -18.859 33.844 11.125 1 97.19 47 ALA B O 1
ATOM 2532 N N . GLU B 1 48 ? -19.609 31.953 10.125 1 97.31 48 GLU B N 1
ATOM 2533 C CA . GLU B 1 48 ? -20.594 31.703 11.18 1 97.31 48 GLU B CA 1
ATOM 2534 C C . GLU B 1 48 ? -19.922 31.562 12.539 1 97.31 48 GLU B C 1
ATOM 2536 O O . GLU B 1 48 ? -20.484 31.969 13.562 1 97.31 48 GLU B O 1
ATOM 2541 N N . LEU B 1 49 ? -18.719 31.016 12.539 1 96.62 49 LEU B N 1
ATOM 2542 C CA . LEU B 1 49 ? -17.984 30.766 13.781 1 96.62 49 LEU B CA 1
ATOM 2543 C C . LEU B 1 49 ? -17.109 31.953 14.141 1 96.62 49 LEU B C 1
ATOM 2545 O O . LEU B 1 49 ? -16.453 31.969 15.188 1 96.62 49 LEU B O 1
ATOM 2549 N N . SER B 1 50 ? -17 32.969 13.297 1 96.88 50 SER B N 1
ATOM 2550 C CA . SER B 1 50 ? -16.219 34.188 13.484 1 96.88 50 SER B CA 1
ATOM 2551 C C . SER B 1 50 ? -14.742 33.875 13.695 1 96.88 50 SER B C 1
ATOM 2553 O O . SER B 1 50 ? -14.117 34.406 14.609 1 96.88 50 SER B O 1
ATOM 2555 N N . ILE B 1 51 ? -14.203 32.969 12.859 1 96.12 51 ILE B N 1
ATOM 2556 C CA . ILE B 1 51 ? -12.805 32.594 13 1 96.12 51 ILE B CA 1
ATOM 2557 C C . ILE B 1 51 ? -12.07 32.844 11.688 1 96.12 51 ILE B C 1
ATOM 2559 O O . ILE B 1 51 ? -11.133 32.125 11.336 1 96.12 51 ILE B O 1
ATOM 2563 N N . GLU B 1 52 ? -12.484 33.781 10.898 1 94.81 52 GLU B N 1
ATOM 2564 C CA . GLU B 1 52 ? -11.914 34.125 9.602 1 94.81 52 GLU B CA 1
ATOM 2565 C C . GLU B 1 52 ? -10.453 34.562 9.734 1 94.81 52 GLU B C 1
ATOM 2567 O O . GLU B 1 52 ? -9.68 34.469 8.789 1 94.81 52 GLU B O 1
ATOM 2572 N N . SER B 1 53 ? -10.125 35 10.891 1 95.31 53 SER B N 1
ATOM 2573 C CA . SER B 1 53 ? -8.758 35.469 11.117 1 95.31 53 SER B CA 1
ATOM 2574 C C . SER B 1 53 ? -7.805 34.312 11.336 1 95.31 53 SER B C 1
ATOM 2576 O O . SER B 1 53 ? -6.586 34.469 11.281 1 95.31 53 SER B O 1
ATOM 2578 N N . SER B 1 54 ? -8.391 33.094 11.539 1 96.81 54 SER B N 1
ATOM 2579 C CA . SER B 1 54 ? -7.562 31.969 11.914 1 96.81 54 SER B CA 1
ATOM 2580 C C . SER B 1 54 ? -7.562 30.906 10.82 1 96.81 54 SER B C 1
ATOM 2582 O O . SER B 1 54 ? -6.816 29.922 10.891 1 96.81 54 SER B O 1
ATOM 2584 N N . ILE B 1 55 ? -8.375 31.047 9.781 1 97.62 55 ILE B N 1
ATOM 2585 C CA . ILE B 1 55 ? -8.477 30.016 8.75 1 97.62 55 ILE B CA 1
ATOM 2586 C C . ILE B 1 55 ? -8.547 30.688 7.375 1 97.62 55 ILE B C 1
ATOM 2588 O O . ILE B 1 55 ? -9.344 31.594 7.156 1 97.62 55 ILE B O 1
ATOM 2592 N N . ALA B 1 56 ? -7.738 30.266 6.492 1 97.19 56 ALA B N 1
ATOM 2593 C CA . ALA B 1 56 ? -7.832 30.594 5.074 1 97.19 56 ALA B CA 1
ATOM 2594 C C . ALA B 1 56 ? -8.25 29.391 4.25 1 97.19 56 ALA B C 1
ATOM 2596 O O . ALA B 1 56 ? -7.805 28.266 4.52 1 97.19 56 ALA B O 1
ATOM 2597 N N . VAL B 1 57 ? -9.109 29.625 3.277 1 98.12 57 VAL B N 1
ATOM 2598 C CA . VAL B 1 57 ? -9.523 28.547 2.387 1 98.12 57 VAL B CA 1
ATOM 2599 C C . VAL B 1 57 ? -8.734 28.625 1.08 1 98.12 57 VAL B C 1
ATOM 2601 O O . VAL B 1 57 ? -8.672 29.672 0.446 1 98.12 57 VAL B O 1
ATOM 2604 N N . ALA B 1 58 ? -8.078 27.547 0.699 1 98 58 ALA B N 1
ATOM 2605 C CA . ALA B 1 58 ? -7.293 27.484 -0.53 1 98 58 ALA B CA 1
ATOM 2606 C C . ALA B 1 58 ? -7.797 26.375 -1.449 1 98 58 ALA B C 1
ATOM 2608 O O . ALA B 1 58 ? -8.305 25.359 -0.98 1 98 58 ALA B O 1
ATOM 2609 N N . GLU B 1 59 ? -7.68 26.578 -2.734 1 97.44 59 GLU B N 1
ATOM 2610 C CA . GLU B 1 59 ? -8.039 25.562 -3.715 1 97.44 59 GLU B CA 1
ATOM 2611 C C . GLU B 1 59 ? -6.918 24.531 -3.881 1 97.44 59 GLU B C 1
ATOM 2613 O O . GLU B 1 59 ? -5.758 24.906 -4.074 1 97.44 59 GLU B O 1
ATOM 2618 N N . LEU B 1 60 ? -7.316 23.266 -3.801 1 98.62 60 LEU B N 1
ATOM 2619 C CA . LEU B 1 60 ? -6.336 22.219 -4.02 1 98.62 60 LEU B CA 1
ATOM 2620 C C . LEU B 1 60 ? -7.023 20.922 -4.445 1 98.62 60 LEU B C 1
ATOM 2622 O O . LEU B 1 60 ? -7.883 20.406 -3.727 1 98.62 60 LEU B O 1
ATOM 2626 N N . ASP B 1 61 ? -6.734 20.484 -5.617 1 98.56 61 ASP B N 1
ATOM 2627 C CA . ASP B 1 61 ? -6.992 19.125 -6.066 1 98.56 61 ASP B CA 1
ATOM 2628 C C . ASP B 1 61 ? -5.727 18.266 -5.988 1 98.56 61 ASP B C 1
ATOM 2630 O O . ASP B 1 61 ? -4.816 18.422 -6.801 1 98.56 61 ASP B O 1
ATOM 2634 N N . VAL B 1 62 ? -5.742 17.328 -5.043 1 98.62 62 VAL B N 1
ATOM 2635 C CA . VAL B 1 62 ? -4.512 16.594 -4.754 1 98.62 62 VAL B CA 1
ATOM 2636 C C . VAL B 1 62 ? -4.188 15.656 -5.91 1 98.62 62 VAL B C 1
ATOM 2638 O O . VAL B 1 62 ? -3.096 15.086 -5.969 1 98.62 62 VAL B O 1
ATOM 2641 N N . THR B 1 63 ? -5.094 15.453 -6.875 1 98.12 63 THR B N 1
ATOM 2642 C CA . THR B 1 63 ? -4.855 14.555 -8 1 98.12 63 THR B CA 1
ATOM 2643 C C . THR B 1 63 ? -4.375 15.336 -9.219 1 98.12 63 THR B C 1
ATOM 2645 O O . THR B 1 63 ? -4.148 14.758 -10.281 1 98.12 63 THR B O 1
ATOM 2648 N N . ASN B 1 64 ? -4.312 16.641 -9.078 1 98.5 64 ASN B N 1
ATOM 2649 C CA . ASN B 1 64 ? -3.969 17.5 -10.211 1 98.5 64 ASN B CA 1
ATOM 2650 C C . ASN B 1 64 ? -2.627 18.188 -9.992 1 98.5 64 ASN B C 1
ATOM 2652 O O . ASN B 1 64 ? -2.5 19.047 -9.109 1 98.5 64 ASN B O 1
ATOM 2656 N N . GLU B 1 65 ? -1.687 17.906 -10.836 1 97.38 65 GLU B N 1
ATOM 2657 C CA . GLU B 1 65 ? -0.319 18.391 -10.688 1 97.38 65 GLU B CA 1
ATOM 2658 C C . GLU B 1 65 ? -0.272 19.922 -10.727 1 97.38 65 GLU B C 1
ATOM 2660 O O . GLU B 1 65 ? 0.473 20.531 -9.969 1 97.38 65 GLU B O 1
ATOM 2665 N N . GLN B 1 66 ? -0.981 20.516 -11.594 1 97.81 66 GLN B N 1
ATOM 2666 C CA . GLN B 1 66 ? -1.001 21.969 -11.688 1 97.81 66 GLN B CA 1
ATOM 2667 C C . GLN B 1 66 ? -1.603 22.594 -10.438 1 97.81 66 GLN B C 1
ATOM 2669 O O . GLN B 1 66 ? -1.125 23.625 -9.961 1 97.81 66 GLN B O 1
ATOM 2674 N N . SER B 1 67 ? -2.682 22 -9.953 1 98.5 67 SER B N 1
ATOM 2675 C CA . SER B 1 67 ? -3.297 22.469 -8.719 1 98.5 67 SER B CA 1
ATOM 2676 C C . SER B 1 67 ? -2.307 22.438 -7.562 1 98.5 67 SER B C 1
ATOM 2678 O O . SER B 1 67 ? -2.215 23.375 -6.781 1 98.5 67 SER B O 1
ATOM 2680 N N . ILE B 1 68 ? -1.51 21.406 -7.48 1 98.62 68 ILE B N 1
ATOM 2681 C CA . ILE B 1 68 ? -0.538 21.219 -6.41 1 98.62 68 ILE B CA 1
ATOM 2682 C C . ILE B 1 68 ? 0.59 22.234 -6.551 1 98.62 68 ILE B C 1
ATOM 2684 O O . ILE B 1 68 ? 1.029 22.828 -5.559 1 98.62 68 ILE B O 1
ATOM 2688 N N . SER B 1 69 ? 1.017 22.438 -7.75 1 97.88 69 SER B N 1
ATOM 2689 C CA . SER B 1 69 ? 2.064 23.422 -8 1 97.88 69 SER B CA 1
ATOM 2690 C C . SER B 1 69 ? 1.607 24.828 -7.617 1 97.88 69 SER B C 1
ATOM 2692 O O . SER B 1 69 ? 2.348 25.562 -6.969 1 97.88 69 SER B O 1
ATOM 2694 N N . SER B 1 70 ? 0.425 25.188 -8.039 1 98.12 70 SER B N 1
ATOM 2695 C CA . SER B 1 70 ? -0.132 26.5 -7.691 1 98.12 70 SER B CA 1
ATOM 2696 C C . SER B 1 70 ? -0.269 26.656 -6.184 1 98.12 70 SER B C 1
ATOM 2698 O O . SER B 1 70 ? 0.023 27.734 -5.641 1 98.12 70 SER B O 1
ATOM 2700 N N . PHE B 1 71 ? -0.692 25.609 -5.547 1 98.44 71 PHE B N 1
ATOM 2701 C CA . PHE B 1 71 ? -0.833 25.625 -4.098 1 98.44 71 PHE B CA 1
ATOM 2702 C C . PHE B 1 71 ? 0.516 25.844 -3.424 1 98.44 71 PHE B C 1
ATOM 2704 O O . PHE B 1 71 ? 0.631 26.656 -2.498 1 98.44 71 PHE B O 1
ATOM 2711 N N . SER B 1 72 ? 1.515 25.094 -3.879 1 98 72 SER B N 1
ATOM 2712 C CA . SER B 1 72 ? 2.863 25.25 -3.344 1 98 72 SER B CA 1
ATOM 2713 C C . SER B 1 72 ? 3.35 26.688 -3.48 1 98 72 SER B C 1
ATOM 2715 O O . SER B 1 72 ? 3.955 27.234 -2.557 1 98 72 SER B O 1
ATOM 2717 N N . GLU B 1 73 ? 3.08 27.297 -4.582 1 97.62 73 GLU B N 1
ATOM 2718 C CA . GLU B 1 73 ? 3.475 28.688 -4.812 1 97.62 73 GLU B CA 1
ATOM 2719 C C . GLU B 1 73 ? 2.758 29.641 -3.852 1 97.62 73 GLU B C 1
ATOM 2721 O O . GLU B 1 73 ? 3.35 30.594 -3.369 1 97.62 73 GLU B O 1
ATOM 2726 N N . GLU B 1 74 ? 1.552 29.375 -3.609 1 97.12 74 GLU B N 1
ATOM 2727 C CA . GLU B 1 74 ? 0.758 30.188 -2.701 1 97.12 74 GLU B CA 1
ATOM 2728 C C . GLU B 1 74 ? 1.312 30.141 -1.28 1 97.12 74 GLU B C 1
ATOM 2730 O O . GLU B 1 74 ? 1.157 31.094 -0.511 1 97.12 74 GLU B O 1
ATOM 2735 N N . LEU B 1 75 ? 2.004 29.062 -0.921 1 97 75 LEU B N 1
ATOM 2736 C CA . LEU B 1 75 ? 2.508 28.875 0.434 1 97 75 LEU B CA 1
ATOM 2737 C C . LEU B 1 75 ? 3.65 29.828 0.731 1 97 75 LEU B C 1
ATOM 2739 O O . LEU B 1 75 ? 3.982 30.062 1.895 1 97 75 LEU B O 1
ATOM 2743 N N . LYS B 1 76 ? 4.262 30.375 -0.332 1 95.38 76 LYS B N 1
ATOM 2744 C CA . LYS B 1 76 ? 5.371 31.312 -0.162 1 95.38 76 LYS B CA 1
ATOM 2745 C C . LYS B 1 76 ? 4.969 32.5 0.718 1 95.38 76 LYS B C 1
ATOM 2747 O O . LYS B 1 76 ? 5.785 33 1.481 1 95.38 76 LYS B O 1
ATOM 2752 N N . GLN B 1 77 ? 3.773 32.844 0.665 1 94.94 77 GLN B N 1
ATOM 2753 C CA . GLN B 1 77 ? 3.312 34.031 1.399 1 94.94 77 GLN B CA 1
ATOM 2754 C C . GLN B 1 77 ? 3.219 33.75 2.895 1 94.94 77 GLN B C 1
ATOM 2756 O O . GLN B 1 77 ? 3.227 34.656 3.713 1 94.94 77 GLN B O 1
ATOM 2761 N N . TYR B 1 78 ? 3.049 32.5 3.271 1 92.88 78 TYR B N 1
ATOM 2762 C CA . TYR B 1 78 ? 2.893 32.125 4.676 1 92.88 78 TYR B CA 1
ATOM 2763 C C . TYR B 1 78 ? 4.242 31.844 5.312 1 92.88 78 TYR B C 1
ATOM 2765 O O . TYR B 1 78 ? 4.402 31.953 6.531 1 92.88 78 TYR B O 1
ATOM 2773 N N . GLY B 1 79 ? 5.254 31.344 4.445 1 88.94 79 GLY B N 1
ATOM 2774 C CA . GLY B 1 79 ? 6.57 31 4.965 1 88.94 79 GLY B CA 1
ATOM 2775 C C . GLY B 1 79 ? 6.641 29.609 5.555 1 88.94 79 GLY B C 1
ATOM 2776 O O . GLY B 1 79 ? 6.258 28.625 4.902 1 88.94 79 GLY B O 1
ATOM 2777 N N . GLN B 1 80 ? 6.906 29.578 6.867 1 93.5 80 GLN B N 1
ATOM 2778 C CA . GLN B 1 80 ? 7.156 28.281 7.508 1 93.5 80 GLN B CA 1
ATOM 2779 C C . GLN B 1 80 ? 5.852 27.578 7.844 1 93.5 80 GLN B C 1
ATOM 2781 O O . GLN B 1 80 ? 4.926 28.188 8.383 1 93.5 80 GLN B O 1
ATOM 2786 N N . ILE B 1 81 ? 5.805 26.297 7.484 1 97 81 ILE B N 1
ATOM 2787 C CA . ILE B 1 81 ? 4.656 25.453 7.789 1 97 81 ILE B CA 1
ATOM 2788 C C . ILE B 1 81 ? 5 24.531 8.953 1 97 81 ILE B C 1
ATOM 2790 O O . ILE B 1 81 ? 6.023 23.844 8.922 1 97 81 ILE B O 1
ATOM 2794 N N . ASP B 1 82 ? 4.125 24.422 9.906 1 97.5 82 ASP B N 1
ATOM 2795 C CA . ASP B 1 82 ? 4.418 23.672 11.125 1 97.5 82 ASP B CA 1
ATOM 2796 C C . ASP B 1 82 ? 3.773 22.281 11.078 1 97.5 82 ASP B C 1
ATOM 2798 O O . ASP B 1 82 ? 4.312 21.328 11.633 1 97.5 82 ASP B O 1
ATOM 2802 N N . VAL B 1 83 ? 2.578 22.219 10.453 1 98.44 83 VAL B N 1
ATOM 2803 C CA . VAL B 1 83 ? 1.848 20.953 10.453 1 98.44 83 VAL B CA 1
ATOM 2804 C C . VAL B 1 83 ? 1.182 20.75 9.094 1 98.44 83 VAL B C 1
ATOM 2806 O O . VAL B 1 83 ? 0.561 21.656 8.555 1 98.44 83 VAL B O 1
ATOM 2809 N N . LEU B 1 84 ? 1.362 19.625 8.5 1 98.81 84 LEU B N 1
ATOM 2810 C CA . LEU B 1 84 ? 0.627 19.172 7.32 1 98.81 84 LEU B CA 1
ATOM 2811 C C . LEU B 1 84 ? -0.247 17.969 7.656 1 98.81 84 LEU B C 1
ATOM 2813 O O . LEU B 1 84 ? 0.257 16.938 8.102 1 98.81 84 LEU B O 1
ATOM 2817 N N . ILE B 1 85 ? -1.521 18.141 7.547 1 98.94 85 ILE B N 1
ATOM 2818 C CA . ILE B 1 85 ? -2.473 17.047 7.695 1 98.94 85 ILE B CA 1
ATOM 2819 C C . ILE B 1 85 ? -2.947 16.578 6.316 1 98.94 85 ILE B C 1
ATOM 2821 O O . ILE B 1 85 ? -3.797 17.234 5.699 1 98.94 85 ILE B O 1
ATOM 2825 N N . ASN B 1 86 ? -2.385 15.5 5.875 1 98.88 86 ASN B N 1
ATOM 2826 C CA . ASN B 1 86 ? -2.896 14.859 4.672 1 98.88 86 ASN B CA 1
ATOM 2827 C C . ASN B 1 86 ? -4.16 14.047 4.957 1 98.88 86 ASN B C 1
ATOM 2829 O O . ASN B 1 86 ? -4.078 12.875 5.324 1 98.88 86 ASN B O 1
ATOM 2833 N N . ASN B 1 87 ? -5.281 14.641 4.66 1 98.25 87 ASN B N 1
ATOM 2834 C CA . ASN B 1 87 ? -6.57 14.055 5.016 1 98.25 87 ASN B CA 1
ATOM 2835 C C . ASN B 1 87 ? -7.387 13.703 3.773 1 98.25 87 ASN B C 1
ATOM 2837 O O . ASN B 1 87 ? -8.258 12.836 3.824 1 98.25 87 ASN B O 1
ATOM 2841 N N . ALA B 1 88 ? -7.105 14.438 2.652 1 97.44 88 ALA B N 1
ATOM 2842 C CA . ALA B 1 88 ? -7.859 14.164 1.43 1 97.44 88 ALA B CA 1
ATOM 2843 C C . ALA B 1 88 ? -7.824 12.68 1.083 1 97.44 88 ALA B C 1
ATOM 2845 O O . ALA B 1 88 ? -6.766 12.047 1.134 1 97.44 88 ALA B O 1
ATOM 2846 N N . GLY B 1 89 ? -8.945 12.148 0.805 1 95.56 89 GLY B N 1
ATOM 2847 C CA . GLY B 1 89 ? -9.047 10.734 0.48 1 95.56 89 GLY B CA 1
ATOM 2848 C C . GLY B 1 89 ? -10.391 10.352 -0.12 1 95.56 89 GLY B C 1
ATOM 2849 O O . GLY B 1 89 ? -11.32 11.164 -0.131 1 95.56 89 GLY B O 1
ATOM 2850 N N . THR B 1 90 ? -10.43 9.227 -0.686 1 95.25 90 THR B N 1
ATOM 2851 C CA . THR B 1 90 ? -11.641 8.641 -1.25 1 95.25 90 THR B CA 1
ATOM 2852 C C . THR B 1 90 ? -11.633 7.125 -1.086 1 95.25 90 THR B C 1
ATOM 2854 O O . THR B 1 90 ? -10.633 6.543 -0.665 1 95.25 90 THR B O 1
ATOM 2857 N N . ALA B 1 91 ? -12.82 6.543 -1.262 1 95.31 91 ALA B N 1
ATOM 2858 C CA . ALA B 1 91 ? -12.953 5.094 -1.135 1 95.31 91 ALA B CA 1
ATOM 2859 C C . ALA B 1 91 ? -13.727 4.508 -2.309 1 95.31 91 ALA B C 1
ATOM 2861 O O . ALA B 1 91 ? -14.828 4.965 -2.621 1 95.31 91 ALA B O 1
ATOM 2862 N N . TYR B 1 92 ? -13.109 3.574 -2.994 1 95.31 92 TYR B N 1
ATOM 2863 C CA . TYR B 1 92 ? -13.758 2.766 -4.02 1 95.31 92 TYR B CA 1
ATOM 2864 C C . TYR B 1 92 ? -14.008 1.347 -3.52 1 95.31 92 TYR B C 1
ATOM 2866 O O . TYR B 1 92 ? -13.094 0.678 -3.045 1 95.31 92 TYR B O 1
ATOM 2874 N N . GLY B 1 93 ? -15.305 0.893 -3.604 1 93.62 93 GLY B N 1
ATOM 2875 C CA . GLY B 1 93 ? -15.672 -0.436 -3.145 1 93.62 93 GLY B CA 1
ATOM 2876 C C . GLY B 1 93 ? -16.031 -1.38 -4.277 1 93.62 93 GLY B C 1
ATOM 2877 O O . GLY B 1 93 ? -16.547 -0.95 -5.312 1 93.62 93 GLY B O 1
ATOM 2878 N N . GLY B 1 94 ? -15.828 -2.627 -4.078 1 95 94 GLY B N 1
ATOM 2879 C CA . GLY B 1 94 ? -16.125 -3.705 -5.012 1 95 94 GLY B CA 1
ATOM 2880 C C . GLY B 1 94 ? -15.203 -4.898 -4.852 1 95 94 GLY B C 1
ATOM 2881 O O . GLY B 1 94 ? -14.117 -4.781 -4.281 1 95 94 GLY B O 1
ATOM 2882 N N . PHE B 1 95 ? -15.688 -6.016 -5.309 1 96.62 95 PHE B N 1
ATOM 2883 C CA . PHE B 1 95 ? -14.836 -7.199 -5.285 1 96.62 95 PHE B CA 1
ATOM 2884 C C . PHE B 1 95 ? -13.703 -7.07 -6.301 1 96.62 95 PHE B C 1
ATOM 2886 O O . PHE B 1 95 ? -13.906 -6.547 -7.398 1 96.62 95 PHE B O 1
ATOM 2893 N N . ALA B 1 96 ? -12.562 -7.578 -5.965 1 97.38 96 ALA B N 1
ATOM 2894 C CA . ALA B 1 96 ? -11.352 -7.402 -6.758 1 97.38 96 ALA B CA 1
ATOM 2895 C C . ALA B 1 96 ? -11.57 -7.836 -8.203 1 97.38 96 ALA B C 1
ATOM 2897 O O . ALA B 1 96 ? -11.141 -7.156 -9.141 1 97.38 96 ALA B O 1
ATOM 2898 N N . GLU B 1 97 ? -12.242 -8.938 -8.383 1 96.06 97 GLU B N 1
ATOM 2899 C CA . GLU B 1 97 ? -12.469 -9.477 -9.727 1 96.06 97 GLU B CA 1
ATOM 2900 C C . GLU B 1 97 ? -13.352 -8.547 -10.547 1 96.06 97 GLU B C 1
ATOM 2902 O O . GLU B 1 97 ? -13.234 -8.5 -11.773 1 96.06 97 GLU B O 1
ATOM 2907 N N . GLU B 1 98 ? -14.148 -7.738 -9.883 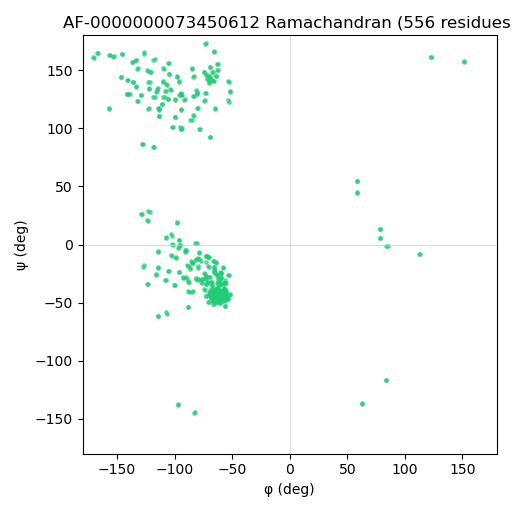1 96 98 GLU B N 1
ATOM 2908 C CA . GLU B 1 98 ? -15.195 -7.023 -10.602 1 96 98 GLU B CA 1
ATOM 2909 C C . GLU B 1 98 ? -14.953 -5.516 -10.586 1 96 98 GLU B C 1
ATOM 2911 O O . GLU B 1 98 ? -15.531 -4.777 -11.383 1 96 98 GLU B O 1
ATOM 2916 N N . LEU B 1 99 ? -14.164 -5.074 -9.68 1 96.44 99 LEU B N 1
ATOM 2917 C CA . LEU B 1 99 ? -13.805 -3.662 -9.648 1 96.44 99 LEU B CA 1
ATOM 2918 C C . LEU B 1 99 ? -12.828 -3.324 -10.773 1 96.44 99 LEU B C 1
ATOM 2920 O O . LEU B 1 99 ? -11.828 -4.02 -10.969 1 96.44 99 LEU B O 1
ATOM 2924 N N . SER B 1 100 ? -13.078 -2.295 -11.547 1 96.88 100 SER B N 1
ATOM 2925 C CA . SER B 1 100 ? -12.258 -1.978 -12.711 1 96.88 100 SER B CA 1
ATOM 2926 C C . SER B 1 100 ? -10.875 -1.501 -12.305 1 96.88 100 SER B C 1
ATOM 2928 O O . SER B 1 100 ? -10.695 -0.948 -11.219 1 96.88 100 SER B O 1
ATOM 2930 N N . LEU B 1 101 ? -9.914 -1.706 -13.164 1 97.81 101 LEU B N 1
ATOM 2931 C CA . LEU B 1 101 ? -8.57 -1.186 -12.914 1 97.81 101 LEU B CA 1
ATOM 2932 C C . LEU B 1 101 ? -8.578 0.339 -12.859 1 97.81 101 LEU B C 1
ATOM 2934 O O . LEU B 1 101 ? -7.801 0.942 -12.117 1 97.81 101 LEU B O 1
ATOM 2938 N N . GLY B 1 102 ? -9.477 0.911 -13.664 1 97.88 102 GLY B N 1
ATOM 2939 C CA . GLY B 1 102 ? -9.648 2.354 -13.594 1 97.88 102 GLY B CA 1
ATOM 2940 C C . GLY B 1 102 ? -10.031 2.842 -12.211 1 97.88 102 GLY B C 1
ATOM 2941 O O . GLY B 1 102 ? -9.508 3.852 -11.742 1 97.88 102 GLY B O 1
ATOM 2942 N N . ASP B 1 103 ? -10.906 2.125 -11.539 1 97.62 103 ASP B N 1
ATOM 2943 C CA . ASP B 1 103 ? -11.305 2.488 -10.18 1 97.62 103 ASP B CA 1
ATOM 2944 C C . ASP B 1 103 ? -10.148 2.33 -9.203 1 97.62 103 ASP B C 1
ATOM 2946 O O . ASP B 1 103 ? -9.977 3.148 -8.297 1 97.62 103 ASP B O 1
ATOM 2950 N N . TYR B 1 104 ? -9.352 1.275 -9.406 1 98.44 104 TYR B N 1
ATOM 2951 C CA . TYR B 1 104 ? -8.141 1.142 -8.602 1 98.44 104 TYR B CA 1
ATOM 2952 C C . TYR B 1 104 ? -7.238 2.359 -8.773 1 98.44 104 TYR B C 1
ATOM 2954 O O . TYR B 1 104 ? -6.758 2.926 -7.785 1 98.44 104 TYR B O 1
ATOM 2962 N N . ARG B 1 105 ? -7.023 2.719 -9.992 1 98.5 105 ARG B N 1
ATOM 2963 C CA . ARG B 1 105 ? -6.133 3.84 -10.266 1 98.5 105 ARG B CA 1
ATOM 2964 C C . ARG B 1 105 ? -6.664 5.129 -9.648 1 98.5 105 ARG B C 1
ATOM 2966 O O . ARG B 1 105 ? -5.898 5.91 -9.078 1 98.5 105 ARG B O 1
ATOM 2973 N N . LYS B 1 106 ? -7.969 5.375 -9.734 1 97.88 106 LYS B N 1
ATOM 2974 C CA . LYS B 1 106 ? -8.57 6.559 -9.125 1 97.88 106 LYS B CA 1
ATOM 2975 C C . LYS B 1 106 ? -8.375 6.551 -7.609 1 97.88 106 LYS B C 1
ATOM 2977 O O . LYS B 1 106 ? -8.094 7.59 -7.008 1 97.88 106 LYS B O 1
ATOM 2982 N N . GLN B 1 107 ? -8.562 5.383 -6.992 1 98.31 107 GLN B N 1
ATOM 2983 C CA . GLN B 1 107 ? -8.32 5.215 -5.562 1 98.31 107 GLN B CA 1
ATOM 2984 C C . GLN B 1 107 ? -6.91 5.664 -5.191 1 98.31 107 GLN B C 1
ATOM 2986 O O . GLN B 1 107 ? -6.727 6.445 -4.254 1 98.31 107 GLN B O 1
ATOM 2991 N N . TYR B 1 108 ? -5.941 5.23 -5.977 1 98.81 108 TYR B N 1
ATOM 2992 C CA . TYR B 1 108 ? -4.539 5.492 -5.664 1 98.81 108 TYR B CA 1
ATOM 2993 C C . TYR B 1 108 ? -4.168 6.934 -6.004 1 98.81 108 TYR B C 1
ATOM 2995 O O . TYR B 1 108 ? -3.328 7.539 -5.332 1 98.81 108 TYR B O 1
ATOM 3003 N N . ASP B 1 109 ? -4.797 7.488 -7.051 1 98.56 109 ASP B N 1
ATOM 3004 C CA . ASP B 1 109 ? -4.52 8.867 -7.441 1 98.56 109 ASP B CA 1
ATOM 3005 C C . ASP B 1 109 ? -4.754 9.828 -6.273 1 98.56 109 ASP B C 1
ATOM 3007 O O . ASP B 1 109 ? -3.969 10.75 -6.059 1 98.56 109 ASP B O 1
ATOM 3011 N N . THR B 1 110 ? -5.754 9.547 -5.562 1 98.19 110 THR B N 1
ATOM 3012 C CA . THR B 1 110 ? -6.102 10.43 -4.453 1 98.19 110 THR B CA 1
ATOM 3013 C C . THR B 1 110 ? -5.371 10.008 -3.18 1 98.19 110 THR B C 1
ATOM 3015 O O . THR B 1 110 ? -4.625 10.805 -2.6 1 98.19 110 THR B O 1
ATOM 3018 N N . ASN B 1 111 ? -5.492 8.766 -2.793 1 98.62 111 ASN B N 1
ATOM 3019 C CA . ASN B 1 111 ? -5.105 8.336 -1.453 1 98.62 111 ASN B CA 1
ATOM 3020 C C . ASN B 1 111 ? -3.588 8.219 -1.319 1 98.62 111 ASN B C 1
ATOM 3022 O O . ASN B 1 111 ? -3.045 8.352 -0.221 1 98.62 111 ASN B O 1
ATOM 3026 N N . VAL B 1 112 ? -2.943 7.898 -2.453 1 98.94 112 VAL B N 1
ATOM 3027 C CA . VAL B 1 112 ? -1.517 7.605 -2.352 1 98.94 112 VAL B CA 1
ATOM 3028 C C . VAL B 1 112 ? -0.717 8.672 -3.098 1 98.94 112 VAL B C 1
ATOM 3030 O O . VAL B 1 112 ? -0.007 9.469 -2.482 1 98.94 112 VAL B O 1
ATOM 3033 N N . PHE B 1 113 ? -0.954 8.773 -4.398 1 98.88 113 PHE B N 1
ATOM 3034 C CA . PHE B 1 113 ? -0.141 9.688 -5.195 1 98.88 113 PHE B CA 1
ATOM 3035 C C . PHE B 1 113 ? -0.42 11.133 -4.816 1 98.88 113 PHE B C 1
ATOM 3037 O O . PHE B 1 113 ? 0.495 11.961 -4.789 1 98.88 113 PHE B O 1
ATOM 3044 N N . GLY B 1 114 ? -1.717 11.453 -4.574 1 98.88 114 GLY B N 1
ATOM 3045 C CA . GLY B 1 114 ? -2.043 12.789 -4.098 1 98.88 114 GLY B CA 1
ATOM 3046 C C . GLY B 1 114 ? -1.36 13.141 -2.787 1 98.88 114 GLY B C 1
ATOM 3047 O O . GLY B 1 114 ? -0.81 14.234 -2.641 1 98.88 114 GLY B O 1
ATOM 3048 N N . LEU B 1 115 ? -1.376 12.234 -1.832 1 98.88 115 LEU B N 1
ATOM 3049 C CA . LEU B 1 115 ? -0.727 12.414 -0.537 1 98.88 115 LEU B CA 1
ATOM 3050 C C . LEU B 1 115 ? 0.775 12.609 -0.705 1 98.88 115 LEU B C 1
ATOM 3052 O O . LEU B 1 115 ? 1.353 13.531 -0.113 1 98.88 115 LEU B O 1
ATOM 3056 N N . VAL B 1 116 ? 1.423 11.805 -1.541 1 98.88 116 VAL B N 1
ATOM 3057 C CA . VAL B 1 116 ? 2.854 11.906 -1.808 1 98.88 116 VAL B CA 1
ATOM 3058 C C . VAL B 1 116 ? 3.17 13.266 -2.434 1 98.88 116 VAL B C 1
ATOM 3060 O O . VAL B 1 116 ? 4.094 13.953 -2 1 98.88 116 VAL B O 1
ATOM 3063 N N . ALA B 1 117 ? 2.385 13.656 -3.404 1 98.81 117 ALA B N 1
ATOM 3064 C CA . ALA B 1 117 ? 2.637 14.875 -4.164 1 98.81 117 ALA B CA 1
ATOM 3065 C C . ALA B 1 117 ? 2.502 16.109 -3.277 1 98.81 117 ALA B C 1
ATOM 3067 O O . ALA B 1 117 ? 3.334 17.016 -3.338 1 98.81 117 ALA B O 1
ATOM 3068 N N . VAL B 1 118 ? 1.484 16.141 -2.467 1 98.88 118 VAL B N 1
ATOM 3069 C CA . VAL B 1 118 ? 1.276 17.281 -1.578 1 98.88 118 VAL B CA 1
ATOM 3070 C C . VAL B 1 118 ? 2.398 17.344 -0.546 1 98.88 118 VAL B C 1
ATOM 3072 O O . VAL B 1 118 ? 2.928 18.422 -0.259 1 98.88 118 VAL B O 1
ATOM 3075 N N . THR B 1 119 ? 2.766 16.172 0.028 1 98.81 119 THR B N 1
ATOM 3076 C CA . THR B 1 119 ? 3.865 16.109 0.986 1 98.81 119 THR B CA 1
ATOM 3077 C C . THR B 1 119 ? 5.137 16.719 0.392 1 98.81 119 THR B C 1
ATOM 3079 O O . THR B 1 119 ? 5.777 17.562 1.017 1 98.81 119 THR B O 1
ATOM 3082 N N . LYS B 1 120 ? 5.426 16.328 -0.831 1 97.94 120 LYS B N 1
ATOM 3083 C CA . LYS B 1 120 ? 6.613 16.828 -1.521 1 97.94 120 LYS B CA 1
ATOM 3084 C C . LYS B 1 120 ? 6.539 18.344 -1.723 1 97.94 120 LYS B C 1
ATOM 3086 O O . LYS B 1 120 ? 7.539 19.047 -1.562 1 97.94 120 LYS B O 1
ATOM 3091 N N . ALA B 1 121 ? 5.414 18.828 -2.062 1 97.94 121 ALA B N 1
ATOM 3092 C CA . ALA B 1 121 ? 5.219 20.25 -2.383 1 97.94 121 ALA B CA 1
ATOM 3093 C C . ALA B 1 121 ? 5.348 21.109 -1.134 1 97.94 121 ALA B C 1
ATOM 3095 O O . ALA B 1 121 ? 5.742 22.281 -1.218 1 97.94 121 ALA B O 1
ATOM 3096 N N . VAL B 1 122 ? 5.039 20.562 0.051 1 98.06 122 VAL B N 1
ATOM 3097 C CA . VAL B 1 122 ? 4.973 21.344 1.277 1 98.06 122 VAL B CA 1
ATOM 3098 C C . VAL B 1 122 ? 6.289 21.234 2.041 1 98.06 122 VAL B C 1
ATOM 3100 O O . VAL B 1 122 ? 6.668 22.141 2.783 1 98.06 122 VAL B O 1
ATOM 3103 N N . LEU B 1 123 ? 7.051 20.172 1.827 1 97.25 123 LEU B N 1
ATOM 3104 C CA . LEU B 1 123 ? 8.227 19.812 2.611 1 97.25 123 LEU B CA 1
ATOM 3105 C C . LEU B 1 123 ? 9.242 20.938 2.621 1 97.25 123 LEU B C 1
ATOM 3107 O O . LEU B 1 123 ? 9.828 21.25 3.662 1 97.25 123 LEU B O 1
ATOM 3111 N N . PRO B 1 124 ? 9.445 21.641 1.476 1 94.31 124 PRO B N 1
ATOM 3112 C CA . PRO B 1 124 ? 10.438 22.734 1.501 1 94.31 124 PRO B CA 1
ATOM 3113 C C . PRO B 1 124 ? 10.094 23.812 2.514 1 94.31 124 PRO B C 1
ATOM 3115 O O . PRO B 1 124 ? 10.992 24.5 3.025 1 94.31 124 PRO B O 1
ATOM 3118 N N . TYR B 1 125 ? 8.859 23.969 2.877 1 95.81 125 TYR B N 1
ATOM 3119 C CA . TYR B 1 125 ? 8.414 25 3.818 1 95.81 125 TYR B CA 1
ATOM 3120 C C . TYR B 1 125 ? 8.445 24.469 5.25 1 95.81 125 TYR B C 1
ATOM 3122 O O . TYR B 1 125 ? 8.188 25.219 6.195 1 95.81 125 TYR B O 1
ATOM 3130 N N . MET B 1 126 ? 8.773 23.141 5.391 1 96.38 126 MET B N 1
ATOM 3131 C CA . MET B 1 126 ? 8.781 22.531 6.711 1 96.38 126 MET B CA 1
ATOM 3132 C C . MET B 1 126 ? 10.211 22.297 7.203 1 96.38 126 MET B C 1
ATOM 3134 O O . MET B 1 126 ? 10.438 22.141 8.398 1 96.38 126 MET B O 1
ATOM 3138 N N . LYS B 1 127 ? 11.148 22.219 6.355 1 90 127 LYS B N 1
ATOM 3139 C CA . LYS B 1 127 ? 12.523 21.891 6.695 1 90 127 LYS B CA 1
ATOM 3140 C C . LYS B 1 127 ? 13.273 23.109 7.223 1 90 127 LYS B C 1
ATOM 3142 O O . LYS B 1 127 ? 14.43 23 7.641 1 90 127 LYS B O 1
ATOM 3147 N N . LYS B 1 128 ? 12.656 24.188 7.324 1 78.12 128 LYS B N 1
ATOM 3148 C CA . LYS B 1 128 ? 13.312 25.422 7.738 1 78.12 128 LYS B CA 1
ATOM 3149 C C . LYS B 1 128 ? 13.453 25.484 9.258 1 78.12 128 LYS B C 1
ATOM 3151 O O . LYS B 1 128 ? 14.219 26.297 9.781 1 78.12 128 LYS B O 1
ATOM 3156 N N . HIS B 1 129 ? 12.789 24.641 9.984 1 78.81 129 HIS B N 1
ATOM 3157 C CA . HIS B 1 129 ? 12.93 24.578 11.43 1 78.81 129 HIS B CA 1
ATOM 3158 C C . HIS B 1 129 ? 12.602 23.172 11.945 1 78.81 129 HIS B C 1
ATOM 3160 O O . HIS B 1 129 ? 11.938 22.391 11.258 1 78.81 129 HIS B O 1
ATOM 3166 N N . SER B 1 130 ? 13.039 22.922 13.102 1 85.69 130 SER B N 1
ATOM 3167 C CA . SER B 1 130 ? 12.75 21.641 13.75 1 85.69 130 SER B CA 1
ATOM 3168 C C . SER B 1 130 ? 11.383 21.672 14.422 1 85.69 130 SER B C 1
ATOM 3170 O O . SER B 1 130 ? 10.859 22.734 14.75 1 85.69 130 SER B O 1
ATOM 3172 N N . GLY B 1 131 ? 10.711 20.5 14.383 1 92.81 131 GLY B N 1
ATOM 3173 C CA . GLY B 1 131 ? 9.484 20.375 15.148 1 92.81 131 GLY B CA 1
ATOM 3174 C C . GLY B 1 131 ? 8.25 20.25 14.281 1 92.81 131 GLY B C 1
ATOM 3175 O O . GLY B 1 131 ? 7.148 20.031 14.797 1 92.81 131 GLY B O 1
ATOM 3176 N N . ALA B 1 132 ? 8.422 20.438 12.945 1 97 132 ALA B N 1
ATOM 3177 C CA . ALA B 1 132 ? 7.277 20.297 12.047 1 97 132 ALA B CA 1
ATOM 3178 C C . ALA B 1 132 ? 6.73 18.875 12.07 1 97 132 ALA B C 1
ATOM 3180 O O . ALA B 1 132 ? 7.422 17.953 12.5 1 97 132 ALA B O 1
ATOM 3181 N N . LYS B 1 133 ? 5.422 18.734 11.719 1 98.19 133 LYS B N 1
ATOM 3182 C CA . LYS B 1 133 ? 4.762 17.438 11.766 1 98.19 133 LYS B CA 1
ATOM 3183 C C . LYS B 1 133 ? 3.953 17.172 10.5 1 98.19 133 LYS B C 1
ATOM 3185 O O . LYS B 1 133 ? 3.312 18.094 9.977 1 98.19 133 LYS B O 1
ATOM 3190 N N . ILE B 1 134 ? 4.086 16.031 10.039 1 98.69 134 ILE B N 1
ATOM 3191 C CA . ILE B 1 134 ? 3.207 15.531 8.992 1 98.69 134 ILE B CA 1
ATOM 3192 C C . ILE B 1 134 ? 2.311 14.43 9.555 1 98.69 134 ILE B C 1
ATOM 3194 O O . ILE B 1 134 ? 2.803 13.438 10.102 1 98.69 134 ILE B O 1
ATOM 3198 N N . ILE B 1 135 ? 1.027 14.625 9.484 1 98.94 135 ILE B N 1
ATOM 3199 C CA . ILE B 1 135 ? 0.051 13.633 9.922 1 98.94 135 ILE B CA 1
ATOM 3200 C C . ILE B 1 135 ? -0.736 13.109 8.727 1 98.94 135 ILE B C 1
ATOM 3202 O O . ILE B 1 135 ? -1.478 13.867 8.086 1 98.94 135 ILE B O 1
ATOM 3206 N N . ASN B 1 136 ? -0.523 11.883 8.367 1 98.88 136 ASN B N 1
ATOM 3207 C CA . ASN B 1 136 ? -1.241 11.219 7.285 1 98.88 136 ASN B CA 1
ATOM 3208 C C . ASN B 1 136 ? -2.453 10.445 7.801 1 98.88 136 ASN B C 1
ATOM 3210 O O . ASN B 1 136 ? -2.34 9.672 8.758 1 98.88 136 ASN B O 1
ATOM 3214 N N . LEU B 1 137 ? -3.596 10.664 7.215 1 98.38 137 LEU B N 1
ATOM 3215 C CA . LEU B 1 137 ? -4.797 9.938 7.609 1 98.38 137 LEU B CA 1
ATOM 3216 C C . LEU B 1 137 ? -4.887 8.594 6.883 1 98.38 137 LEU B C 1
ATOM 3218 O O . LEU B 1 137 ? -5.125 8.562 5.672 1 98.38 137 LEU B O 1
ATOM 3222 N N . SER B 1 138 ? -4.652 7.574 7.586 1 97.94 138 SER B N 1
ATOM 3223 C CA . SER B 1 138 ? -4.867 6.211 7.113 1 97.94 138 SER B CA 1
ATOM 3224 C C . SER B 1 138 ? -6.215 5.672 7.586 1 97.94 138 SER B C 1
ATOM 3226 O O . SER B 1 138 ? -7.234 6.352 7.48 1 97.94 138 SER B O 1
ATOM 3228 N N . SER B 1 139 ? -6.305 4.469 8.016 1 96.38 139 SER B N 1
ATOM 3229 C CA . SER B 1 139 ? -7.484 3.736 8.469 1 96.38 139 SER B CA 1
ATOM 3230 C C . SER B 1 139 ? -7.094 2.418 9.125 1 96.38 139 SER B C 1
ATOM 3232 O O . SER B 1 139 ? -5.953 1.968 9 1 96.38 139 SER B O 1
ATOM 3234 N N . ILE B 1 140 ? -8.031 1.893 9.906 1 96.25 140 ILE B N 1
ATOM 3235 C CA . ILE B 1 140 ? -7.84 0.509 10.328 1 96.25 140 ILE B CA 1
ATOM 3236 C C . ILE B 1 140 ? -7.594 -0.372 9.102 1 96.25 140 ILE B C 1
ATOM 3238 O O . ILE B 1 140 ? -6.863 -1.361 9.18 1 96.25 140 ILE B O 1
ATOM 3242 N N . SER B 1 141 ? -8.078 0.029 7.945 1 96.38 141 SER B N 1
ATOM 3243 C CA . SER B 1 141 ? -7.918 -0.706 6.695 1 96.38 141 SER B CA 1
ATOM 3244 C C . SER B 1 141 ? -6.488 -0.612 6.18 1 96.38 141 SER B C 1
ATOM 3246 O O . SER B 1 141 ? -6.117 -1.306 5.23 1 96.38 141 SER B O 1
ATOM 3248 N N . GLY B 1 142 ? -5.676 0.216 6.762 1 98.19 142 GLY B N 1
ATOM 3249 C CA . GLY B 1 142 ? -4.254 0.237 6.465 1 98.19 142 GLY B CA 1
ATOM 3250 C C . GLY B 1 142 ? -3.482 -0.873 7.152 1 98.19 142 GLY B C 1
ATOM 3251 O O . GLY B 1 142 ? -2.295 -1.069 6.887 1 98.19 142 GLY B O 1
ATOM 3252 N N . ARG B 1 143 ? -4.215 -1.609 8.047 1 97.44 143 ARG B N 1
ATOM 3253 C CA . ARG B 1 143 ? -3.607 -2.678 8.836 1 97.44 143 ARG B CA 1
ATOM 3254 C C . ARG B 1 143 ? -4.336 -4 8.617 1 97.44 143 ARG B C 1
ATOM 3256 O O . ARG B 1 143 ? -3.73 -5.07 8.703 1 97.44 143 ARG B O 1
ATOM 3263 N N . ILE B 1 144 ? -5.637 -3.855 8.414 1 97.44 144 ILE B N 1
ATOM 3264 C CA . ILE B 1 144 ? -6.52 -4.996 8.219 1 97.44 144 ILE B CA 1
ATOM 3265 C C . ILE B 1 144 ? -7.359 -4.789 6.957 1 97.44 144 ILE B C 1
ATOM 3267 O O . ILE B 1 144 ? -7.969 -3.734 6.777 1 97.44 144 ILE B O 1
ATOM 3271 N N . ALA B 1 145 ? -7.352 -5.77 6.105 1 97.12 145 ALA B N 1
ATOM 3272 C CA . ALA B 1 145 ? -8.156 -5.637 4.895 1 97.12 145 ALA B CA 1
ATOM 3273 C C . ALA B 1 145 ? -9.414 -6.5 4.977 1 97.12 145 ALA B C 1
ATOM 3275 O O . ALA B 1 145 ? -9.445 -7.492 5.703 1 97.12 145 ALA B O 1
ATOM 3276 N N . PHE B 1 146 ? -10.422 -6.113 4.227 1 94.31 146 PHE B N 1
ATOM 3277 C CA . PHE B 1 146 ? -11.711 -6.789 4.223 1 94.31 146 PHE B CA 1
ATOM 3278 C C . PHE B 1 146 ? -12.195 -7.023 2.799 1 94.31 146 PHE B C 1
ATOM 3280 O O . PHE B 1 146 ? -11.773 -6.332 1.87 1 94.31 146 PHE B O 1
ATOM 3287 N N . PRO B 1 147 ? -13.102 -7.969 2.607 1 95.5 147 PRO B N 1
ATOM 3288 C CA . PRO B 1 147 ? -13.648 -8.195 1.269 1 95.5 147 PRO B CA 1
ATOM 3289 C C . PRO B 1 147 ? -14.438 -6.992 0.745 1 95.5 147 PRO B C 1
ATOM 3291 O O . PRO B 1 147 ? -15.094 -6.297 1.521 1 95.5 147 PRO B O 1
ATOM 3294 N N . ALA B 1 148 ? -14.352 -6.766 -0.55 1 94.19 148 ALA B N 1
ATOM 3295 C CA . ALA B 1 148 ? -15.07 -5.719 -1.271 1 94.19 148 ALA B CA 1
ATOM 3296 C C . ALA B 1 148 ? -14.406 -4.359 -1.071 1 94.19 148 ALA B C 1
ATOM 3298 O O . ALA B 1 148 ? -14.906 -3.342 -1.55 1 94.19 148 ALA B O 1
ATOM 3299 N N . PHE B 1 149 ? -13.234 -4.371 -0.385 1 94.19 149 PHE B N 1
ATOM 3300 C CA . PHE B 1 149 ? -12.531 -3.123 -0.105 1 94.19 149 PHE B CA 1
ATOM 3301 C C . PHE B 1 149 ? -11.07 -3.215 -0.538 1 94.19 149 PHE B C 1
ATOM 3303 O O . PHE B 1 149 ? -10.203 -2.545 0.03 1 94.19 149 PHE B O 1
ATOM 3310 N N . SER B 1 150 ? -10.828 -4.023 -1.467 1 98 150 SER B N 1
ATOM 3311 C CA . SER B 1 150 ? -9.438 -4.312 -1.801 1 98 150 SER B CA 1
ATOM 3312 C C . SER B 1 150 ? -8.703 -3.057 -2.258 1 98 150 SER B C 1
ATOM 3314 O O . SER B 1 150 ? -7.547 -2.84 -1.895 1 98 150 SER B O 1
ATOM 3316 N N . ALA B 1 151 ? -9.414 -2.174 -3.082 1 98.19 151 ALA B N 1
ATOM 3317 C CA . ALA B 1 151 ? -8.758 -0.958 -3.561 1 98.19 151 ALA B CA 1
ATOM 3318 C C . ALA B 1 151 ? -8.461 -0.006 -2.406 1 98.19 151 ALA B C 1
ATOM 3320 O O . ALA B 1 151 ? -7.352 0.523 -2.301 1 98.19 151 ALA B O 1
ATOM 3321 N N . TYR B 1 152 ? -9.43 0.189 -1.531 1 97.38 152 TYR B N 1
ATOM 3322 C CA . TYR B 1 152 ? -9.281 1.096 -0.398 1 97.38 152 TYR B CA 1
ATOM 3323 C C . TYR B 1 152 ? -8.242 0.577 0.584 1 97.38 152 TYR B C 1
ATOM 3325 O O . TYR B 1 152 ? -7.309 1.301 0.953 1 97.38 152 TYR B O 1
ATOM 3333 N N . ALA B 1 153 ? -8.391 -0.706 0.982 1 98.19 153 ALA B N 1
ATOM 3334 C CA . ALA B 1 153 ? -7.453 -1.299 1.936 1 98.19 153 ALA B CA 1
ATOM 3335 C C . ALA B 1 153 ? -6.031 -1.29 1.387 1 98.19 153 ALA B C 1
ATOM 3337 O O . ALA B 1 153 ? -5.086 -0.948 2.102 1 98.19 153 ALA B O 1
ATOM 3338 N N . SER B 1 154 ? -5.887 -1.685 0.141 1 98.88 154 SER B N 1
ATOM 3339 C CA . SER B 1 154 ? -4.578 -1.671 -0.503 1 98.88 154 SER B CA 1
ATOM 3340 C C . SER B 1 154 ? -3.963 -0.276 -0.476 1 98.88 154 SER B C 1
ATOM 3342 O O . SER B 1 154 ? -2.785 -0.118 -0.151 1 98.88 154 SER B O 1
ATOM 3344 N N . SER B 1 155 ? -4.703 0.75 -0.773 1 98.75 155 SER B N 1
ATOM 3345 C CA . SER B 1 155 ? -4.211 2.125 -0.79 1 98.75 155 SER B CA 1
ATOM 3346 C C . SER B 1 155 ? -3.814 2.588 0.608 1 98.75 155 SER B C 1
ATOM 3348 O O . SER B 1 155 ? -2.824 3.303 0.773 1 98.75 155 SER B O 1
ATOM 3350 N N . LYS B 1 156 ? -4.613 2.229 1.586 1 98.81 156 LYS B N 1
ATOM 3351 C CA . LYS B 1 156 ? -4.305 2.66 2.945 1 98.81 156 LYS B CA 1
ATOM 3352 C C . LYS B 1 156 ? -3.113 1.893 3.51 1 98.81 156 LYS B C 1
ATOM 3354 O O . LYS B 1 156 ? -2.328 2.438 4.289 1 98.81 156 LYS B O 1
ATOM 3359 N N . HIS B 1 157 ? -2.912 0.643 3.072 1 98.88 157 HIS B N 1
ATOM 3360 C CA . HIS B 1 157 ? -1.656 -0.038 3.361 1 98.88 157 HIS B CA 1
ATOM 3361 C C . HIS B 1 157 ? -0.473 0.706 2.752 1 98.88 157 HIS B C 1
ATOM 3363 O O . HIS B 1 157 ? 0.577 0.837 3.387 1 98.88 157 HIS B O 1
ATOM 3369 N N . ALA B 1 158 ? -0.663 1.13 1.52 1 98.94 158 ALA B N 1
ATOM 3370 C CA . ALA B 1 158 ? 0.39 1.883 0.843 1 98.94 158 ALA B CA 1
ATOM 3371 C C . ALA B 1 158 ? 0.768 3.131 1.635 1 98.94 158 ALA B C 1
ATOM 3373 O O . ALA B 1 158 ? 1.95 3.461 1.758 1 98.94 158 ALA B O 1
ATOM 3374 N N . VAL B 1 159 ? -0.215 3.828 2.195 1 98.94 159 VAL B N 1
ATOM 3375 C CA . VAL B 1 159 ? 0.006 5.027 2.996 1 98.94 159 VAL B CA 1
ATOM 3376 C C . VAL B 1 159 ? 0.845 4.68 4.227 1 98.94 159 VAL B C 1
ATOM 3378 O O . VAL B 1 159 ? 1.739 5.438 4.609 1 98.94 159 VAL B O 1
ATOM 3381 N N . GLU B 1 160 ? 0.597 3.518 4.836 1 98.88 160 GLU B N 1
ATOM 3382 C CA . GLU B 1 160 ? 1.373 3.066 5.988 1 98.88 160 GLU B CA 1
ATOM 3383 C C . GLU B 1 160 ? 2.848 2.9 5.629 1 98.88 160 GLU B C 1
ATOM 3385 O O . GLU B 1 160 ? 3.723 3.393 6.344 1 98.88 160 GLU B O 1
ATOM 3390 N N . GLY B 1 161 ? 3.078 2.178 4.535 1 98.81 161 GLY B N 1
ATOM 3391 C CA . GLY B 1 161 ? 4.449 1.952 4.105 1 98.81 161 GLY B CA 1
ATOM 3392 C C . GLY B 1 161 ? 5.184 3.232 3.754 1 98.81 161 GLY B C 1
ATOM 3393 O O . GLY B 1 161 ? 6.328 3.432 4.164 1 98.81 161 GLY B O 1
ATOM 3394 N N . PHE B 1 162 ? 4.504 4.141 3.061 1 98.94 162 PHE B N 1
ATOM 3395 C CA . PHE B 1 162 ? 5.086 5.426 2.695 1 98.94 162 PHE B CA 1
ATOM 3396 C C . PHE B 1 162 ? 5.445 6.23 3.938 1 98.94 162 PHE B C 1
ATOM 3398 O O . PHE B 1 162 ? 6.547 6.773 4.039 1 98.94 162 PHE B O 1
ATOM 3405 N N . SER B 1 163 ? 4.52 6.266 4.867 1 98.94 163 SER B N 1
ATOM 3406 C CA . SER B 1 163 ? 4.672 7.09 6.062 1 98.94 163 SER B CA 1
ATOM 3407 C C . SER B 1 163 ? 5.844 6.613 6.918 1 98.94 163 SER B C 1
ATOM 3409 O O . SER B 1 163 ? 6.559 7.426 7.508 1 98.94 163 SER B O 1
ATOM 3411 N N . GLU B 1 164 ? 6.008 5.297 7 1 98.75 164 GLU B N 1
ATOM 3412 C CA . GLU B 1 164 ? 7.129 4.777 7.777 1 98.75 164 GLU B CA 1
ATOM 3413 C C . GLU B 1 164 ? 8.461 5.172 7.156 1 98.75 164 GLU B C 1
ATOM 3415 O O . GLU B 1 164 ? 9.375 5.605 7.859 1 98.75 164 GLU B O 1
ATOM 3420 N N . SER B 1 165 ? 8.586 5.008 5.824 1 98.5 165 SER B N 1
ATOM 3421 C CA . SER B 1 165 ? 9.805 5.441 5.148 1 98.5 165 SER B CA 1
ATOM 3422 C C . SER B 1 165 ? 10.047 6.934 5.336 1 98.5 165 SER B C 1
ATOM 3424 O O . SER B 1 165 ? 11.156 7.355 5.656 1 98.5 165 SER B O 1
ATOM 3426 N N . LEU B 1 166 ? 8.992 7.691 5.188 1 98.69 166 LEU B N 1
ATOM 3427 C CA . LEU B 1 166 ? 9.078 9.141 5.293 1 98.69 166 LEU B CA 1
ATOM 3428 C C . LEU B 1 166 ? 9.547 9.562 6.684 1 98.69 166 LEU B C 1
ATOM 3430 O O . LEU B 1 166 ? 10.391 10.445 6.82 1 98.69 166 LEU B O 1
ATOM 3434 N N . ARG B 1 167 ? 8.984 8.945 7.707 1 98.56 167 ARG B N 1
ATOM 3435 C CA . ARG B 1 167 ? 9.352 9.219 9.094 1 98.56 167 ARG B CA 1
ATOM 3436 C C . ARG B 1 167 ? 10.852 9.016 9.305 1 98.56 167 ARG B C 1
ATOM 3438 O O . ARG B 1 167 ? 11.523 9.867 9.891 1 98.56 167 ARG B O 1
ATOM 3445 N N . LEU B 1 168 ? 11.312 7.922 8.828 1 97.81 168 LEU B N 1
ATOM 3446 C CA . LEU B 1 168 ? 12.719 7.598 9.008 1 97.81 168 LEU B CA 1
ATOM 3447 C C . LEU B 1 168 ? 13.602 8.555 8.211 1 97.81 168 LEU B C 1
ATOM 3449 O O . LEU B 1 168 ? 14.711 8.883 8.641 1 97.81 168 LEU B O 1
ATOM 3453 N N . GLU B 1 169 ? 13.141 9.039 7.082 1 96.88 169 GLU B N 1
ATOM 3454 C CA . GLU B 1 169 ? 13.906 9.945 6.23 1 96.88 169 GLU B CA 1
ATOM 3455 C C . GLU B 1 169 ? 13.992 11.336 6.844 1 96.88 169 GLU B C 1
ATOM 3457 O O . GLU B 1 169 ? 15.016 12.016 6.703 1 96.88 169 GLU B O 1
ATOM 3462 N N . LEU B 1 170 ? 12.945 11.75 7.539 1 96.75 170 LEU B N 1
ATOM 3463 C CA . LEU B 1 170 ? 12.836 13.148 7.93 1 96.75 170 LEU B CA 1
ATOM 3464 C C . LEU B 1 170 ? 13.281 13.344 9.375 1 96.75 170 LEU B C 1
ATOM 3466 O O . LEU B 1 170 ? 13.531 14.477 9.805 1 96.75 170 LEU B O 1
ATOM 3470 N N . ARG B 1 171 ? 13.438 12.242 10.062 1 93.88 171 ARG B N 1
ATOM 3471 C CA . ARG B 1 171 ? 13.781 12.312 11.477 1 93.88 171 ARG B CA 1
ATOM 3472 C C . ARG B 1 171 ? 15.078 13.094 11.688 1 93.88 171 ARG B C 1
ATOM 3474 O O . ARG B 1 171 ? 15.164 13.922 12.602 1 93.88 171 ARG B O 1
ATOM 3481 N N . PRO B 1 172 ? 16.047 12.945 10.836 1 90.5 172 PRO B N 1
ATOM 3482 C CA . PRO B 1 172 ? 17.281 13.695 11.031 1 90.5 172 PRO B CA 1
ATOM 3483 C C . PRO B 1 172 ? 17.094 15.203 10.883 1 90.5 172 PRO B C 1
ATOM 3485 O O . PRO B 1 172 ? 17.938 15.977 11.336 1 90.5 172 PRO B O 1
ATOM 3488 N N . PHE B 1 173 ? 16.031 15.602 10.242 1 91.81 173 PHE B N 1
ATOM 3489 C CA . PHE B 1 173 ? 15.773 17.016 10.039 1 91.81 173 PHE B CA 1
ATOM 3490 C C . PHE B 1 173 ? 14.828 17.562 11.102 1 91.81 173 PHE B C 1
ATOM 3492 O O . PHE B 1 173 ? 14.383 18.703 11.023 1 91.81 173 PHE B O 1
ATOM 3499 N N . GLY B 1 174 ? 14.469 16.688 12.062 1 94.06 174 GLY B N 1
ATOM 3500 C CA . GLY B 1 174 ? 13.602 17.109 13.156 1 94.06 174 GLY B CA 1
ATOM 3501 C C . GLY B 1 174 ? 12.141 17.188 12.773 1 94.06 174 GLY B C 1
ATOM 3502 O O . GLY B 1 174 ? 11.344 17.844 13.453 1 94.06 174 GLY B O 1
ATOM 3503 N N . ILE B 1 175 ? 11.773 16.641 11.664 1 96.81 175 ILE B N 1
ATOM 3504 C CA . ILE B 1 175 ? 10.375 16.594 11.227 1 96.81 175 ILE B CA 1
ATOM 3505 C C . ILE B 1 175 ? 9.758 15.258 11.625 1 9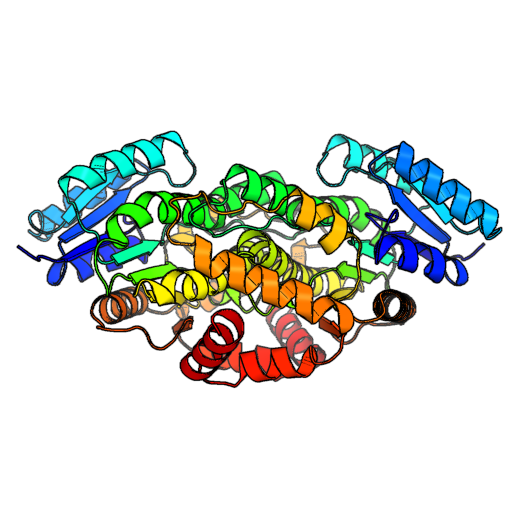6.81 175 ILE B C 1
ATOM 3507 O O . ILE B 1 175 ? 10.344 14.203 11.391 1 96.81 175 ILE B O 1
ATOM 3511 N N . ASN B 1 176 ? 8.594 15.328 12.289 1 97.44 176 ASN B N 1
ATOM 3512 C CA . ASN B 1 176 ? 7.887 14.125 12.727 1 97.44 176 ASN B CA 1
ATOM 3513 C C . ASN B 1 176 ? 6.805 13.727 11.727 1 97.44 176 ASN B C 1
ATOM 3515 O O . ASN B 1 176 ? 6.141 14.578 11.141 1 97.44 176 ASN B O 1
ATOM 3519 N N . VAL B 1 177 ? 6.676 12.43 11.516 1 98.62 177 VAL B N 1
ATOM 3520 C CA . VAL B 1 177 ? 5.602 11.891 10.695 1 98.62 177 VAL B CA 1
ATOM 3521 C C . VAL B 1 177 ? 4.777 10.891 11.508 1 98.62 177 VAL B C 1
ATOM 3523 O O . VAL B 1 177 ? 5.336 10.062 12.234 1 98.62 177 VAL B O 1
ATOM 3526 N N . ALA B 1 178 ? 3.467 11.016 11.43 1 98.69 178 ALA B N 1
ATOM 3527 C CA . ALA B 1 178 ? 2.578 10.055 12.078 1 98.69 178 ALA B CA 1
ATOM 3528 C C . ALA B 1 178 ? 1.424 9.664 11.156 1 98.69 178 ALA B C 1
ATOM 3530 O O . ALA B 1 178 ? 1.126 10.375 10.195 1 98.69 178 ALA B O 1
ATOM 3531 N N . VAL B 1 179 ? 0.903 8.523 11.461 1 98.75 179 VAL B N 1
ATOM 3532 C CA . VAL B 1 179 ? -0.298 8.047 10.789 1 98.75 179 VAL B CA 1
ATOM 3533 C C . VAL B 1 179 ? -1.432 7.891 11.797 1 98.75 179 VAL B C 1
ATOM 3535 O O . VAL B 1 179 ? -1.243 7.297 12.867 1 98.75 179 VAL B O 1
ATOM 3538 N N . VAL B 1 180 ? -2.57 8.492 11.516 1 98.75 180 VAL B N 1
ATOM 3539 C CA . VAL B 1 180 ? -3.779 8.258 12.297 1 98.75 180 VAL B CA 1
ATOM 3540 C C . VAL B 1 180 ? -4.625 7.172 11.633 1 98.75 180 VAL B C 1
ATOM 3542 O O . VAL B 1 180 ? -4.871 7.219 10.43 1 98.75 180 VAL B O 1
ATOM 3545 N N . GLN B 1 181 ? -5.012 6.188 12.406 1 98.31 181 GLN B N 1
ATOM 3546 C CA . GLN B 1 181 ? -5.719 5.02 11.891 1 98.31 181 GLN B CA 1
ATOM 3547 C C . GLN B 1 181 ? -7.109 4.902 12.508 1 98.31 181 GLN B C 1
ATOM 3549 O O . GLN B 1 181 ? -7.328 4.098 13.414 1 98.31 181 GLN B O 1
ATOM 3554 N N . PRO B 1 182 ? -8.062 5.629 11.914 1 96.94 182 PRO B N 1
ATOM 3555 C CA . PRO B 1 182 ? -9.43 5.551 12.453 1 96.94 182 PRO B CA 1
ATOM 3556 C C . PRO B 1 182 ? -10.125 4.234 12.094 1 96.94 182 PRO B C 1
ATOM 3558 O O . PRO B 1 182 ? -9.883 3.672 11.031 1 96.94 182 PRO B O 1
ATOM 3561 N N . GLY B 1 183 ? -10.961 3.805 12.953 1 92.62 183 GLY B N 1
ATOM 3562 C CA . GLY B 1 183 ? -11.914 2.752 12.641 1 92.62 183 GLY B CA 1
ATOM 3563 C C . GLY B 1 183 ? -13.148 3.262 11.922 1 92.62 183 GLY B C 1
ATOM 3564 O O . GLY B 1 183 ? -13.055 4.137 11.055 1 92.62 183 GLY B O 1
ATOM 3565 N N . SER B 1 184 ? -14.258 2.637 12.25 1 82.25 184 SER B N 1
ATOM 3566 C CA . SER B 1 184 ? -15.508 3.043 11.617 1 82.25 184 SER B CA 1
ATOM 3567 C C . SER B 1 184 ? -16.125 4.238 12.336 1 82.25 184 SER B C 1
ATOM 3569 O O . SER B 1 184 ? -16.516 4.137 13.5 1 82.25 184 SER B O 1
ATOM 3571 N N . TYR B 1 185 ? -16.109 5.293 11.664 1 77.88 185 TYR B N 1
ATOM 3572 C CA . TYR B 1 185 ? -16.703 6.535 12.148 1 77.88 185 TYR B CA 1
ATOM 3573 C C . TYR B 1 185 ? -17.734 7.062 11.172 1 77.88 185 TYR B C 1
ATOM 3575 O O . TYR B 1 185 ? -17.703 6.734 9.984 1 77.88 185 TYR B O 1
ATOM 3583 N N . GLN B 1 186 ? -18.641 7.691 11.695 1 71.31 186 GLN B N 1
ATOM 3584 C CA . GLN B 1 186 ? -19.641 8.336 10.844 1 71.31 186 GLN B CA 1
ATOM 3585 C C . GLN B 1 186 ? -19.031 9.508 10.07 1 71.31 186 GLN B C 1
ATOM 3587 O O . GLN B 1 186 ? -18.859 10.602 10.617 1 71.31 186 GLN B O 1
ATOM 3592 N N . THR B 1 187 ? -18.594 9.133 8.867 1 73.94 187 THR B N 1
ATOM 3593 C CA . THR B 1 187 ? -18 10.18 8.031 1 73.94 187 THR B CA 1
ATOM 3594 C C . THR B 1 187 ? -18.672 10.219 6.66 1 73.94 187 THR B C 1
ATOM 3596 O O . THR B 1 187 ? -19.328 9.258 6.258 1 73.94 187 THR B O 1
ATOM 3599 N N . ALA B 1 188 ? -18.422 11.289 6.035 1 70.38 188 ALA B N 1
ATOM 3600 C CA . ALA B 1 188 ? -18.953 11.492 4.691 1 70.38 188 ALA B CA 1
ATOM 3601 C C . ALA B 1 188 ? -18.359 10.477 3.711 1 70.38 188 ALA B C 1
ATOM 3603 O O . ALA B 1 188 ? -19 10.133 2.709 1 70.38 188 ALA B O 1
ATOM 3604 N N . ILE B 1 189 ? -17.188 9.953 4.027 1 71.94 189 ILE B N 1
ATOM 3605 C CA . ILE B 1 189 ? -16.531 9.07 3.086 1 71.94 189 ILE B CA 1
ATOM 3606 C C . ILE B 1 189 ? -17.375 7.82 2.857 1 71.94 189 ILE B C 1
ATOM 3608 O O . ILE B 1 189 ? -17.484 7.336 1.729 1 71.94 189 ILE B O 1
ATOM 3612 N N . TRP B 1 190 ? -17.984 7.359 3.812 1 69.88 190 TRP B N 1
ATOM 3613 C CA . TRP B 1 190 ? -18.797 6.145 3.695 1 69.88 190 TRP B CA 1
ATOM 3614 C C . TRP B 1 190 ? -20.156 6.445 3.082 1 69.88 190 TRP B C 1
ATOM 3616 O O . TRP B 1 190 ? -20.719 5.617 2.365 1 69.88 190 TRP B O 1
ATOM 3626 N N . GLU B 1 191 ? -20.531 7.715 3.404 1 70.81 191 GLU B N 1
ATOM 3627 C CA . GLU B 1 191 ? -21.859 8.094 2.943 1 70.81 191 GLU B CA 1
ATOM 3628 C C . GLU B 1 191 ? -21.812 8.672 1.532 1 70.81 191 GLU B C 1
ATOM 3630 O O . GLU B 1 191 ? -22.766 8.516 0.762 1 70.81 191 GLU B O 1
ATOM 3635 N N . THR B 1 192 ? -20.719 9.305 1.28 1 70.75 192 THR B N 1
ATOM 3636 C CA . THR B 1 192 ? -20.656 10 -0.004 1 70.75 192 THR B CA 1
ATOM 3637 C C . THR B 1 192 ? -19.734 9.273 -0.972 1 70.75 192 THR B C 1
ATOM 3639 O O . THR B 1 192 ? -20.188 8.641 -1.927 1 70.75 192 THR B O 1
ATOM 3642 N N . SER B 1 193 ? -18.531 9.172 -0.543 1 72.88 193 SER B N 1
ATOM 3643 C CA . SER B 1 193 ? -17.562 8.625 -1.488 1 72.88 193 SER B CA 1
ATOM 3644 C C . SER B 1 193 ? -17.797 7.141 -1.728 1 72.88 193 SER B C 1
ATOM 3646 O O . SER B 1 193 ? -17.969 6.711 -2.869 1 72.88 193 SER B O 1
ATOM 3648 N N . PHE B 1 194 ? -17.922 6.453 -0.619 1 73.88 194 PHE B N 1
ATOM 3649 C CA . PHE B 1 194 ? -18.047 5.008 -0.747 1 73.88 194 PHE B CA 1
ATOM 3650 C C . PHE B 1 194 ? -19.375 4.641 -1.396 1 73.88 194 PHE B C 1
ATOM 3652 O O . PHE B 1 194 ? -19.406 3.861 -2.354 1 73.88 194 PHE B O 1
ATOM 3659 N N . ALA B 1 195 ? -20.422 5.254 -0.946 1 75.25 195 ALA B N 1
ATOM 3660 C CA . ALA B 1 195 ? -21.75 4.953 -1.483 1 75.25 195 ALA B CA 1
ATOM 3661 C C . ALA B 1 195 ? -21.812 5.254 -2.979 1 75.25 195 ALA B C 1
ATOM 3663 O O . ALA B 1 195 ? -22.422 4.5 -3.74 1 75.25 195 ALA B O 1
ATOM 3664 N N . ALA B 1 196 ? -21.078 6.262 -3.324 1 81 196 ALA B N 1
ATOM 3665 C CA . ALA B 1 196 ? -21.141 6.699 -4.715 1 81 196 ALA B CA 1
ATOM 3666 C C . ALA B 1 196 ? -20.188 5.883 -5.594 1 81 196 ALA B C 1
ATOM 3668 O O . ALA B 1 196 ? -20.359 5.836 -6.812 1 81 196 ALA B O 1
ATOM 3669 N N . GLN B 1 197 ? -19.281 5.203 -4.977 1 88.88 197 GLN B N 1
ATOM 3670 C CA . GLN B 1 197 ? -18.234 4.566 -5.758 1 88.88 197 GLN B CA 1
ATOM 3671 C C . GLN B 1 197 ? -18.188 3.064 -5.492 1 88.88 197 GLN B C 1
ATOM 3673 O O . GLN B 1 197 ? -17.125 2.436 -5.652 1 88.88 197 GLN B O 1
ATOM 3678 N N . VAL B 1 198 ? -19.266 2.555 -5 1 89.19 198 VAL B N 1
ATOM 3679 C CA . VAL B 1 198 ? -19.359 1.111 -4.812 1 89.19 198 VAL B CA 1
ATOM 3680 C C . VAL B 1 198 ? -19.781 0.445 -6.117 1 89.19 198 VAL B C 1
ATOM 3682 O O . VAL B 1 198 ? -20.75 0.865 -6.75 1 89.19 198 VAL B O 1
ATOM 3685 N N . THR B 1 199 ? -19.031 -0.534 -6.535 1 91.56 199 THR B N 1
ATOM 3686 C CA . THR B 1 199 ? -19.406 -1.384 -7.656 1 91.56 199 THR B CA 1
ATOM 3687 C C . THR B 1 199 ? -20.125 -2.643 -7.164 1 91.56 199 THR B C 1
ATOM 3689 O O . THR B 1 199 ? -19.469 -3.596 -6.727 1 91.56 199 THR B O 1
ATOM 3692 N N . ALA B 1 200 ? -21.406 -2.629 -7.262 1 90.12 200 ALA B N 1
ATOM 3693 C CA . ALA B 1 200 ? -22.188 -3.803 -6.891 1 90.12 200 ALA B CA 1
ATOM 3694 C C . ALA B 1 200 ? -22.016 -4.922 -7.914 1 90.12 200 ALA B C 1
ATOM 3696 O O . ALA B 1 200 ? -21.891 -4.656 -9.109 1 90.12 200 ALA B O 1
ATOM 3697 N N . PRO B 1 201 ? -22.047 -6.117 -7.426 1 92.62 201 PRO B N 1
ATOM 3698 C CA . PRO B 1 201 ? -21.984 -7.227 -8.375 1 92.62 201 PRO B CA 1
ATOM 3699 C C . PRO B 1 201 ? -23.188 -7.262 -9.312 1 92.62 201 PRO B C 1
ATOM 3701 O O . PRO B 1 201 ? -24.297 -6.848 -8.938 1 92.62 201 PRO B O 1
ATOM 3704 N N . ASP B 1 202 ? -22.859 -7.785 -10.477 1 87.81 202 ASP B N 1
ATOM 3705 C CA . ASP B 1 202 ? -23.953 -7.992 -11.422 1 87.81 202 ASP B CA 1
ATOM 3706 C C . ASP B 1 202 ? -24.922 -9.047 -10.906 1 87.81 202 ASP B C 1
ATOM 3708 O O . ASP B 1 202 ? -24.625 -9.773 -9.953 1 87.81 202 ASP B O 1
ATOM 3712 N N . ALA B 1 203 ? -26.141 -9.109 -11.562 1 88.25 203 ALA B N 1
ATOM 3713 C CA . ALA B 1 203 ? -27.188 -10.039 -11.141 1 88.25 203 ALA B CA 1
ATOM 3714 C C . ALA B 1 203 ? -26.703 -11.484 -11.211 1 88.25 203 ALA B C 1
ATOM 3716 O O . ALA B 1 203 ? -27.094 -12.32 -10.398 1 88.25 203 ALA B O 1
ATOM 3717 N N . GLU B 1 204 ? -25.766 -11.742 -12.109 1 91.88 204 GLU B N 1
ATOM 3718 C CA . GLU B 1 204 ? -25.312 -13.117 -12.305 1 91.88 204 GLU B CA 1
ATOM 3719 C C . GLU B 1 204 ? -23.969 -13.359 -11.617 1 91.88 204 GLU B C 1
ATOM 3721 O O . GLU B 1 204 ? -23.391 -14.438 -11.742 1 91.88 204 GLU B O 1
ATOM 3726 N N . SER B 1 205 ? -23.578 -12.398 -10.898 1 93.25 205 SER B N 1
ATOM 3727 C CA . SER B 1 205 ? -22.266 -12.508 -10.266 1 93.25 205 SER B CA 1
ATOM 3728 C C . SER B 1 205 ? -22.281 -13.539 -9.141 1 93.25 205 SER B C 1
ATOM 3730 O O . SER B 1 205 ? -23.25 -13.609 -8.375 1 93.25 205 SER B O 1
ATOM 3732 N N . GLN B 1 206 ? -21.234 -14.234 -9.039 1 92 206 GLN B N 1
ATOM 3733 C CA . GLN B 1 206 ? -21.078 -15.195 -7.957 1 92 206 GLN B CA 1
ATOM 3734 C C . GLN B 1 206 ? -20.875 -14.5 -6.613 1 92 206 GLN B C 1
ATOM 3736 O O . GLN B 1 206 ? -20.969 -15.133 -5.559 1 92 206 GLN B O 1
ATOM 3741 N N . TYR B 1 207 ? -20.641 -13.18 -6.656 1 94.31 207 TYR B N 1
ATOM 3742 C CA . TYR B 1 207 ? -20.359 -12.43 -5.438 1 94.31 207 TYR B CA 1
ATOM 3743 C C . TYR B 1 207 ? -21.641 -11.789 -4.891 1 94.31 207 TYR B C 1
ATOM 3745 O O . TYR B 1 207 ? -21.594 -11.094 -3.871 1 94.31 207 TYR B O 1
ATOM 3753 N N . LYS B 1 208 ? -22.75 -11.977 -5.543 1 93.88 208 LYS B N 1
ATOM 3754 C CA . LYS B 1 208 ? -23.969 -11.258 -5.23 1 93.88 208 LYS B CA 1
ATOM 3755 C C . LYS B 1 208 ? -24.375 -11.453 -3.77 1 93.88 208 LYS B C 1
ATOM 3757 O O . LYS B 1 208 ? -24.562 -10.484 -3.033 1 93.88 208 LYS B O 1
ATOM 3762 N N . THR B 1 209 ? -24.453 -12.703 -3.377 1 92.38 209 THR B N 1
ATOM 3763 C CA . THR B 1 209 ? -24.875 -13.008 -2.012 1 92.38 209 THR B CA 1
ATOM 3764 C C . THR B 1 209 ? -23.859 -12.469 -1.006 1 92.38 209 THR B C 1
ATOM 3766 O O . THR B 1 209 ? -24.234 -11.93 0.038 1 92.38 209 THR B O 1
ATOM 3769 N N . TYR B 1 210 ? -22.641 -12.672 -1.328 1 93 210 TYR B N 1
ATOM 3770 C CA . TYR B 1 210 ? -21.578 -12.164 -0.474 1 93 210 TYR B CA 1
ATOM 3771 C C . TYR B 1 210 ? -21.688 -10.656 -0.296 1 93 210 TYR B C 1
ATOM 3773 O O . TYR B 1 210 ? -21.578 -10.148 0.822 1 93 210 TYR B O 1
ATOM 3781 N N . PHE B 1 211 ? -21.922 -9.984 -1.346 1 91.88 211 PHE B N 1
ATOM 3782 C CA . PHE B 1 211 ? -22.062 -8.539 -1.34 1 91.88 211 PHE B CA 1
ATOM 3783 C C . PHE B 1 211 ? -23.25 -8.109 -0.49 1 91.88 211 PHE B C 1
ATOM 3785 O O . PHE B 1 211 ? -23.172 -7.152 0.28 1 91.88 211 PHE B O 1
ATOM 3792 N N . GLU B 1 212 ? -24.312 -8.781 -0.61 1 92.06 212 GLU B N 1
ATOM 3793 C CA . GLU B 1 212 ? -25.531 -8.477 0.154 1 92.06 212 GLU B CA 1
ATOM 3794 C C . GLU B 1 212 ? -25.281 -8.625 1.653 1 92.06 212 GLU B C 1
ATOM 3796 O O . GLU B 1 212 ? -25.734 -7.797 2.445 1 92.06 212 GLU B O 1
ATOM 3801 N N . ARG B 1 213 ? -24.594 -9.625 1.974 1 91.69 213 ARG B N 1
ATOM 3802 C CA . ARG B 1 213 ? -24.312 -9.867 3.385 1 91.69 213 ARG B CA 1
ATOM 3803 C C . ARG B 1 213 ? -23.375 -8.805 3.953 1 91.69 213 ARG B C 1
ATOM 3805 O O . ARG B 1 213 ? -23.578 -8.32 5.066 1 91.69 213 ARG B O 1
ATOM 3812 N N . ILE B 1 214 ? -22.375 -8.469 3.191 1 89.5 214 ILE B N 1
ATOM 3813 C CA . ILE B 1 214 ? -21.438 -7.434 3.609 1 89.5 214 ILE B CA 1
ATOM 3814 C C . ILE B 1 214 ? -22.156 -6.102 3.756 1 89.5 214 ILE B C 1
ATOM 3816 O O . ILE B 1 214 ? -21.969 -5.379 4.734 1 89.5 214 ILE B O 1
ATOM 3820 N N . SER B 1 215 ? -23.016 -5.801 2.785 1 87.75 215 SER B N 1
ATOM 3821 C CA . SER B 1 215 ? -23.781 -4.559 2.814 1 87.75 215 SER B CA 1
ATOM 3822 C C . SER B 1 215 ? -24.688 -4.5 4.039 1 87.75 215 SER B C 1
ATOM 3824 O O . SER B 1 215 ? -24.797 -3.453 4.684 1 87.75 215 SER B O 1
ATOM 3826 N N . ALA B 1 216 ? -25.281 -5.605 4.332 1 88.31 216 ALA B N 1
ATOM 3827 C CA . ALA B 1 216 ? -26.141 -5.684 5.504 1 88.31 216 ALA B CA 1
ATOM 3828 C C . ALA B 1 216 ? -25.344 -5.484 6.793 1 88.31 216 ALA B C 1
ATOM 3830 O O . ALA B 1 216 ? -25.812 -4.812 7.715 1 88.31 216 ALA B O 1
ATOM 3831 N N . TYR B 1 217 ? -24.219 -6.062 6.777 1 86.94 217 TYR B N 1
ATOM 3832 C CA . TYR B 1 217 ? -23.359 -5.93 7.945 1 86.94 217 TYR B CA 1
ATOM 3833 C C . TYR B 1 217 ? -22.953 -4.473 8.156 1 86.94 217 TYR B C 1
ATOM 3835 O O . TYR B 1 217 ? -23 -3.965 9.273 1 86.94 217 TYR B O 1
ATOM 3843 N N . ILE B 1 218 ? -22.5 -3.805 7.102 1 83.81 218 ILE B N 1
ATOM 3844 C CA . ILE B 1 218 ? -22.078 -2.41 7.164 1 83.81 218 ILE B CA 1
ATOM 3845 C C . ILE B 1 218 ? -23.234 -1.535 7.625 1 83.81 218 ILE B C 1
ATOM 3847 O O . ILE B 1 218 ? -23.062 -0.668 8.484 1 83.81 218 ILE B O 1
ATOM 3851 N N . ALA B 1 219 ? -24.391 -1.771 7.102 1 84.31 219 ALA B N 1
ATOM 3852 C CA . ALA B 1 219 ? -25.578 -1.001 7.465 1 84.31 219 ALA B CA 1
ATOM 3853 C C . ALA B 1 219 ? -25.906 -1.181 8.945 1 84.31 219 ALA B C 1
ATOM 3855 O O . ALA B 1 219 ? -26.25 -0.215 9.633 1 84.31 219 ALA B O 1
ATOM 3856 N N . ALA B 1 220 ? -25.75 -2.336 9.383 1 84.25 220 ALA B N 1
ATOM 3857 C CA . ALA B 1 220 ? -26.078 -2.648 10.773 1 84.25 220 ALA B CA 1
ATOM 3858 C C . ALA B 1 220 ? -25.062 -2.051 11.734 1 84.25 220 ALA B C 1
ATOM 3860 O O . ALA B 1 220 ? -25.391 -1.723 12.875 1 84.25 220 ALA B O 1
ATOM 3861 N N . SER B 1 221 ? -23.891 -1.883 11.242 1 83.12 221 SER B N 1
ATOM 3862 C CA . SER B 1 221 ? -22.812 -1.43 12.102 1 83.12 221 SER B CA 1
ATOM 3863 C C . SER B 1 221 ? -22.781 0.091 12.219 1 83.12 221 SER B C 1
ATOM 3865 O O . SER B 1 221 ? -22.125 0.644 13.094 1 83.12 221 SER B O 1
ATOM 3867 N N . ARG B 1 222 ? -23.469 0.795 11.391 1 81.62 222 ARG B N 1
ATOM 3868 C CA . ARG B 1 222 ? -23.453 2.254 11.336 1 81.62 222 ARG B CA 1
ATOM 3869 C C . ARG B 1 222 ? -23.844 2.855 12.68 1 81.62 222 ARG B C 1
ATOM 3871 O O . ARG B 1 222 ? -23.359 3.92 13.062 1 81.62 222 ARG B O 1
ATOM 3878 N N . LYS B 1 223 ? -24.781 2.172 13.469 1 80.88 223 LYS B N 1
ATOM 3879 C CA . LYS B 1 223 ? -25.266 2.664 14.75 1 80.88 223 LYS B CA 1
ATOM 3880 C C . LYS B 1 223 ? -24.156 2.695 15.789 1 80.88 223 LYS B C 1
ATOM 3882 O O . LYS B 1 223 ? -24.25 3.385 16.797 1 80.88 223 LYS B O 1
ATOM 3887 N N . HIS B 1 224 ? -23.047 1.971 15.391 1 80.81 224 HIS B N 1
ATOM 3888 C CA . HIS B 1 224 ? -21.953 1.848 16.359 1 80.81 224 HIS B CA 1
ATOM 3889 C C . HIS B 1 224 ? -20.766 2.705 15.953 1 80.81 224 HIS B C 1
ATOM 3891 O O . HIS B 1 224 ? -19.719 2.672 16.609 1 80.81 224 HIS B O 1
ATOM 3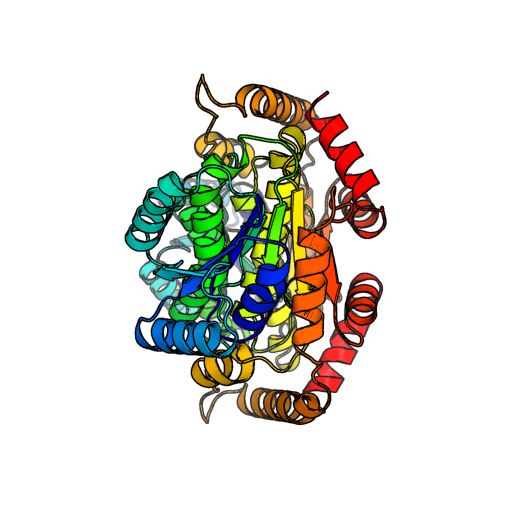897 N N . TYR B 1 225 ? -21.031 3.463 14.883 1 85.5 225 TYR B N 1
ATOM 3898 C CA . TYR B 1 225 ? -19.938 4.309 14.43 1 85.5 225 TYR B CA 1
ATOM 3899 C C . TYR B 1 225 ? -19.609 5.383 15.461 1 85.5 225 TYR B C 1
ATOM 3901 O O . TYR B 1 225 ? -20.5 5.902 16.125 1 85.5 225 TYR B O 1
ATOM 3909 N N . GLY B 1 226 ? -18.328 5.641 15.625 1 87.44 226 GLY B N 1
ATOM 3910 C CA . GLY B 1 226 ? -17.875 6.629 16.594 1 87.44 226 GLY B CA 1
ATOM 3911 C C . GLY B 1 226 ? -18.141 8.055 16.156 1 87.44 226 GLY B C 1
ATOM 3912 O O . GLY B 1 226 ? -18.625 8.297 15.055 1 87.44 226 GLY B O 1
ATOM 3913 N N . ASN B 1 227 ? -17.875 8.953 17.094 1 91.62 227 ASN B N 1
ATOM 3914 C CA . ASN B 1 227 ? -17.969 10.383 16.828 1 91.62 227 ASN B CA 1
ATOM 3915 C C . ASN B 1 227 ? -16.734 10.898 16.109 1 91.62 227 ASN B C 1
ATOM 3917 O O . ASN B 1 227 ? -15.625 10.859 16.641 1 91.62 227 ASN B O 1
ATOM 3921 N N . PRO B 1 228 ? -16.859 11.414 14.906 1 93.44 228 PRO B N 1
ATOM 3922 C CA . PRO B 1 228 ? -15.719 11.883 14.125 1 93.44 228 PRO B CA 1
ATOM 3923 C C . PRO B 1 228 ? -14.922 12.969 14.852 1 93.44 228 PRO B C 1
ATOM 3925 O O . PRO B 1 228 ? -13.734 13.156 14.562 1 93.44 228 PRO B O 1
ATOM 3928 N N . ASP B 1 229 ? -15.531 13.602 15.812 1 95.56 229 ASP B N 1
ATOM 3929 C CA . ASP B 1 229 ? -14.844 14.625 16.594 1 95.56 229 ASP B CA 1
ATOM 3930 C C . ASP B 1 229 ? -13.656 14.023 17.344 1 95.56 229 ASP B C 1
ATOM 3932 O O . ASP B 1 229 ? -12.656 14.711 17.578 1 95.56 229 ASP B O 1
ATOM 3936 N N . ASP B 1 230 ? -13.781 12.773 17.688 1 96.81 230 ASP B N 1
ATOM 3937 C CA . ASP B 1 230 ? -12.703 12.094 18.406 1 96.81 230 ASP B CA 1
ATOM 3938 C C . ASP B 1 230 ? -11.422 12.078 17.562 1 96.81 230 ASP B C 1
ATOM 3940 O O . ASP B 1 230 ? -10.328 12.289 18.078 1 96.81 230 ASP B O 1
ATOM 3944 N N . VAL B 1 231 ? -11.586 11.859 16.297 1 97.56 231 VAL B N 1
ATOM 3945 C CA . VAL B 1 231 ? -10.438 11.805 15.391 1 97.56 231 VAL B CA 1
ATOM 3946 C C . VAL B 1 231 ? -9.836 13.195 15.242 1 97.56 231 VAL B C 1
ATOM 3948 O O . VAL B 1 231 ? -8.609 13.359 15.297 1 97.56 231 VAL B O 1
ATOM 3951 N N . ALA B 1 232 ? -10.68 14.188 15.078 1 98.12 232 ALA B N 1
ATOM 3952 C CA . ALA B 1 232 ? -10.203 15.562 14.961 1 98.12 232 ALA B CA 1
ATOM 3953 C C . ALA B 1 232 ? -9.438 15.992 16.203 1 98.12 232 ALA B C 1
ATOM 3955 O O . ALA B 1 232 ? -8.391 16.641 16.109 1 98.12 232 ALA B O 1
ATOM 3956 N N . GLU B 1 233 ? -9.938 15.594 17.344 1 98.31 233 GLU B N 1
ATOM 3957 C CA . GLU B 1 233 ? -9.289 15.922 18.609 1 98.31 233 GLU B CA 1
ATOM 3958 C C . GLU B 1 233 ? -7.91 15.273 18.703 1 98.31 233 GLU B C 1
ATOM 3960 O O . GLU B 1 233 ? -6.953 15.898 19.172 1 98.31 233 GLU B O 1
ATOM 3965 N N . LEU B 1 234 ? -7.852 14.047 18.312 1 98.5 234 LEU B N 1
ATOM 3966 C CA . LEU B 1 234 ? -6.559 13.367 18.328 1 98.5 234 LEU B CA 1
ATOM 3967 C C . LEU B 1 234 ? -5.562 14.078 17.422 1 98.5 234 LEU B C 1
ATOM 3969 O O . LEU B 1 234 ? -4.414 14.312 17.812 1 98.5 234 LEU B O 1
ATOM 3973 N N . ILE B 1 235 ? -5.984 14.438 16.219 1 98.69 235 ILE B N 1
ATOM 3974 C CA . ILE B 1 235 ? -5.105 15.109 15.273 1 98.69 235 ILE B CA 1
ATOM 3975 C C . ILE B 1 235 ? -4.613 16.422 15.867 1 98.69 235 ILE B C 1
ATOM 3977 O O . ILE B 1 235 ? -3.426 16.75 15.781 1 98.69 235 ILE B O 1
ATOM 3981 N N . CYS B 1 236 ? -5.496 17.188 16.516 1 98.44 236 CYS B N 1
ATOM 3982 C CA . CYS B 1 236 ? -5.125 18.469 17.125 1 98.44 236 CYS B CA 1
ATOM 3983 C C . CYS B 1 236 ? -4.129 18.25 18.266 1 98.44 236 CYS B C 1
ATOM 3985 O O . CYS B 1 236 ? -3.182 19.031 18.406 1 98.44 236 CYS B O 1
ATOM 3987 N N . ARG B 1 237 ? -4.359 17.219 19.047 1 98.38 237 ARG B N 1
ATOM 3988 C CA . ARG B 1 237 ? -3.434 16.906 20.125 1 98.38 237 ARG B CA 1
ATOM 3989 C C . ARG B 1 237 ? -2.049 16.562 19.578 1 98.38 237 ARG B C 1
ATOM 3991 O O . ARG B 1 237 ? -1.036 17.016 20.125 1 98.38 237 ARG B O 1
ATOM 3998 N N . LEU B 1 238 ? -1.999 15.789 18.531 1 98.44 238 LEU B N 1
ATOM 3999 C CA . LEU B 1 238 ? -0.728 15.43 17.906 1 98.44 238 LEU B CA 1
ATOM 4000 C C . LEU B 1 238 ? -0.038 16.656 17.328 1 98.44 238 LEU B C 1
ATOM 4002 O O . LEU B 1 238 ? 1.179 16.812 17.453 1 98.44 238 LEU B O 1
ATOM 4006 N N . ALA B 1 239 ? -0.829 17.531 16.688 1 97.69 239 ALA B N 1
ATOM 4007 C CA . ALA B 1 239 ? -0.3 18.75 16.094 1 97.69 239 ALA B CA 1
ATOM 4008 C C . ALA B 1 239 ? 0.337 19.641 17.156 1 97.69 239 ALA B C 1
ATOM 4010 O O . ALA B 1 239 ? 1.299 20.375 16.875 1 97.69 239 ALA B O 1
ATOM 4011 N N . ALA B 1 240 ? -0.141 19.578 18.359 1 95.5 240 ALA B N 1
ATOM 4012 C CA . ALA B 1 240 ? 0.294 20.469 19.438 1 95.5 240 ALA B CA 1
ATOM 4013 C C . ALA B 1 240 ? 1.493 19.891 20.172 1 95.5 240 ALA B C 1
ATOM 4015 O O . ALA B 1 240 ? 2.188 20.609 20.906 1 95.5 240 ALA B O 1
ATOM 4016 N N . LYS B 1 241 ? 1.741 18.641 20.047 1 95.62 241 LYS B N 1
ATOM 4017 C CA . LYS B 1 241 ? 2.84 18 20.766 1 95.62 241 LYS B CA 1
ATOM 4018 C C . LYS B 1 241 ? 4.191 18.5 20.266 1 95.62 241 LYS B C 1
ATOM 4020 O O . LYS B 1 241 ? 4.332 18.859 19.094 1 95.62 241 LYS B O 1
ATOM 4025 N N . LYS B 1 242 ? 5.125 18.547 21.125 1 93 242 LYS B N 1
ATOM 4026 C CA . LYS B 1 242 ? 6.48 18.922 20.734 1 93 242 LYS B CA 1
ATOM 4027 C C . LYS B 1 242 ? 7.121 17.859 19.844 1 93 242 LYS B C 1
ATOM 4029 O O . LYS B 1 242 ? 7.77 18.188 18.859 1 93 242 LYS B O 1
ATOM 4034 N N . ARG B 1 243 ? 6.875 16.609 20.234 1 93.62 243 ARG B N 1
ATOM 4035 C CA . ARG B 1 243 ? 7.41 15.469 19.484 1 93.62 243 ARG B CA 1
ATOM 4036 C C . ARG B 1 243 ? 6.395 14.336 19.422 1 93.62 243 ARG B C 1
ATOM 4038 O O . ARG B 1 243 ? 5.652 14.094 20.375 1 93.62 243 ARG B O 1
ATOM 4045 N N . LEU B 1 244 ? 6.348 13.688 18.297 1 96.94 244 LEU B N 1
ATOM 4046 C CA . LEU B 1 244 ? 5.52 12.5 18.141 1 96.94 244 LEU B CA 1
ATOM 4047 C C . LEU B 1 244 ? 6.336 11.234 18.406 1 96.94 244 LEU B C 1
ATOM 4049 O O . LEU B 1 244 ? 7.199 10.875 17.609 1 96.94 244 LEU B O 1
ATOM 4053 N N . ASN B 1 245 ? 6.016 10.492 19.406 1 94.44 245 ASN B N 1
ATOM 4054 C CA . ASN B 1 245 ? 6.828 9.359 19.844 1 94.44 245 ASN B CA 1
ATOM 4055 C C . ASN B 1 245 ? 6.473 8.086 19.078 1 94.44 245 ASN B C 1
ATOM 4057 O O . ASN B 1 245 ? 7.25 7.133 19.062 1 94.44 245 ASN B O 1
ATOM 4061 N N . ARG B 1 246 ? 5.324 8.062 18.516 1 97.12 246 ARG B N 1
ATOM 4062 C CA . ARG B 1 246 ? 4.879 6.902 17.75 1 97.12 246 ARG B CA 1
ATOM 4063 C C . ARG B 1 246 ? 4.656 7.266 16.281 1 97.12 246 ARG B C 1
ATOM 4065 O O . ARG B 1 246 ? 4.48 8.438 15.945 1 97.12 246 ARG B O 1
ATOM 4072 N N . LEU B 1 247 ? 4.68 6.25 15.5 1 98.31 247 LEU B N 1
ATOM 4073 C CA . LEU B 1 247 ? 4.332 6.438 14.094 1 98.31 247 LEU B CA 1
ATOM 4074 C C . LEU B 1 247 ? 2.832 6.289 13.875 1 98.31 247 LEU B C 1
ATOM 4076 O O . LEU B 1 247 ? 2.23 7.047 13.117 1 98.31 247 LEU B O 1
ATOM 4080 N N . ARG B 1 248 ? 2.232 5.34 14.539 1 98.25 248 ARG B N 1
ATOM 4081 C CA . ARG B 1 248 ? 0.849 4.953 14.273 1 98.25 248 ARG B CA 1
ATOM 4082 C C . ARG B 1 248 ? -0.039 5.25 15.477 1 98.25 248 ARG B C 1
ATOM 4084 O O . ARG B 1 248 ? 0.313 4.918 16.609 1 98.25 248 ARG B O 1
ATOM 4091 N N . TYR B 1 249 ? -1.177 5.84 15.227 1 98.5 249 TYR B N 1
ATOM 4092 C CA . TYR B 1 249 ? -2.146 6.184 16.25 1 98.5 249 TYR B CA 1
ATOM 4093 C C . TYR B 1 249 ? -3.531 5.648 15.906 1 98.5 249 TYR B C 1
ATOM 4095 O O . TYR B 1 249 ? -4.344 6.355 15.305 1 98.5 249 TYR B O 1
ATOM 4103 N N . PRO B 1 250 ? -3.803 4.387 16.297 1 97.75 250 PRO B N 1
ATOM 4104 C CA . PRO B 1 250 ? -5.148 3.846 16.094 1 97.75 250 PRO B CA 1
ATOM 4105 C C . PRO B 1 250 ? -6.191 4.52 16.984 1 97.75 250 PRO B C 1
ATOM 4107 O O . PRO B 1 250 ? -5.898 4.855 18.141 1 97.75 250 PRO B O 1
ATOM 4110 N N . ILE B 1 251 ? -7.355 4.715 16.438 1 97.44 251 ILE B N 1
ATOM 4111 C CA . ILE B 1 251 ? -8.398 5.363 17.234 1 97.44 251 ILE B CA 1
ATOM 4112 C C . ILE B 1 251 ? -9.766 4.805 16.844 1 97.44 251 ILE B C 1
ATOM 4114 O O . ILE B 1 251 ? -10.008 4.52 15.664 1 97.44 251 ILE B O 1
ATOM 4118 N N . GLY B 1 252 ? -10.602 4.688 17.797 1 94.62 252 GLY B N 1
ATOM 4119 C CA . GLY B 1 252 ? -11.945 4.148 17.625 1 94.62 252 GLY B CA 1
ATOM 4120 C C . GLY B 1 252 ? -12.219 2.951 18.516 1 94.62 252 GLY B C 1
ATOM 4121 O O . GLY B 1 252 ? -11.289 2.273 18.969 1 94.62 252 GLY B O 1
ATOM 4122 N N . ARG B 1 253 ? -13.516 2.633 18.719 1 90.62 253 ARG B N 1
ATOM 4123 C CA . ARG B 1 253 ? -13.906 1.513 19.562 1 90.62 253 ARG B CA 1
ATOM 4124 C C . ARG B 1 253 ? -13.445 0.187 18.969 1 90.62 253 ARG B C 1
ATOM 4126 O O . ARG B 1 253 ? -13.781 -0.135 17.828 1 90.62 253 ARG B O 1
ATOM 4133 N N . GLY B 1 254 ? -12.609 -0.488 19.672 1 92 254 GLY B N 1
ATOM 4134 C CA . GLY B 1 254 ? -12.203 -1.834 19.297 1 92 254 GLY B CA 1
ATOM 4135 C C . GLY B 1 254 ? -11.078 -1.859 18.281 1 92 254 GLY B C 1
ATOM 4136 O O . GLY B 1 254 ? -10.625 -2.932 17.875 1 92 254 GLY B O 1
ATOM 4137 N N . VAL B 1 255 ? -10.617 -0.716 17.844 1 94.69 255 VAL B N 1
ATOM 4138 C CA . VAL B 1 255 ? -9.641 -0.649 16.766 1 94.69 255 VAL B CA 1
ATOM 4139 C C . VAL B 1 255 ? -8.312 -1.246 17.219 1 94.69 255 VAL B C 1
ATOM 4141 O O . VAL B 1 255 ? -7.75 -2.121 16.562 1 94.69 255 VAL B O 1
ATOM 4144 N N . ARG B 1 256 ? -7.848 -0.825 18.406 1 95.56 256 ARG B N 1
ATOM 4145 C CA . ARG B 1 256 ? -6.578 -1.321 18.922 1 95.56 256 ARG B CA 1
ATOM 4146 C C . ARG B 1 256 ? -6.633 -2.828 19.156 1 95.56 256 ARG B C 1
ATOM 4148 O O . ARG B 1 256 ? -5.691 -3.547 18.812 1 95.56 256 ARG B O 1
ATOM 4155 N N . LEU B 1 257 ? -7.742 -3.258 19.703 1 95.38 257 LEU B N 1
ATOM 4156 C CA . LEU B 1 257 ? -7.902 -4.684 19.969 1 95.38 257 LEU B CA 1
ATOM 4157 C C . LEU B 1 257 ? -7.953 -5.473 18.672 1 95.38 257 LEU B C 1
ATOM 4159 O O . LEU B 1 257 ? -7.352 -6.543 18.562 1 95.38 257 LEU B O 1
ATOM 4163 N N . SER B 1 258 ? -8.711 -4.957 17.688 1 95.69 258 SER B N 1
ATOM 4164 C CA . SER B 1 258 ? -8.812 -5.637 16.391 1 95.69 258 SER B CA 1
ATOM 4165 C C . SER B 1 258 ? -7.445 -5.773 15.734 1 95.69 258 SER B C 1
ATOM 4167 O O . SER B 1 258 ? -7.121 -6.828 15.188 1 95.69 258 SER B O 1
ATOM 4169 N N . ILE B 1 259 ? -6.66 -4.707 15.789 1 96.44 259 ILE B N 1
ATOM 4170 C CA . ILE B 1 259 ? -5.332 -4.734 15.195 1 96.44 259 ILE B CA 1
ATOM 4171 C C . ILE B 1 259 ? -4.453 -5.742 15.938 1 96.44 259 ILE B C 1
ATOM 4173 O O . ILE B 1 259 ? -3.729 -6.52 15.312 1 96.44 259 ILE B O 1
ATOM 4177 N N . LEU B 1 260 ? -4.543 -5.762 17.297 1 95.44 260 LEU B N 1
ATOM 4178 C CA . LEU B 1 260 ? -3.77 -6.699 18.094 1 95.44 260 LEU B CA 1
ATOM 4179 C C . LEU B 1 260 ? -4.141 -8.141 17.766 1 95.44 260 LEU B C 1
ATOM 4181 O O . LEU B 1 260 ? -3.26 -8.977 17.547 1 95.44 260 LEU B O 1
ATOM 4185 N N . LEU B 1 261 ? -5.434 -8.438 17.703 1 95.94 261 LEU B N 1
ATOM 4186 C CA . LEU B 1 261 ? -5.898 -9.789 17.406 1 95.94 261 LEU B CA 1
ATOM 4187 C C . LEU B 1 261 ? -5.465 -10.219 16.016 1 95.94 261 LEU B C 1
ATOM 4189 O O . LEU B 1 261 ? -5.074 -11.367 15.805 1 95.94 261 LEU B O 1
ATOM 4193 N N . HIS B 1 262 ? -5.547 -9.266 15.078 1 96.69 262 HIS B N 1
ATOM 4194 C CA . HIS B 1 262 ? -5.121 -9.539 13.711 1 96.69 262 HIS B CA 1
ATOM 4195 C C . HIS B 1 262 ? -3.65 -9.938 13.664 1 96.69 262 HIS B C 1
ATOM 4197 O O . HIS B 1 262 ? -3.26 -10.781 12.844 1 96.69 262 HIS B O 1
ATOM 4203 N N . GLN B 1 263 ? -2.852 -9.367 14.547 1 93.06 263 GLN B N 1
ATOM 4204 C CA . GLN B 1 263 ? -1.409 -9.586 14.555 1 93.06 263 GLN B CA 1
ATOM 4205 C C . GLN B 1 263 ? -1.057 -10.898 15.258 1 93.06 263 GLN B C 1
ATOM 4207 O O . GLN B 1 263 ? -0.066 -11.539 14.914 1 93.06 263 GLN B O 1
ATOM 4212 N N . ILE B 1 264 ? -1.883 -11.328 16.219 1 93.06 264 ILE B N 1
ATOM 4213 C CA . ILE B 1 264 ? -1.404 -12.398 17.094 1 93.06 264 ILE B CA 1
ATOM 4214 C C . ILE B 1 264 ? -2.133 -13.695 16.766 1 93.06 264 ILE B C 1
ATOM 4216 O O . ILE B 1 264 ? -1.599 -14.789 16.969 1 93.06 264 ILE B O 1
ATOM 4220 N N . LEU B 1 265 ? -3.377 -13.609 16.312 1 95.38 265 LEU B N 1
ATOM 4221 C CA . LEU B 1 265 ? -4.141 -14.82 16.031 1 95.38 265 LEU B CA 1
ATOM 4222 C C . LEU B 1 265 ? -3.596 -15.539 14.805 1 95.38 265 LEU B C 1
ATOM 4224 O O . LEU B 1 265 ? -3.227 -14.898 13.812 1 95.38 265 LEU B O 1
ATOM 4228 N N . PRO B 1 266 ? -3.549 -16.891 14.914 1 95.81 266 PRO B N 1
ATOM 4229 C CA . PRO B 1 266 ? -3.279 -17.594 13.664 1 95.81 266 PRO B CA 1
ATOM 4230 C C . PRO B 1 266 ? -4.238 -17.203 12.547 1 95.81 266 PRO B C 1
ATOM 4232 O O . PRO B 1 266 ? -5.43 -17 12.789 1 95.81 266 PRO B O 1
ATOM 4235 N N . TRP B 1 267 ? -3.717 -17.078 11.359 1 96.88 267 TRP B N 1
ATOM 4236 C CA . TRP B 1 267 ? -4.5 -16.609 10.227 1 96.88 267 TRP B CA 1
ATOM 4237 C C . TRP B 1 267 ? -5.793 -17.406 10.078 1 96.88 267 TRP B C 1
ATOM 4239 O O . TRP B 1 267 ? -6.855 -16.828 9.828 1 96.88 267 TRP B O 1
ATOM 4249 N N . ARG B 1 268 ? -5.73 -18.75 10.219 1 94.75 268 ARG B N 1
ATOM 4250 C CA . ARG B 1 268 ? -6.898 -19.594 10.031 1 94.75 268 ARG B CA 1
ATOM 4251 C C . ARG B 1 268 ? -8.031 -19.188 10.969 1 94.75 268 ARG B C 1
ATOM 4253 O O . ARG B 1 268 ? -9.203 -19.219 10.578 1 94.75 268 ARG B O 1
ATOM 4260 N N . ILE B 1 269 ? -7.617 -18.797 12.203 1 96.62 269 ILE B N 1
ATOM 4261 C CA . ILE B 1 269 ? -8.617 -18.391 13.188 1 96.62 269 ILE B CA 1
ATOM 4262 C C . ILE B 1 269 ? -9.188 -17.031 12.797 1 96.62 269 ILE B C 1
ATOM 4264 O O . ILE B 1 269 ? -10.406 -16.844 12.805 1 96.62 269 ILE B O 1
ATOM 4268 N N . TRP B 1 270 ? -8.312 -16.109 12.406 1 96.62 270 TRP B N 1
ATOM 4269 C CA . TRP B 1 270 ? -8.75 -14.789 11.992 1 96.62 270 TRP B CA 1
ATOM 4270 C C . TRP B 1 270 ? -9.648 -14.867 10.766 1 96.62 270 TRP B C 1
ATOM 4272 O O . TRP B 1 270 ? -10.734 -14.273 10.75 1 96.62 270 TRP B O 1
ATOM 4282 N N . GLU B 1 271 ? -9.211 -15.641 9.797 1 96.5 271 GLU B N 1
ATOM 4283 C CA . GLU B 1 271 ? -9.945 -15.797 8.539 1 96.5 271 GLU B CA 1
ATOM 4284 C C . GLU B 1 271 ? -11.336 -16.375 8.781 1 96.5 271 GLU B C 1
ATOM 4286 O O . GLU B 1 271 ? -12.32 -15.891 8.227 1 96.5 271 GLU B O 1
ATOM 4291 N N . ARG B 1 272 ? -11.43 -17.375 9.602 1 94.5 272 ARG B N 1
ATOM 4292 C CA . ARG B 1 272 ? -12.719 -18 9.914 1 94.5 272 ARG B CA 1
ATOM 4293 C C . ARG B 1 272 ? -13.641 -17.016 10.625 1 94.5 272 ARG B C 1
ATOM 4295 O O . ARG B 1 272 ? -14.836 -16.969 10.336 1 94.5 272 ARG B O 1
ATOM 4302 N N . ALA B 1 273 ? -13.086 -16.312 11.578 1 94.75 273 ALA B N 1
ATOM 4303 C CA . ALA B 1 273 ? -13.875 -15.344 12.328 1 94.75 273 ALA B CA 1
ATOM 4304 C C . ALA B 1 273 ? -14.438 -14.266 11.414 1 94.75 273 ALA B C 1
ATOM 4306 O O . ALA B 1 273 ? -15.617 -13.906 11.523 1 94.75 273 ALA B O 1
ATOM 4307 N N . VAL B 1 274 ? -13.609 -13.766 10.508 1 93.38 274 VAL B N 1
ATOM 4308 C CA . VAL B 1 274 ? -14.031 -12.695 9.602 1 93.38 274 VAL B CA 1
ATOM 4309 C C . VAL B 1 274 ? -15.109 -13.219 8.656 1 93.38 274 VAL B C 1
ATOM 4311 O O . VAL B 1 274 ? -16.156 -12.578 8.484 1 93.38 274 VAL B O 1
ATOM 4314 N N . ILE B 1 275 ? -14.867 -14.367 8.07 1 92.5 275 ILE B N 1
ATOM 4315 C CA . ILE B 1 275 ? -15.797 -14.93 7.098 1 92.5 275 ILE B CA 1
ATOM 4316 C C . ILE B 1 275 ? -17.109 -15.273 7.785 1 92.5 275 ILE B C 1
ATOM 4318 O O . ILE B 1 275 ? -18.188 -15.023 7.242 1 92.5 275 ILE B O 1
ATOM 4322 N N . LYS B 1 276 ? -17.031 -15.797 8.977 1 91.25 276 LYS B N 1
ATOM 4323 C CA . LYS B 1 276 ? -18.25 -16.125 9.719 1 91.25 276 LYS B CA 1
ATOM 4324 C C . LYS B 1 276 ? -19.062 -14.867 10.031 1 91.25 276 LYS B C 1
ATOM 4326 O O . LYS B 1 276 ? -20.281 -14.883 9.945 1 91.25 276 LYS B O 1
ATOM 4331 N N . LYS B 1 277 ? -18.375 -13.883 10.367 1 87.38 277 LYS B N 1
ATOM 4332 C CA . LYS B 1 277 ? -19.031 -12.625 10.711 1 87.38 277 LYS B CA 1
ATOM 4333 C C . LYS B 1 277 ? -19.703 -11.992 9.492 1 87.38 277 LYS B C 1
ATOM 4335 O O . LYS B 1 277 ? -20.781 -11.414 9.602 1 87.38 277 LYS B O 1
ATOM 4340 N N . LEU B 1 278 ? -19.078 -12.141 8.32 1 85.75 278 LEU B N 1
ATOM 4341 C CA . LEU B 1 278 ? -19.547 -11.438 7.133 1 85.75 278 LEU B CA 1
ATOM 4342 C C . LEU B 1 278 ? -20.531 -12.312 6.344 1 85.75 278 LEU B C 1
ATOM 4344 O O . LEU B 1 278 ? -21.359 -11.797 5.598 1 85.75 278 LEU B O 1
ATOM 4348 N N . LEU B 1 279 ? -20.422 -13.633 6.406 1 79.12 279 LEU B N 1
ATOM 4349 C CA . LEU B 1 279 ? -21.266 -14.531 5.621 1 79.12 279 LEU B CA 1
ATOM 4350 C C . LEU B 1 279 ? -22.375 -15.125 6.48 1 79.12 279 LEU B C 1
ATOM 4352 O O . LEU B 1 279 ? -23.203 -15.883 5.984 1 79.12 279 LEU B O 1
ATOM 4356 N N . LYS B 1 280 ? -22.469 -14.805 7.695 1 69.88 280 LYS B N 1
ATOM 4357 C CA . LYS B 1 280 ? -23.625 -15.227 8.477 1 69.88 280 LYS B CA 1
ATOM 4358 C C . LYS B 1 280 ? -24.859 -14.391 8.133 1 69.88 280 LYS B C 1
ATOM 4360 O O . LYS B 1 280 ? -24.75 -13.172 7.957 1 69.88 280 LYS B O 1
#

Nearest PDB structures (foldseek):
  1fds-assembly1_A-2  TM=8.838E-01  e=3.643E-21  Homo sapiens
  2z1n-assembly2_B  TM=8.535E-01  e=3.602E-16  Aeropyrum pernix K1
  4bmv-assembly4_H  TM=8.143E-01  e=6.016E-15  Sphingobium yanoikuyae
  4bmv-assembly4_I  TM=7.897E-01  e=3.509E-15  Sphingobium yanoikuyae
  2z1n-assembly1_A  TM=8.338E-01  e=1.666E-14  Aeropyrum pernix K1

Foldseek 3Di:
DQLAEEEAEPCLWFLNVLLQVVLLVRAQYEREDADPVSLVVSVVVCVVVPSCVRYDYYYADLLDLVRLLVVLVVCVVSAAHAEYEADWAAFAFAAPVPADVVLLVVRQSTLPSSSVSNCVSCVVRHLPDAQGEYEYEAALLLQDPDGRRCSNSVSSVNVLVVQVVVQVVCVVSRYHYAYEYEYFAPIVRVVPRHVVRRDADDPPDPCNLLRVLQVVLVVVCHVVHDYSSVVSVVVSVCSPDSHDPDHYHYDDPCSVVLSVCCVPPDPVVVVCVNCVSRND/DQLAEEEAEPCLWFLNVLLQVVLLVRAQYAREDADPVSLVVSVVVCVVVPSPVRYHYYYADLLDLVRLLVVLVVCVVSAAHAEYEADWAAFAFAAPVPADVVLLVVRQSTLPSSSVSNCVSRVVSHLPDAQGEYEYEAALLLQDPDGRRCSNSVSSVNVLVVQVVVQVVCVVSRYHYAYEYEYFAPIVRVVPRHVVRRDADDPPDPCNLLRVLQVVLVVVCHVVHDYSSQVSVVVSVCSPDSHDPDHYHYDDPCSVVVSVCCVPPDPVVVVCVNCVSRND

Radius of gyration: 23.53 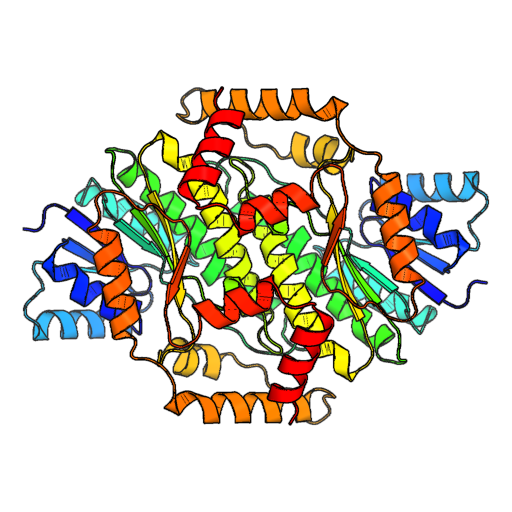Å; Cα contacts (8 Å, |Δi|>4): 1130; chains: 2; bounding box: 55×70×47 Å

Sequence (560 aa):
MNNKIAIVTGATSGFGLLTALKLASTHFVIATARHPEKAEALRNRIAELSIESSIAVAELDVTNEQSISSFSEELKQYGQIDVLINNAGTAYGGFAEELSLGDYRKQYDTNVFGLVAVTKAVLPYMKKHSGAKIINLSSISGRIAFPAFSAYASSKHAVEGFSESLRLELRPFGINVAVVQPGSYQTAIWETSFAAQVTAPDAESQYKTYFERISAYIAASRKHYGNPDDVAELICRLAAKKRLNRLRYPIGRGVRLSILLHQILPWRIWERAVIKKLLKMNNKIAIVTGATSGFGLLTALKLASTHFVIATARHPEKAEALRNRIAELSIESSIAVAELDVTNEQSISSFSEELKQYGQIDVLINNAGTAYGGFAEELSLGDYRKQYDTNVFGLVAVTKAVLPYMKKHSGAKIINLSSISGRIAFPAFSAYASSKHAVEGFSESLRLELRPFGINVAVVQPGSYQTAIWETSFAAQVTAPDAESQYKTYFERISAYIAASRKHYGNPDDVAELICRLAAKKRLNRLRYPIGRGVRLSILLHQILPWRIWERAVIKKLLK

Organism: Bacillus licheniformis (strain ATCC 14580 / DSM 13 / JCM 2505 / CCUG 7422 / NBRC 12200 / NCIMB 9375 / NCTC 10341 / NRRL NRS-1264 / Gibson 46) (NCBI:txid279010)

pLDDT: mean 94.05, std 7.08, range [46.28, 98.94]

InterPro domains:
  IPR002347 Short-chain dehydrogenase/reductase SDR [PF00106] (4-195)
  IPR002347 Short-chain dehydrogenase/reductase SDR [PR00080] (79-90)
  IPR002347 Short-chain dehydrogenase/reductase SDR [PR00080] (132-140)
  IPR002347 Short-chain dehydrogenase/reductase SDR [PR00080] (152-171)
  IPR002347 Short-chain dehydrogenase/reductase SDR [PR00081] (5-22)
  IPR002347 Short-chain dehydrogenase/reductase SDR [PR00081] (79-90)
  IPR002347 Short-chain dehydrogenase/reductase SDR [PR00081] (126-142)
  IPR002347 Short-chain dehydrogenase/reductase SDR [PR00081] (152-171)
  IPR002347 Short-chain dehydrogenase/reductase SDR [PR00081] (173-190)
  IPR002347 Short-chain dehydrogenase/reductase SDR [PR00081] (221-241)
  IPR020904 Short-chain dehydrogenase/reductase, conserved site [PS00061] (139-167)
  IPR036291 NAD(P)-binding domain superfamily [SSF51735] (2-243)
  IPR051911 Short-chain Dehydrogenases/Reductases (SDR) [PTHR43976] (1-253)

Solvent-accessible surface area (backbone atoms only — not comparable to full-atom values): 27573 Å² total; per-residue (Å²): 123,55,87,41,28,32,36,28,32,42,24,63,47,47,54,23,27,50,26,43,62,59,36,34,78,69,20,26,24,42,30,18,23,67,45,69,71,50,39,50,53,45,51,50,52,35,53,75,69,69,41,59,85,22,44,45,82,42,69,38,36,61,70,35,69,66,38,44,52,54,41,40,58,59,42,62,80,71,48,64,40,38,31,40,34,44,47,45,65,64,36,39,31,19,43,69,78,72,40,51,69,66,52,41,50,54,32,31,37,34,39,36,52,10,44,53,50,48,49,45,52,48,42,77,34,28,67,80,45,69,50,17,36,37,37,37,61,50,26,43,34,31,78,46,45,45,62,38,26,23,49,37,11,11,32,23,10,19,41,49,18,29,45,47,6,48,25,62,58,30,44,86,58,39,32,38,38,33,32,39,20,41,46,70,47,66,38,46,53,62,66,44,38,23,59,71,36,49,49,74,63,51,95,83,37,91,49,37,67,57,50,51,32,42,51,50,49,54,62,63,45,56,84,70,32,42,66,44,63,58,57,20,49,50,52,45,52,59,69,68,40,76,70,71,68,49,47,72,45,67,37,55,91,59,34,60,57,50,53,50,48,64,71,69,44,57,48,56,59,50,52,50,53,51,48,50,66,40,71,98,125,56,85,41,29,32,38,30,32,41,24,64,46,47,54,23,27,51,27,43,62,60,36,33,79,68,20,27,24,42,30,18,23,66,45,68,71,50,38,51,54,44,51,50,52,35,54,75,68,68,41,60,90,23,46,44,83,41,67,40,37,61,69,36,70,66,38,42,52,52,41,40,58,58,42,61,81,71,48,65,39,38,32,40,33,44,48,46,64,64,37,39,30,20,42,71,78,73,41,53,69,67,53,40,50,56,32,33,36,34,41,35,53,10,44,53,51,50,52,45,53,47,42,76,34,27,67,79,44,70,50,16,36,37,38,36,61,50,26,44,35,32,80,46,45,45,61,39,27,23,49,37,12,10,33,24,9,17,41,50,19,31,45,46,7,48,25,62,59,31,43,86,58,38,32,36,37,33,34,39,20,41,46,68,46,65,37,45,52,62,65,45,38,24,59,71,38,48,48,74,63,52,96,84,36,90,48,36,66,58,48,52,34,41,51,50,48,53,62,64,46,55,85,69,34,44,63,45,63,59,57,21,51,50,52,44,54,58,68,68,42,74,70,70,69,47,48,72,44,68,37,55,92,61,33,61,57,51,54,49,48,66,71,67,45,56,47,57,58,50,53,49,54,53,49,50,66,38,71,96